Protein AF-A0A1B8FL77-F1 (afdb_monomer_lite)

Foldseek 3Di:
DPPLPPPELAVVHHDPLSVVLLLLLLQLLLLLQPFDPDDDDDDPDDPPDPDDDPDPPDDDDPPDDPDDDDDDDDPDDPQDPTRPVSLVSCVVQPHDPVLSVLLVVLSSLDDRNLSNVLLLVVCQLHQSSRLLSVLCVVVVNPSSSSNSVSSVVSCCCVPVPVVLVCQQCDLLVLVVQCPDPPDPSSVVSSVVVVVVVVDDCCVVCLVVDDPVVSVVDDDDDALVSCCVPDPLCVDDVVRPGNPPDDDDQDDDDNCQLVLLVPVVQLVVLVVVLVVLSVQLSVLSVQLSVCVVVVPVVSVVVSVVSNVLSSNVNNLSSLSNCSNRGDDDSCVVVCVCVVVSCPDPPVVVVVSVVVVVVVVVVVVVVVVVVVVVVVVVVD

pLDDT: mean 76.86, std 22.98, range [24.69, 97.5]

Sequence (378 aa):
MATDEKDTGLVGHLTPDQEVKLRQLWTIIMKAGDSQESSIVSSANVIDSQNPAQHQIRRLSSLSRIKSSASGEIRIPSPSTNCSSLMEALQTTDINAVDIKSAEEVLSRMSPGQLRMGFLSSIHHEHPDALMLRFLRARKWDVSKAFIMMAGVIEWRMKEMNVDHLMAEGELQALKLSQSTSNATDKKSGHDFLAQMQMGIWRFIKGWLDPAIASKIYFTNNARDLEKFIAREQIIRELGGDNDWTYEYFEPSLDENDIMKDTASRDVLLTERQRLDDDLLLATSAWIAATTAKDEAKITACKNQRATIAERLRSNYWQLDPYVRARTLLDRTGAFKDIRCHPSEESLAKIRRAQTEETAKMFKVEHIETIEAHAIKS

Structure (mmCIF, N/CA/C/O backbone):
data_AF-A0A1B8FL77-F1
#
_entry.id   AF-A0A1B8FL77-F1
#
loop_
_atom_site.group_PDB
_atom_site.id
_atom_site.type_symbol
_atom_site.label_atom_id
_atom_site.label_alt_id
_atom_site.label_comp_id
_atom_site.label_asym_id
_atom_site.label_entity_id
_atom_site.label_seq_id
_atom_site.pdbx_PDB_ins_code
_atom_site.Cartn_x
_atom_site.Cartn_y
_atom_site.Cartn_z
_atom_site.occupancy
_atom_site.B_iso_or_equiv
_atom_site.auth_seq_id
_atom_site.auth_comp_id
_atom_site.auth_asym_id
_atom_site.auth_atom_id
_atom_site.pdbx_PDB_model_num
ATOM 1 N N . MET A 1 1 ? -21.812 -26.667 10.367 1.00 35.66 1 MET A N 1
ATOM 2 C CA . MET A 1 1 ? -21.433 -25.277 10.707 1.00 35.66 1 MET A CA 1
ATOM 3 C C . MET A 1 1 ? -19.926 -25.065 10.509 1.00 35.66 1 MET A C 1
ATOM 5 O O . MET A 1 1 ? -19.237 -24.753 11.463 1.00 35.66 1 MET A O 1
ATOM 9 N N . ALA A 1 2 ? -19.387 -25.270 9.299 1.00 40.88 2 ALA A N 1
ATOM 10 C CA . ALA A 1 2 ? -17.934 -25.180 9.043 1.00 40.88 2 ALA A CA 1
ATOM 11 C C . ALA A 1 2 ? -17.595 -24.509 7.695 1.00 40.88 2 ALA A C 1
ATOM 13 O O . ALA A 1 2 ? -16.519 -24.712 7.145 1.00 40.88 2 ALA A O 1
ATOM 14 N N . THR A 1 3 ? -18.534 -23.750 7.129 1.00 41.69 3 THR A N 1
ATOM 15 C CA . THR A 1 3 ? -18.384 -23.115 5.810 1.00 41.69 3 THR A CA 1
ATOM 16 C C . THR A 1 3 ? -18.074 -21.620 5.885 1.00 41.69 3 THR A C 1
ATOM 18 O O . THR A 1 3 ? -17.757 -21.048 4.856 1.00 41.69 3 THR A O 1
ATOM 21 N N . ASP A 1 4 ? -18.117 -21.005 7.072 1.00 48.31 4 ASP A N 1
ATOM 22 C CA . ASP A 1 4 ? -18.064 -19.539 7.226 1.00 48.31 4 ASP A CA 1
ATOM 23 C C . ASP A 1 4 ? -16.670 -18.997 7.607 1.00 48.31 4 ASP A C 1
ATOM 25 O O . ASP A 1 4 ? -16.399 -17.810 7.500 1.00 48.31 4 ASP A O 1
ATOM 29 N N . GLU A 1 5 ? -15.737 -19.859 8.030 1.00 52.62 5 GLU A N 1
ATOM 30 C CA . GLU A 1 5 ? -14.416 -19.424 8.519 1.00 52.62 5 GLU A CA 1
ATOM 31 C C . GLU A 1 5 ? -13.421 -19.089 7.391 1.00 52.62 5 GLU A C 1
ATOM 33 O O . GLU A 1 5 ? -12.444 -18.373 7.616 1.00 52.62 5 GLU A O 1
ATOM 38 N N . LYS A 1 6 ? -13.658 -19.599 6.172 1.00 59.81 6 LYS A N 1
ATOM 39 C CA . LYS A 1 6 ? -12.687 -19.543 5.064 1.00 59.81 6 LYS A CA 1
ATOM 40 C C . LYS A 1 6 ? -12.534 -18.161 4.422 1.00 59.81 6 LYS A C 1
ATOM 42 O O . LYS A 1 6 ? -11.460 -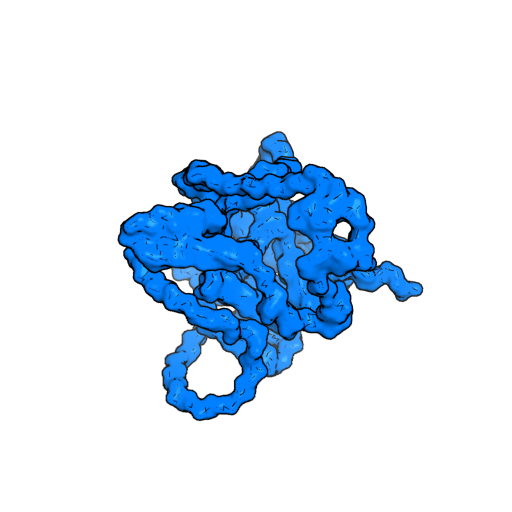17.893 3.892 1.00 59.81 6 LYS A O 1
ATOM 47 N N . ASP A 1 7 ? -13.542 -17.296 4.540 1.00 71.75 7 ASP A N 1
ATOM 48 C CA . ASP A 1 7 ? -13.589 -16.007 3.831 1.00 71.75 7 ASP A CA 1
ATOM 49 C C . ASP A 1 7 ? -13.519 -14.783 4.769 1.00 71.75 7 ASP A C 1
ATOM 51 O O . ASP A 1 7 ? -13.646 -13.640 4.328 1.00 71.75 7 ASP A O 1
ATOM 55 N N . THR A 1 8 ? -13.277 -14.997 6.069 1.00 90.00 8 THR A N 1
ATOM 56 C CA . THR A 1 8 ? -13.177 -13.899 7.046 1.00 90.00 8 THR A CA 1
ATOM 57 C C . THR A 1 8 ? -11.808 -13.214 7.034 1.00 90.00 8 THR A C 1
ATOM 59 O O . THR A 1 8 ? -10.789 -13.771 6.618 1.00 90.00 8 THR A O 1
ATOM 62 N N . GLY A 1 9 ? -11.751 -11.986 7.547 1.00 91.75 9 GLY A N 1
ATOM 63 C CA . GLY A 1 9 ? -10.508 -11.235 7.700 1.00 91.75 9 GLY A CA 1
ATOM 64 C C . GLY A 1 9 ? -10.148 -10.342 6.521 1.00 91.75 9 GLY A C 1
ATOM 65 O O . GLY A 1 9 ? -9.026 -9.829 6.461 1.00 91.75 9 GLY A O 1
ATOM 66 N N . LEU A 1 10 ? -11.079 -10.160 5.589 1.00 94.19 10 LEU A N 1
ATOM 67 C CA . LEU A 1 10 ? -10.978 -9.245 4.458 1.00 94.19 10 LEU A CA 1
ATOM 68 C C . LEU A 1 10 ? -11.933 -8.065 4.656 1.00 94.19 10 LEU A C 1
ATOM 70 O O . LEU A 1 10 ? -12.868 -8.124 5.453 1.00 94.19 10 LEU A O 1
ATOM 74 N N . VAL A 1 11 ? -11.696 -6.975 3.925 1.00 92.88 11 VAL A N 1
ATOM 75 C CA . VAL A 1 11 ? -12.606 -5.821 3.931 1.00 92.88 11 VAL A CA 1
ATOM 76 C C . VAL A 1 11 ? -14.016 -6.289 3.544 1.00 92.88 11 VAL A C 1
ATOM 78 O O . VAL A 1 11 ? -14.184 -7.081 2.617 1.00 92.88 11 VAL A O 1
ATOM 81 N N . GLY A 1 12 ? -15.021 -5.844 4.301 1.00 90.94 12 GLY A N 1
ATOM 82 C CA . GLY A 1 12 ? -16.420 -6.261 4.139 1.00 90.94 12 GLY A CA 1
ATOM 83 C C . GLY A 1 12 ? -16.776 -7.625 4.746 1.00 90.94 12 GLY A C 1
ATOM 84 O O . GLY A 1 12 ? -17.956 -7.924 4.870 1.00 90.94 12 GLY A O 1
ATOM 85 N N . HIS A 1 13 ? -15.791 -8.418 5.178 1.00 94.12 13 HIS A N 1
ATOM 86 C CA . HIS A 1 13 ? -15.980 -9.778 5.697 1.00 94.12 13 HIS A CA 1
ATOM 87 C C . HIS A 1 13 ? -15.205 -9.958 7.010 1.00 94.12 13 HIS A C 1
ATOM 89 O O . HIS A 1 13 ? -14.308 -10.796 7.122 1.00 94.12 13 HIS A O 1
ATOM 95 N N . LEU A 1 14 ? -15.502 -9.118 8.004 1.00 95.06 14 LEU A N 1
ATOM 96 C CA . LEU A 1 14 ? -14.897 -9.192 9.336 1.00 95.06 14 LEU A CA 1
ATOM 97 C C . LEU A 1 14 ? -15.892 -9.757 10.345 1.00 95.06 14 LEU A C 1
ATOM 99 O O . LEU A 1 14 ? -17.051 -9.349 10.381 1.00 95.06 14 LEU A O 1
ATOM 103 N N . THR A 1 15 ? -15.421 -10.655 11.207 1.00 95.88 15 THR A N 1
ATOM 104 C CA . THR A 1 15 ? -16.175 -11.030 12.408 1.00 95.88 15 THR A CA 1
ATOM 105 C C . THR A 1 15 ? -16.162 -9.881 13.430 1.00 95.88 15 THR A C 1
ATOM 107 O O . THR A 1 15 ? -15.289 -9.007 13.366 1.00 95.88 15 THR A O 1
ATOM 110 N N . PRO A 1 16 ? -17.077 -9.868 14.419 1.00 94.19 16 PRO A N 1
ATOM 111 C CA . PRO A 1 16 ? -17.086 -8.829 15.450 1.00 94.19 16 PRO A CA 1
ATOM 112 C C . PRO A 1 16 ? -15.753 -8.691 16.205 1.00 94.19 16 PRO A C 1
ATOM 114 O O . PRO A 1 16 ? -15.309 -7.573 16.458 1.00 94.19 16 PRO A O 1
ATOM 117 N N . ASP A 1 17 ? -15.087 -9.809 16.518 1.00 94.62 17 ASP A N 1
ATOM 118 C CA . ASP A 1 17 ? -13.771 -9.806 17.175 1.00 94.62 17 ASP A CA 1
ATOM 119 C C . ASP A 1 17 ? -12.678 -9.230 16.261 1.00 94.62 17 ASP A C 1
ATOM 121 O O . ASP A 1 17 ? -11.909 -8.358 16.664 1.00 94.62 17 ASP A O 1
ATOM 125 N N . GLN A 1 18 ? -12.666 -9.627 14.988 1.00 96.44 18 GLN A N 1
ATOM 126 C CA . GLN A 1 18 ? -11.727 -9.094 14.000 1.00 96.44 18 GLN A CA 1
ATOM 127 C C . GLN A 1 18 ? -11.865 -7.575 13.832 1.00 96.44 18 GLN A C 1
ATOM 129 O O . GLN A 1 18 ? -10.862 -6.866 13.716 1.00 96.44 18 GLN A O 1
ATOM 134 N N . GLU A 1 19 ? -13.095 -7.055 13.867 1.00 95.81 19 GLU A N 1
ATOM 135 C CA . GLU A 1 19 ? -13.350 -5.615 13.808 1.00 95.81 19 GLU A CA 1
ATOM 136 C C . GLU A 1 19 ? -12.832 -4.884 15.060 1.00 95.81 19 GLU A C 1
ATOM 138 O O . GLU A 1 19 ? -12.291 -3.780 14.953 1.00 95.81 19 GLU A O 1
ATOM 143 N N . VAL A 1 20 ? -12.917 -5.509 16.244 1.00 95.06 20 VAL A N 1
ATOM 144 C CA . VAL A 1 20 ? -12.280 -4.994 17.471 1.00 95.06 20 VAL A CA 1
ATOM 145 C C . VAL A 1 20 ? -10.767 -4.898 17.285 1.00 95.06 20 VAL A C 1
ATOM 147 O O . VAL A 1 20 ? -10.197 -3.838 17.544 1.00 95.06 20 VAL A O 1
ATOM 150 N N . LYS A 1 21 ? -10.113 -5.957 16.790 1.00 95.88 21 LYS A N 1
ATOM 151 C CA . LYS A 1 21 ? -8.654 -5.964 16.572 1.00 95.88 21 LYS A CA 1
ATOM 152 C C . LYS A 1 21 ? -8.211 -4.910 15.555 1.00 95.88 21 LYS A C 1
ATOM 154 O O . LYS A 1 21 ? -7.189 -4.253 15.751 1.00 95.88 21 LYS A O 1
ATOM 159 N N . LEU A 1 22 ? -8.999 -4.697 14.500 1.00 97.12 22 LEU A N 1
ATOM 160 C CA . LEU A 1 22 ? -8.759 -3.631 13.528 1.00 97.12 22 LEU A CA 1
ATOM 161 C C . LEU A 1 22 ? -8.838 -2.240 14.177 1.00 97.12 22 LEU A C 1
ATOM 163 O O . LEU A 1 22 ? -7.932 -1.431 13.984 1.00 97.12 22 LEU A O 1
ATOM 167 N N . ARG A 1 23 ? -9.868 -1.967 14.992 1.00 95.38 23 ARG A N 1
ATOM 168 C CA . ARG A 1 23 ? -9.981 -0.696 15.735 1.00 95.38 23 ARG A CA 1
ATOM 169 C C . ARG A 1 23 ? -8.820 -0.478 16.700 1.00 95.38 23 ARG A C 1
ATOM 171 O O . ARG A 1 23 ? -8.314 0.640 16.799 1.00 95.38 23 ARG A O 1
ATOM 178 N N . GLN A 1 24 ? -8.387 -1.530 17.394 1.00 93.50 24 GLN A N 1
ATOM 179 C CA . GLN A 1 24 ? -7.231 -1.474 18.291 1.00 93.50 24 GLN A CA 1
ATOM 180 C C . GLN A 1 24 ? -5.969 -1.062 17.524 1.00 93.50 24 GLN A C 1
ATOM 182 O O . GLN A 1 24 ? -5.286 -0.124 17.927 1.00 93.50 24 GLN A O 1
ATOM 187 N N . LEU A 1 25 ? -5.702 -1.680 16.370 1.00 94.25 25 LEU A N 1
ATOM 188 C CA . LEU A 1 25 ? -4.535 -1.335 15.559 1.00 94.25 25 LEU A CA 1
ATOM 189 C C . LEU A 1 25 ? -4.614 0.094 14.981 1.00 94.25 25 LEU A C 1
ATOM 191 O O . LEU A 1 25 ? -3.607 0.801 14.977 1.00 94.25 25 LEU A O 1
ATOM 195 N N . TRP A 1 26 ? -5.800 0.556 14.568 1.00 95.31 26 TRP A N 1
ATOM 196 C CA . TRP A 1 26 ? -6.030 1.960 14.186 1.00 95.31 26 TRP A CA 1
ATOM 197 C C . TRP A 1 26 ? -5.737 2.932 15.319 1.00 95.31 26 TRP A C 1
ATOM 199 O O . TRP A 1 26 ? -5.068 3.941 15.111 1.00 95.31 26 TRP A O 1
ATOM 209 N N . THR A 1 27 ? -6.195 2.609 16.526 1.00 91.50 27 THR A N 1
ATOM 210 C CA . THR A 1 27 ? -5.970 3.434 17.718 1.00 91.50 27 THR A CA 1
ATOM 211 C C . THR A 1 27 ? -4.479 3.616 17.980 1.00 91.50 27 THR A C 1
ATOM 213 O O . THR A 1 27 ? -4.031 4.734 18.234 1.00 91.50 27 THR A O 1
ATOM 216 N N . ILE A 1 28 ? -3.699 2.537 17.861 1.00 88.31 28 ILE A N 1
ATOM 217 C CA . ILE A 1 28 ? -2.244 2.578 18.031 1.00 88.31 28 ILE A CA 1
ATOM 218 C C . ILE A 1 28 ? -1.603 3.490 16.971 1.00 88.31 28 ILE A C 1
ATOM 220 O O . ILE A 1 28 ? -0.798 4.353 17.317 1.00 88.31 28 ILE A O 1
ATOM 224 N N . ILE A 1 29 ? -1.979 3.355 15.693 1.00 88.94 29 ILE A N 1
ATOM 225 C CA . ILE A 1 29 ? -1.396 4.160 14.604 1.00 88.94 29 ILE A CA 1
ATOM 226 C C . ILE A 1 29 ? -1.735 5.645 14.721 1.00 88.94 29 ILE A C 1
ATOM 228 O O . ILE A 1 29 ? -0.859 6.483 14.507 1.00 88.94 29 ILE A O 1
ATOM 232 N N . MET A 1 30 ? -2.971 5.984 15.093 1.00 87.88 30 MET A N 1
ATOM 233 C CA . MET A 1 30 ? -3.371 7.379 15.289 1.00 87.88 30 MET A CA 1
ATOM 234 C C . MET A 1 30 ? -2.558 8.027 16.411 1.00 87.88 30 MET A C 1
ATOM 236 O O . MET A 1 30 ? -1.937 9.068 16.191 1.00 87.88 30 MET A O 1
ATOM 240 N N . LYS A 1 31 ? -2.462 7.352 17.564 1.00 82.38 31 LYS A N 1
ATOM 241 C CA . LYS A 1 31 ? -1.717 7.845 18.730 1.00 82.38 31 LYS A CA 1
ATOM 242 C C . LYS A 1 31 ? -0.208 7.929 18.500 1.00 82.38 31 LYS A C 1
ATOM 244 O O . LYS A 1 31 ? 0.443 8.781 19.093 1.00 82.38 31 LYS A O 1
ATOM 249 N N . ALA A 1 32 ? 0.357 7.102 17.618 1.00 75.44 32 ALA A N 1
ATOM 250 C CA . ALA A 1 32 ? 1.775 7.176 17.260 1.00 75.44 32 ALA A CA 1
ATOM 251 C C . ALA A 1 32 ? 2.162 8.452 16.490 1.00 75.44 32 ALA A C 1
ATOM 253 O O . ALA A 1 32 ? 3.348 8.757 16.349 1.00 75.44 32 ALA A O 1
ATOM 254 N N . GLY A 1 33 ? 1.182 9.201 15.980 1.00 65.38 33 GLY A N 1
ATOM 255 C CA . GLY A 1 33 ? 1.421 10.506 15.376 1.00 65.38 33 GLY A CA 1
ATOM 256 C C . GLY A 1 33 ? 1.130 11.700 16.288 1.00 65.38 33 GLY A C 1
ATOM 257 O O . GLY A 1 33 ? 1.410 12.827 15.889 1.00 65.38 33 GLY A O 1
ATOM 258 N N . ASP A 1 34 ? 0.628 11.474 17.503 1.00 58.81 34 ASP A N 1
ATOM 259 C CA . ASP A 1 34 ? 0.286 12.539 18.444 1.00 58.81 34 ASP A CA 1
ATOM 260 C C . ASP A 1 34 ? 1.468 12.810 19.373 1.00 58.81 34 ASP A C 1
ATOM 262 O O . ASP A 1 34 ? 1.555 12.339 20.506 1.00 58.81 34 ASP A O 1
ATOM 266 N N . SER A 1 35 ? 2.428 13.583 18.878 1.00 49.50 35 SER A N 1
ATOM 267 C CA . SER A 1 35 ? 3.373 14.297 19.733 1.00 49.50 35 SER A CA 1
ATOM 268 C C . SER A 1 35 ? 3.352 15.762 19.325 1.00 49.50 35 SER A C 1
ATOM 270 O O . SER A 1 35 ? 4.085 16.168 18.434 1.00 49.50 35 SER A O 1
ATOM 272 N N . GLN A 1 36 ? 2.488 16.529 19.997 1.00 38.88 36 GLN A N 1
ATOM 273 C CA . GLN A 1 36 ? 2.433 17.995 19.972 1.00 38.88 36 GLN A CA 1
ATOM 274 C C . GLN A 1 36 ? 2.175 18.619 18.588 1.00 38.88 36 GLN A C 1
ATOM 276 O O . GLN A 1 36 ? 3.081 19.153 17.952 1.00 38.88 36 GLN A O 1
ATOM 281 N N . GLU A 1 37 ? 0.910 18.680 18.165 1.00 36.31 37 GLU A N 1
ATOM 282 C CA . GLU A 1 37 ? 0.497 19.782 17.292 1.00 36.31 37 GLU A CA 1
ATOM 283 C C . GLU A 1 37 ? 0.373 21.063 18.122 1.00 36.31 37 GLU A C 1
ATOM 285 O O . GLU A 1 37 ? -0.596 21.289 18.839 1.00 36.31 37 GLU A O 1
ATOM 290 N N . SER A 1 38 ? 1.393 21.910 18.018 1.00 28.22 38 SER A N 1
ATOM 291 C CA . SER A 1 38 ? 1.260 23.359 18.143 1.00 28.22 38 SER A CA 1
ATOM 292 C C . SER A 1 38 ? 2.489 24.013 17.518 1.00 28.22 38 SER A C 1
ATOM 294 O O . SER A 1 38 ? 3.429 24.391 18.217 1.00 28.22 38 SER A O 1
ATOM 296 N N . SER A 1 39 ? 2.483 24.151 16.192 1.00 25.06 39 SER A N 1
ATOM 297 C CA . SER A 1 39 ? 2.986 25.345 15.499 1.00 25.06 39 SER A CA 1
ATOM 298 C C . SER A 1 39 ? 2.504 25.333 14.051 1.00 25.06 39 SER A C 1
ATOM 300 O O . SER A 1 39 ? 2.971 24.580 13.203 1.00 25.06 39 SER A O 1
ATOM 302 N N . ILE A 1 40 ? 1.520 26.189 13.817 1.00 32.41 40 ILE A N 1
ATOM 303 C CA . ILE A 1 40 ? 0.952 26.576 12.532 1.00 32.41 40 ILE A CA 1
ATOM 304 C C . ILE A 1 40 ? 2.048 27.191 11.639 1.00 32.41 40 ILE A C 1
ATOM 306 O O . ILE A 1 40 ? 2.780 28.071 12.076 1.00 32.41 40 ILE A O 1
ATOM 310 N N . VAL A 1 41 ? 2.068 26.753 10.374 1.00 31.98 41 VAL A N 1
ATOM 311 C CA . VAL A 1 41 ? 2.570 27.445 9.167 1.00 31.98 41 VAL A CA 1
ATOM 312 C C . VAL A 1 41 ? 4.058 27.810 9.141 1.00 31.98 41 VAL A C 1
ATOM 314 O O . VAL A 1 41 ? 4.479 28.856 9.621 1.00 31.98 41 VAL A O 1
ATOM 317 N N . SER A 1 42 ? 4.830 26.999 8.415 1.00 28.59 42 SER A N 1
ATOM 318 C CA . SER A 1 42 ? 5.678 27.418 7.280 1.00 28.59 42 SER A CA 1
ATOM 319 C C . SER A 1 42 ? 6.788 26.399 7.075 1.00 28.59 42 SER A C 1
ATOM 321 O O . SER A 1 42 ? 7.717 26.321 7.872 1.00 28.59 42 SER A O 1
ATOM 323 N N . SER A 1 43 ? 6.722 25.660 5.973 1.00 25.27 43 SER A N 1
ATOM 324 C CA . SER A 1 43 ? 7.780 25.614 4.956 1.00 25.27 43 SER A CA 1
ATOM 325 C C . SER A 1 43 ? 7.555 24.387 4.090 1.00 25.27 43 SER A C 1
ATOM 327 O O . SER A 1 43 ? 7.903 23.265 4.453 1.00 25.27 43 SER A O 1
ATOM 329 N N . ALA A 1 44 ? 7.016 24.639 2.902 1.00 32.97 44 ALA A N 1
ATOM 330 C CA . ALA A 1 44 ? 7.417 23.888 1.732 1.00 32.97 44 ALA A CA 1
ATOM 331 C C . ALA A 1 44 ? 8.936 24.064 1.583 1.00 32.97 44 ALA A C 1
ATOM 333 O O . ALA A 1 44 ? 9.395 25.035 0.995 1.00 32.97 44 ALA A O 1
ATOM 334 N N . ASN A 1 45 ? 9.710 23.158 2.172 1.00 24.69 45 ASN A N 1
ATOM 335 C CA . ASN A 1 45 ? 11.099 22.960 1.800 1.00 24.69 45 ASN A CA 1
ATOM 336 C C . ASN A 1 45 ? 11.191 21.574 1.188 1.00 24.69 45 ASN A C 1
ATOM 338 O O . ASN A 1 45 ? 11.327 20.559 1.869 1.00 24.69 45 ASN A O 1
ATOM 342 N N . VAL A 1 46 ? 11.091 21.582 -0.139 1.00 29.23 46 VAL A N 1
ATOM 343 C CA . VAL A 1 46 ? 11.761 20.619 -1.001 1.00 29.23 46 VAL A CA 1
ATOM 344 C C . VAL A 1 46 ? 13.192 20.500 -0.486 1.00 29.23 46 VAL A C 1
ATOM 346 O O . VAL A 1 46 ? 13.965 21.454 -0.555 1.00 29.23 46 VAL A O 1
ATOM 349 N N . ILE A 1 47 ?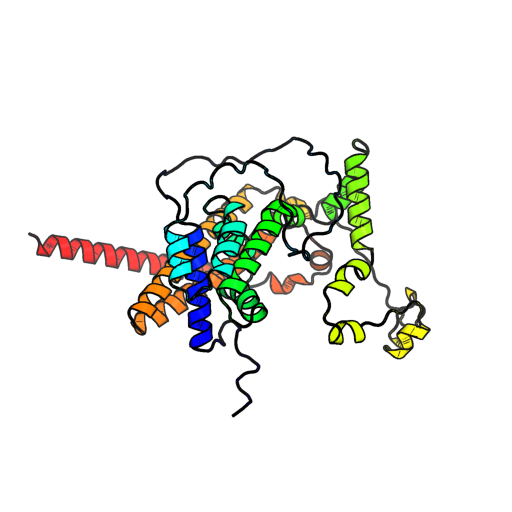 13.529 19.347 0.085 1.00 26.22 47 ILE A N 1
ATOM 350 C CA . ILE A 1 47 ? 14.924 19.002 0.316 1.00 26.22 47 ILE A CA 1
ATOM 351 C C . ILE A 1 47 ? 15.478 18.626 -1.054 1.00 26.22 47 ILE A C 1
ATOM 353 O O . ILE A 1 47 ? 15.362 17.489 -1.505 1.00 26.22 47 ILE A O 1
ATOM 357 N N . ASP A 1 48 ? 16.052 19.622 -1.722 1.00 27.83 48 ASP A N 1
ATOM 358 C CA . ASP A 1 48 ? 17.150 19.383 -2.640 1.00 27.83 48 ASP A CA 1
ATOM 359 C C . ASP A 1 48 ? 18.325 18.884 -1.790 1.00 27.83 48 ASP A C 1
ATOM 361 O O . ASP A 1 48 ? 18.845 19.579 -0.915 1.00 27.83 48 ASP A O 1
ATOM 365 N N . SER A 1 49 ? 18.676 17.618 -1.967 1.00 25.44 49 SER A N 1
ATOM 366 C CA . SER A 1 49 ? 19.932 17.063 -1.477 1.00 25.44 49 SER A CA 1
ATOM 367 C C . SER A 1 49 ? 20.699 16.529 -2.670 1.00 25.44 49 SER A C 1
ATOM 369 O O . SER A 1 49 ? 20.861 15.326 -2.851 1.00 25.44 49 SER A O 1
ATOM 371 N N . GLN A 1 50 ? 21.227 17.454 -3.468 1.00 28.88 50 GLN A N 1
ATOM 372 C CA . GLN A 1 50 ? 22.484 17.217 -4.157 1.00 28.88 50 GLN A CA 1
ATOM 373 C C . GLN A 1 50 ? 23.601 17.052 -3.118 1.00 28.88 50 GLN A C 1
ATOM 375 O O . GLN A 1 50 ? 24.226 18.011 -2.673 1.00 28.88 50 GLN A O 1
ATOM 380 N N . ASN A 1 51 ? 23.856 15.805 -2.724 1.00 25.66 51 ASN A N 1
ATOM 381 C CA . ASN A 1 51 ? 25.200 15.363 -2.373 1.00 25.66 51 ASN A CA 1
ATOM 382 C C . ASN A 1 51 ? 25.322 13.848 -2.614 1.00 25.66 51 ASN A C 1
ATOM 384 O O . ASN A 1 51 ? 24.468 13.090 -2.151 1.00 25.66 51 ASN A O 1
ATOM 388 N N . PRO A 1 52 ? 26.360 13.382 -3.333 1.00 25.47 52 PRO A N 1
ATOM 389 C CA . PRO A 1 52 ? 26.490 11.986 -3.723 1.00 25.47 52 PRO A CA 1
ATOM 390 C C . PRO A 1 52 ? 26.900 11.146 -2.510 1.00 25.47 52 PRO A C 1
ATOM 392 O O . PRO A 1 52 ? 28.076 11.062 -2.148 1.00 25.47 52 PRO A O 1
ATOM 395 N N . ALA A 1 53 ? 25.926 10.510 -1.863 1.00 25.56 53 ALA A N 1
ATOM 396 C CA . ALA A 1 53 ? 26.206 9.473 -0.885 1.00 25.56 53 ALA A CA 1
ATOM 397 C C . ALA A 1 53 ? 26.792 8.256 -1.618 1.00 25.56 53 ALA A C 1
ATOM 399 O O . ALA A 1 53 ? 26.124 7.593 -2.410 1.00 25.56 53 ALA A O 1
ATOM 400 N N . GLN A 1 54 ? 28.070 7.970 -1.364 1.00 26.86 54 GLN A N 1
ATOM 401 C CA . GLN A 1 54 ? 28.744 6.751 -1.804 1.00 26.86 54 GLN A CA 1
ATOM 402 C C . GLN A 1 54 ? 27.999 5.521 -1.265 1.00 26.86 54 GLN A C 1
ATOM 404 O O . GLN A 1 54 ? 28.207 5.092 -0.129 1.00 26.86 54 GLN A O 1
ATOM 409 N N . HIS A 1 55 ? 27.151 4.918 -2.094 1.00 31.00 55 HIS A N 1
ATOM 410 C CA . HIS A 1 55 ? 26.538 3.631 -1.803 1.00 31.00 55 HIS A CA 1
ATOM 411 C C . HIS A 1 55 ? 27.579 2.516 -1.960 1.00 31.00 55 HIS A C 1
ATOM 413 O O . HIS A 1 55 ? 27.738 1.904 -3.015 1.00 31.00 55 HIS A O 1
ATOM 419 N N . GLN A 1 56 ? 28.292 2.204 -0.876 1.00 25.97 56 GLN A N 1
ATOM 420 C CA . GLN A 1 56 ? 28.801 0.848 -0.707 1.00 25.97 56 GLN A CA 1
ATOM 421 C C . GLN A 1 56 ? 27.607 -0.054 -0.403 1.00 25.97 56 GLN A C 1
ATOM 423 O O . GLN A 1 56 ? 27.034 0.005 0.684 1.00 25.97 56 GLN A O 1
ATOM 428 N N . ILE A 1 57 ? 27.252 -0.896 -1.372 1.00 29.03 57 ILE A N 1
ATOM 429 C CA . ILE A 1 57 ? 26.313 -2.008 -1.221 1.00 29.03 57 ILE A CA 1
ATOM 430 C C . ILE A 1 57 ? 26.806 -2.887 -0.060 1.00 29.03 57 ILE A C 1
ATOM 432 O O . ILE A 1 57 ? 27.671 -3.753 -0.220 1.00 29.03 57 ILE A O 1
ATOM 436 N N . ARG A 1 58 ? 26.292 -2.642 1.150 1.00 27.08 58 ARG A N 1
ATOM 437 C CA . ARG A 1 58 ? 26.460 -3.551 2.284 1.00 27.08 58 ARG A CA 1
ATOM 438 C C . ARG A 1 58 ? 25.524 -4.733 2.063 1.00 27.08 58 ARG A C 1
ATOM 440 O O . ARG A 1 58 ? 24.337 -4.569 1.809 1.00 27.08 58 ARG A O 1
ATOM 447 N N . ARG A 1 59 ? 26.107 -5.933 2.121 1.00 29.16 59 ARG A N 1
ATOM 448 C CA . ARG A 1 59 ? 25.451 -7.234 1.934 1.00 29.16 59 ARG A CA 1
ATOM 449 C C . ARG A 1 59 ? 24.093 -7.294 2.648 1.00 29.16 59 ARG A C 1
ATOM 451 O O . ARG A 1 59 ? 24.029 -7.124 3.861 1.00 29.16 59 ARG A O 1
ATOM 458 N N . LEU A 1 60 ? 23.049 -7.614 1.883 1.00 34.50 60 LEU A N 1
ATOM 459 C CA . LEU A 1 60 ? 21.697 -7.901 2.359 1.00 34.50 60 LEU A CA 1
ATOM 460 C C . LEU A 1 60 ? 21.716 -9.085 3.339 1.00 34.50 60 LEU A C 1
ATOM 462 O O . LEU A 1 60 ? 21.825 -10.243 2.931 1.00 34.50 60 LEU A O 1
ATOM 466 N N . SER A 1 61 ? 21.610 -8.797 4.636 1.00 31.58 61 SER A N 1
ATOM 467 C CA . SER A 1 61 ? 21.332 -9.802 5.664 1.00 31.58 61 SER A CA 1
ATOM 468 C C . SER A 1 61 ? 20.751 -9.174 6.935 1.00 31.58 61 SER A C 1
ATOM 470 O O . SER A 1 61 ? 21.462 -9.053 7.930 1.00 31.58 61 SER A O 1
ATOM 472 N N . SER A 1 62 ? 19.463 -8.820 6.942 1.00 35.72 62 SER A N 1
ATOM 473 C CA . SER A 1 62 ? 18.762 -8.472 8.193 1.00 35.72 62 SER A CA 1
ATOM 474 C C . SER A 1 62 ? 17.232 -8.461 8.075 1.00 35.72 62 SER A C 1
ATOM 476 O O . SER A 1 62 ? 16.594 -7.464 8.363 1.00 35.72 62 SER A O 1
ATOM 478 N N . LEU A 1 63 ? 16.616 -9.601 7.742 1.00 38.72 63 LEU A N 1
ATOM 479 C CA . LEU A 1 63 ? 15.228 -9.882 8.168 1.00 38.72 63 LEU A CA 1
ATOM 480 C C . LEU A 1 63 ? 15.101 -11.199 8.952 1.00 38.72 63 LEU A C 1
ATOM 482 O O . LEU A 1 63 ? 14.013 -11.707 9.197 1.00 38.72 63 LEU A O 1
ATOM 486 N N . SER A 1 64 ? 16.224 -11.754 9.413 1.00 32.94 64 SER A N 1
ATOM 487 C CA . SER A 1 64 ? 16.231 -12.988 10.201 1.00 32.94 64 SER A CA 1
ATOM 488 C C . SER A 1 64 ? 17.445 -13.061 11.127 1.00 32.94 64 SER A C 1
ATOM 490 O O . SER A 1 64 ? 18.363 -13.853 10.903 1.00 32.94 64 SER A O 1
ATOM 492 N N . ARG A 1 65 ? 17.472 -12.226 12.176 1.00 32.41 65 ARG A N 1
ATOM 493 C CA . ARG A 1 65 ? 18.260 -12.498 13.389 1.00 32.41 65 ARG A CA 1
ATOM 494 C C . ARG A 1 65 ? 17.743 -11.710 14.596 1.00 32.41 65 ARG A C 1
ATOM 496 O O . ARG A 1 65 ? 18.364 -10.753 15.032 1.00 32.41 65 ARG A O 1
ATOM 503 N N . ILE A 1 66 ? 16.663 -12.192 15.203 1.00 34.16 66 ILE A N 1
ATOM 504 C CA . ILE A 1 66 ? 16.529 -12.075 16.658 1.00 34.16 66 ILE A CA 1
ATOM 505 C C . ILE A 1 66 ? 17.478 -13.137 17.230 1.00 34.16 66 ILE A C 1
ATOM 507 O O . ILE A 1 66 ? 17.187 -14.331 17.160 1.00 34.16 66 ILE A O 1
ATOM 511 N N . LYS A 1 67 ? 18.661 -12.733 17.708 1.00 27.03 67 LYS A N 1
ATOM 512 C CA . LYS A 1 67 ? 19.516 -13.571 18.566 1.00 27.03 67 LYS A CA 1
ATOM 513 C C . LYS A 1 67 ? 20.098 -12.745 19.713 1.00 27.03 67 LYS A C 1
ATOM 515 O O . LYS A 1 67 ? 20.905 -11.855 19.486 1.00 27.03 67 LYS A O 1
ATOM 520 N N . SER A 1 68 ? 19.640 -13.104 20.912 1.00 26.44 68 SER A N 1
ATOM 521 C CA . SER A 1 68 ? 20.376 -13.277 22.174 1.00 26.44 68 SER A CA 1
ATOM 522 C C . SER A 1 68 ? 21.688 -12.505 22.384 1.00 26.44 68 SER A C 1
ATOM 524 O O . SER A 1 68 ? 22.701 -12.812 21.760 1.00 26.44 68 SER A O 1
ATOM 526 N N . SER A 1 69 ? 21.632 -11.608 23.375 1.00 35.16 69 SER A N 1
ATOM 527 C CA . SER A 1 69 ? 22.669 -11.220 24.347 1.00 35.16 69 SER A CA 1
ATOM 528 C C . SER A 1 69 ? 24.142 -11.339 23.929 1.00 35.16 69 SER A C 1
ATOM 530 O O . SER A 1 69 ? 24.729 -12.421 23.980 1.00 35.16 69 SER A O 1
ATOM 532 N N . ALA A 1 70 ? 24.774 -10.188 23.705 1.00 25.38 70 ALA A N 1
ATOM 533 C CA . ALA A 1 70 ? 26.193 -9.991 23.974 1.00 25.38 70 ALA A CA 1
ATOM 534 C C . ALA A 1 70 ? 26.382 -8.595 24.581 1.00 25.38 70 ALA A C 1
ATOM 536 O O . ALA A 1 70 ? 26.016 -7.587 23.978 1.00 25.38 70 ALA A O 1
ATOM 537 N N . SER A 1 71 ? 26.895 -8.569 25.808 1.00 36.84 71 SER A N 1
ATOM 538 C CA . SER A 1 71 ? 27.211 -7.368 26.572 1.00 36.84 71 SER A CA 1
ATOM 539 C C . SER A 1 71 ? 28.341 -6.589 25.901 1.00 36.84 71 SER A C 1
ATOM 541 O O . SER A 1 71 ? 29.441 -7.107 25.729 1.00 36.84 71 SER A O 1
ATOM 543 N N . GLY A 1 72 ? 28.067 -5.336 25.558 1.00 25.98 72 GLY A N 1
ATOM 544 C CA . GLY A 1 72 ? 29.055 -4.340 25.168 1.00 25.98 72 GLY A CA 1
ATOM 545 C C . GLY A 1 72 ? 28.471 -2.969 25.475 1.00 25.98 72 GLY A C 1
ATOM 546 O O . GLY A 1 72 ? 27.481 -2.577 24.862 1.00 25.98 72 GLY A O 1
ATOM 547 N N . GLU A 1 73 ? 29.026 -2.284 26.474 1.00 28.08 73 GLU A N 1
ATOM 548 C CA . GLU A 1 73 ? 28.622 -0.934 26.870 1.00 28.08 73 GLU A CA 1
ATOM 549 C C . GLU A 1 73 ? 28.876 0.048 25.721 1.00 28.08 73 GLU A C 1
ATOM 551 O O . GLU A 1 73 ? 29.975 0.565 25.537 1.00 28.08 73 GLU A O 1
ATOM 556 N N . ILE A 1 74 ? 27.831 0.319 24.944 1.00 27.17 74 ILE A N 1
ATOM 557 C CA . ILE A 1 74 ? 27.734 1.514 24.112 1.00 27.17 74 ILE A CA 1
ATOM 558 C C . ILE A 1 74 ? 26.787 2.448 24.857 1.00 27.17 74 ILE A C 1
ATOM 560 O O . ILE A 1 74 ? 25.638 2.099 25.120 1.00 27.17 74 ILE A O 1
ATOM 564 N N . ARG A 1 75 ? 27.284 3.625 25.246 1.00 26.25 75 ARG A N 1
ATOM 565 C CA . ARG A 1 75 ? 26.501 4.664 25.925 1.00 26.25 75 ARG A CA 1
ATOM 566 C C . ARG A 1 75 ? 25.402 5.155 24.974 1.00 26.25 75 ARG A C 1
ATOM 568 O O . ARG A 1 75 ? 25.665 5.931 24.060 1.00 26.25 75 ARG A O 1
ATOM 575 N N . ILE A 1 76 ? 24.186 4.661 25.183 1.00 28.38 76 ILE A N 1
ATOM 576 C CA . ILE A 1 76 ? 22.962 5.094 24.502 1.00 28.38 76 ILE A CA 1
ATOM 577 C C . ILE A 1 76 ? 22.604 6.491 25.048 1.00 28.38 76 ILE A C 1
ATOM 579 O O . ILE A 1 76 ? 22.536 6.640 26.272 1.00 28.38 76 ILE A O 1
ATOM 583 N N . PRO A 1 77 ? 22.385 7.524 24.213 1.00 30.28 77 PRO A N 1
ATOM 584 C CA . PRO A 1 77 ? 21.751 8.754 24.673 1.00 30.28 77 PRO A CA 1
ATOM 585 C C . PRO A 1 77 ? 20.328 8.411 25.124 1.00 30.28 77 PRO A C 1
ATOM 587 O O . PRO A 1 77 ? 19.606 7.741 24.390 1.00 30.28 77 PRO A O 1
ATOM 590 N N . SER A 1 78 ? 19.945 8.826 26.330 1.00 30.83 78 SER A N 1
ATOM 591 C CA . SER A 1 78 ? 18.629 8.571 26.927 1.00 30.83 78 SER A CA 1
ATOM 592 C C . SER A 1 78 ? 17.484 8.770 25.919 1.00 30.83 78 SER A C 1
ATOM 594 O O . SER A 1 78 ? 17.526 9.749 25.168 1.00 30.83 78 SER A O 1
ATOM 596 N N . PRO A 1 79 ? 16.466 7.886 25.889 1.00 36.00 79 PRO A N 1
ATOM 597 C CA . PRO A 1 79 ? 15.369 7.999 24.936 1.00 36.00 79 PRO A CA 1
ATOM 598 C C . PRO A 1 79 ? 14.670 9.340 25.149 1.00 36.00 79 PRO A C 1
ATOM 600 O O . PRO A 1 79 ? 14.322 9.696 26.277 1.00 36.00 79 PRO A O 1
ATOM 603 N N . SER A 1 80 ? 14.488 10.102 24.073 1.00 39.22 80 SER A N 1
ATOM 604 C CA . SER A 1 80 ? 13.629 11.274 24.109 1.00 39.22 80 SER A CA 1
ATOM 605 C C . SER A 1 80 ? 12.223 10.814 24.493 1.00 39.22 80 SER A C 1
ATOM 607 O O . SER A 1 80 ? 11.583 10.015 23.812 1.00 39.22 80 SER A O 1
ATOM 609 N N . THR A 1 81 ? 11.772 11.289 25.646 1.00 44.66 81 THR A N 1
ATOM 610 C CA . THR A 1 81 ? 10.460 11.052 26.241 1.00 44.66 81 THR A CA 1
ATOM 611 C C . THR A 1 81 ? 9.348 11.589 25.342 1.00 44.66 81 THR A C 1
ATOM 613 O O . THR A 1 81 ? 8.837 12.662 25.614 1.00 44.66 81 THR A O 1
ATOM 616 N N . ASN A 1 82 ? 8.960 10.903 24.268 1.00 51.38 82 ASN A N 1
ATOM 617 C CA . ASN A 1 82 ? 7.881 11.377 23.394 1.00 51.38 82 ASN A CA 1
ATOM 618 C C . ASN A 1 82 ? 7.031 10.218 22.860 1.00 51.38 82 ASN A C 1
ATOM 620 O O . ASN A 1 82 ? 7.125 9.886 21.683 1.00 51.38 82 ASN A O 1
ATOM 624 N N . CYS A 1 83 ? 6.225 9.596 23.734 1.00 53.50 83 CYS A N 1
ATOM 625 C CA . CYS A 1 83 ? 4.983 8.893 23.357 1.00 53.50 83 CYS A CA 1
ATOM 626 C C . CYS A 1 83 ? 4.204 8.348 24.579 1.00 53.50 83 CYS A C 1
ATOM 628 O O . CYS A 1 83 ? 3.845 7.173 24.625 1.00 53.50 83 CYS A O 1
ATOM 630 N N . SER A 1 84 ? 3.933 9.167 25.605 1.00 59.75 84 SER A N 1
ATOM 631 C CA . SER A 1 84 ? 3.140 8.715 26.769 1.00 59.75 84 SER A CA 1
ATOM 632 C C . SER A 1 84 ? 1.746 8.202 26.369 1.00 59.75 84 SER A C 1
ATOM 634 O O . SER A 1 84 ? 1.303 7.172 26.871 1.00 59.75 84 SER A O 1
ATOM 636 N N . SER A 1 85 ? 1.102 8.859 25.400 1.00 63.47 85 SER A N 1
ATOM 637 C CA . SER A 1 85 ? -0.212 8.498 24.846 1.00 63.47 85 SER A CA 1
ATOM 638 C C . SER A 1 85 ? -0.215 7.153 24.110 1.00 63.47 85 SER A C 1
ATOM 640 O O . SER A 1 85 ? -1.172 6.382 24.220 1.00 63.47 85 SER A O 1
ATOM 642 N N . LEU A 1 86 ? 0.851 6.856 23.363 1.00 65.19 86 LEU A N 1
ATOM 643 C CA . LEU A 1 86 ? 1.038 5.593 22.653 1.00 65.19 86 LEU A CA 1
ATOM 644 C C . LEU A 1 86 ? 1.362 4.458 23.623 1.00 65.19 86 LEU A C 1
ATOM 646 O O . LEU A 1 86 ? 0.817 3.371 23.477 1.00 65.19 86 LEU A O 1
ATOM 650 N N . MET A 1 87 ? 2.179 4.715 24.645 1.00 65.19 87 MET A N 1
ATOM 651 C CA . MET A 1 87 ? 2.457 3.732 25.694 1.00 65.19 87 MET A CA 1
ATOM 652 C C . MET A 1 87 ? 1.194 3.370 26.480 1.00 65.19 87 MET A C 1
ATOM 654 O O . MET A 1 87 ? 0.949 2.193 26.731 1.00 65.19 87 MET A O 1
ATOM 658 N N . GLU A 1 88 ? 0.337 4.346 26.777 1.00 67.06 88 GLU A N 1
ATOM 659 C CA . GLU A 1 88 ? -0.993 4.110 27.351 1.00 67.06 88 GLU A CA 1
ATOM 660 C C . GLU A 1 88 ? -1.908 3.325 26.389 1.00 67.06 88 GLU A C 1
ATOM 662 O O . GLU A 1 88 ? -2.630 2.413 26.797 1.00 67.06 88 GLU A O 1
ATOM 667 N N . ALA A 1 89 ? -1.851 3.615 25.084 1.00 66.00 89 ALA A N 1
ATOM 668 C CA . ALA A 1 89 ? -2.559 2.831 24.068 1.00 66.00 89 ALA A CA 1
ATOM 669 C C . ALA A 1 89 ? -2.125 1.367 24.085 1.00 66.00 89 ALA A C 1
ATOM 671 O O . ALA A 1 89 ? -2.970 0.486 24.100 1.00 66.00 89 ALA A O 1
ATOM 672 N N . LEU A 1 90 ? -0.814 1.123 24.125 1.00 65.69 90 LEU A N 1
ATOM 673 C CA . LEU A 1 90 ? -0.245 -0.217 24.133 1.00 65.69 90 LEU A CA 1
ATOM 674 C C . LEU A 1 90 ? -0.618 -0.962 25.423 1.00 65.69 90 LEU A C 1
ATOM 676 O O . LEU A 1 90 ? -0.983 -2.133 25.366 1.00 65.69 90 LEU A O 1
ATOM 680 N N . GLN A 1 91 ? -0.622 -0.282 26.572 1.00 63.91 91 GLN A N 1
ATOM 681 C CA . GLN A 1 91 ? -1.016 -0.867 27.859 1.00 63.91 91 GLN A CA 1
ATOM 682 C C . GLN A 1 91 ? -2.511 -1.220 27.937 1.00 63.91 91 GLN A C 1
ATOM 684 O O . GLN A 1 91 ? -2.871 -2.204 28.578 1.00 63.91 91 GLN A O 1
ATOM 689 N N . THR A 1 92 ? -3.384 -0.469 27.260 1.00 62.72 92 THR A N 1
ATOM 690 C CA . THR A 1 92 ? -4.840 -0.726 27.244 1.00 62.72 92 THR A CA 1
ATOM 691 C C . THR A 1 92 ? -5.261 -1.872 26.311 1.00 62.72 92 THR A C 1
ATOM 693 O O . THR A 1 92 ? -6.403 -2.325 26.375 1.00 62.72 92 THR A O 1
ATOM 696 N N . THR A 1 93 ? -4.350 -2.388 25.478 1.00 61.84 93 THR A N 1
ATOM 697 C CA . THR A 1 93 ? -4.621 -3.429 24.461 1.00 61.84 93 THR A CA 1
ATOM 698 C C . THR A 1 93 ? -4.285 -4.876 24.852 1.00 61.84 93 THR A C 1
ATOM 700 O O . THR A 1 93 ? -4.269 -5.733 23.973 1.00 61.84 93 THR A O 1
ATOM 703 N N . ASP A 1 94 ? -4.081 -5.185 26.137 1.00 59.50 94 ASP A N 1
ATOM 704 C CA . ASP A 1 94 ? -3.739 -6.546 26.614 1.00 59.50 94 ASP A CA 1
ATOM 705 C C . ASP A 1 94 ? -2.416 -7.068 26.001 1.00 59.50 94 ASP A C 1
ATOM 707 O O . ASP A 1 94 ? -2.297 -8.190 25.506 1.00 59.50 94 ASP A O 1
ATOM 711 N N . ILE A 1 95 ? -1.409 -6.186 25.959 1.00 64.75 95 ILE A N 1
ATOM 712 C CA . ILE A 1 95 ? -0.099 -6.446 25.353 1.00 64.75 95 ILE A CA 1
ATOM 713 C C . ILE A 1 95 ? 0.875 -6.975 26.410 1.00 64.75 95 ILE A C 1
ATOM 715 O O . ILE A 1 95 ? 1.098 -6.349 27.446 1.00 64.75 95 ILE A O 1
ATOM 719 N N . ASN A 1 96 ? 1.523 -8.105 26.123 1.00 69.94 96 ASN A N 1
ATOM 720 C CA . ASN A 1 96 ? 2.553 -8.667 26.996 1.00 69.94 96 ASN A CA 1
ATOM 721 C C . ASN A 1 96 ? 3.774 -7.736 27.097 1.00 69.94 96 ASN A C 1
ATOM 723 O O . ASN A 1 96 ? 4.202 -7.144 26.109 1.00 69.94 96 ASN A O 1
ATOM 727 N N . ALA A 1 97 ? 4.425 -7.688 28.265 1.00 71.62 97 ALA A N 1
ATOM 728 C CA . ALA A 1 97 ? 5.572 -6.805 28.522 1.00 71.62 97 ALA A CA 1
ATOM 729 C C . ALA A 1 97 ? 6.740 -6.955 27.520 1.00 71.62 97 ALA A C 1
ATOM 731 O O . ALA A 1 97 ? 7.451 -5.991 27.241 1.00 71.62 97 ALA A O 1
ATOM 732 N N . VAL A 1 98 ? 6.932 -8.155 26.956 1.00 77.19 98 VAL A N 1
ATOM 733 C CA . VAL A 1 98 ? 7.939 -8.409 25.909 1.00 77.19 98 VAL A CA 1
ATOM 734 C C . VAL A 1 98 ? 7.607 -7.645 24.627 1.00 77.19 98 VAL A C 1
ATOM 736 O O . VAL A 1 98 ? 8.484 -7.009 24.048 1.00 77.19 98 VAL A O 1
ATOM 739 N N . ASP A 1 99 ? 6.340 -7.671 24.217 1.00 78.06 99 ASP A N 1
ATOM 740 C CA . ASP A 1 99 ? 5.877 -7.005 23.003 1.00 78.06 99 ASP A CA 1
ATOM 741 C C . ASP A 1 99 ? 5.891 -5.477 23.177 1.00 78.06 99 ASP A C 1
ATOM 743 O O . ASP A 1 99 ? 6.230 -4.767 22.234 1.00 78.06 99 ASP A O 1
ATOM 747 N N . ILE A 1 100 ? 5.634 -4.964 24.390 1.00 74.38 100 ILE A N 1
ATOM 748 C CA . ILE A 1 100 ? 5.786 -3.531 24.710 1.00 74.38 100 ILE A CA 1
ATOM 749 C C . ILE A 1 100 ? 7.222 -3.074 24.440 1.00 74.38 100 ILE A C 1
ATOM 751 O O . ILE A 1 100 ? 7.430 -2.108 23.712 1.00 74.38 100 ILE A O 1
ATOM 755 N N . LYS A 1 101 ? 8.220 -3.802 24.951 1.00 80.19 101 LYS A N 1
ATOM 756 C CA . LYS A 1 101 ? 9.632 -3.455 24.743 1.00 80.19 101 LYS A CA 1
ATOM 757 C C . LYS A 1 101 ? 10.032 -3.505 23.265 1.00 80.19 101 LYS A C 1
ATOM 759 O O . LYS A 1 101 ? 10.788 -2.659 22.796 1.00 80.19 101 LYS A O 1
ATOM 764 N N . SER A 1 102 ? 9.540 -4.494 22.519 1.00 82.06 102 SER A N 1
ATOM 765 C CA . SER A 1 102 ? 9.791 -4.579 21.076 1.00 82.06 102 SER A CA 1
ATOM 766 C C . SER A 1 102 ? 9.116 -3.449 20.296 1.00 82.06 102 SER A C 1
ATOM 768 O O . SER A 1 102 ? 9.705 -2.931 19.350 1.00 82.06 102 SER A O 1
ATOM 770 N N . ALA A 1 103 ? 7.913 -3.037 20.698 1.00 78.19 103 ALA A N 1
ATOM 771 C CA . ALA A 1 103 ? 7.242 -1.872 20.137 1.00 78.19 103 ALA A CA 1
ATOM 772 C C . ALA A 1 103 ? 8.033 -0.584 20.421 1.00 78.19 103 ALA A C 1
ATOM 774 O O . ALA A 1 103 ? 8.308 0.166 19.487 1.00 78.19 103 ALA A O 1
ATOM 775 N N . GLU A 1 104 ? 8.462 -0.365 21.669 1.00 78.50 104 GLU A N 1
ATOM 776 C CA . GLU A 1 104 ? 9.319 0.765 22.062 1.00 78.50 104 GLU A CA 1
ATOM 777 C C . GLU A 1 104 ? 10.610 0.818 21.241 1.00 78.50 104 GLU A C 1
ATOM 779 O O . GLU A 1 104 ? 11.003 1.884 20.773 1.00 78.50 104 GLU A O 1
ATOM 784 N N . GLU A 1 105 ? 11.262 -0.328 21.030 1.00 84.38 105 GLU A N 1
ATOM 785 C CA . GLU A 1 105 ? 12.502 -0.394 20.262 1.00 84.38 105 GLU A CA 1
ATOM 786 C C . GLU A 1 105 ? 12.294 0.074 18.817 1.00 84.38 105 GLU A C 1
ATOM 788 O O . GLU A 1 105 ? 13.050 0.917 18.337 1.00 84.38 105 GLU A O 1
ATOM 793 N N . VAL A 1 106 ? 11.260 -0.421 18.132 1.00 80.00 106 VAL A N 1
ATOM 794 C CA . VAL A 1 106 ? 10.956 -0.007 16.751 1.00 80.00 106 VAL A CA 1
ATOM 795 C C . VAL A 1 106 ? 10.569 1.473 16.694 1.00 80.00 106 VAL A C 1
ATOM 797 O O . VAL A 1 106 ? 11.026 2.205 15.818 1.00 80.00 106 VAL A O 1
ATOM 800 N N . LEU A 1 107 ? 9.774 1.942 17.657 1.00 80.69 107 LEU A N 1
ATOM 801 C CA . LEU A 1 107 ? 9.351 3.339 17.744 1.00 80.69 107 LEU A CA 1
ATOM 802 C C . LEU A 1 107 ? 10.517 4.290 18.014 1.00 80.69 107 LEU A C 1
ATOM 804 O O . LEU A 1 107 ? 10.563 5.363 17.428 1.00 80.69 107 LEU A O 1
ATOM 808 N N . SER A 1 108 ? 11.496 3.886 18.828 1.00 84.69 108 SER A N 1
ATOM 809 C CA . SER A 1 108 ? 12.678 4.702 19.142 1.00 84.69 108 SER A CA 1
ATOM 810 C C . SER A 1 108 ? 13.533 5.033 17.916 1.00 84.69 108 SER A C 1
ATOM 812 O O . SER A 1 108 ? 14.302 5.995 17.924 1.00 84.69 108 SER A O 1
ATOM 814 N N . ARG A 1 109 ? 13.389 4.249 16.843 1.00 85.75 109 ARG A N 1
ATOM 815 C CA . ARG A 1 109 ? 14.092 4.462 15.579 1.00 85.75 109 ARG A CA 1
ATOM 816 C C . ARG A 1 109 ? 13.343 5.397 14.642 1.00 85.75 109 ARG A C 1
ATOM 818 O O . ARG A 1 109 ? 13.881 5.732 13.591 1.00 85.75 109 ARG A O 1
ATOM 825 N N . MET A 1 110 ? 12.136 5.841 14.983 1.00 84.69 110 MET A N 1
ATOM 826 C CA . MET A 1 110 ? 11.315 6.748 14.184 1.00 84.69 110 MET A CA 1
ATOM 827 C C . MET A 1 110 ? 11.044 8.048 14.945 1.00 84.69 110 MET A C 1
ATOM 829 O O . MET A 1 110 ? 10.815 8.051 16.149 1.00 84.69 110 MET A O 1
ATOM 833 N N . SER A 1 111 ? 11.066 9.174 14.233 1.00 85.31 111 SER A N 1
ATOM 834 C CA . SER A 1 111 ? 10.613 10.443 14.807 1.00 85.31 111 SER A CA 1
ATOM 835 C C . SER A 1 111 ? 9.088 10.416 14.979 1.00 85.31 111 SER A C 1
ATOM 837 O O . SER A 1 111 ? 8.408 9.709 14.222 1.00 85.31 111 SER A O 1
ATOM 839 N N . PRO A 1 112 ? 8.520 11.204 15.910 1.00 80.00 112 PRO A N 1
ATOM 840 C CA . PRO A 1 112 ? 7.072 11.289 16.052 1.00 80.00 112 PRO A CA 1
ATOM 841 C C . PRO A 1 112 ? 6.384 11.628 14.726 1.00 80.00 112 PRO A C 1
ATOM 843 O O . PRO A 1 112 ? 6.914 12.392 13.918 1.00 80.00 112 PRO A O 1
ATOM 846 N N . GLY A 1 113 ? 5.235 11.006 14.460 1.00 83.56 113 GLY A N 1
ATOM 847 C CA . GLY A 1 113 ? 4.515 11.181 13.195 1.00 83.56 113 GLY A CA 1
ATOM 848 C C . GLY A 1 113 ? 5.057 10.371 12.012 1.00 83.56 113 GLY A C 1
ATOM 849 O O . GLY A 1 113 ? 4.273 10.057 11.118 1.00 83.56 113 GLY A O 1
ATOM 850 N N . GLN A 1 114 ? 6.329 9.939 12.003 1.00 88.62 114 GLN A N 1
ATOM 851 C CA . GLN A 1 114 ? 6.883 9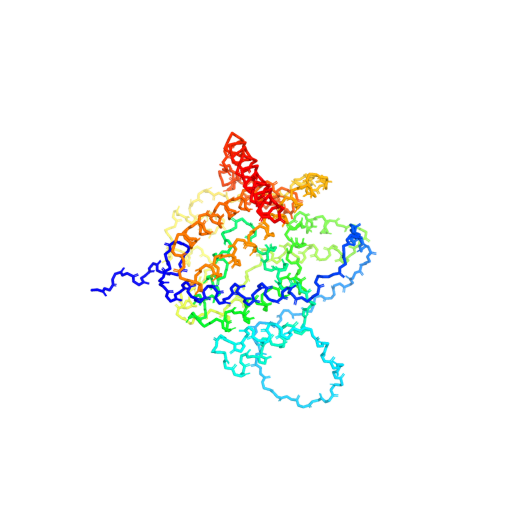.170 10.872 1.00 88.62 114 GLN A CA 1
ATOM 852 C C . GLN A 1 114 ? 6.167 7.840 10.658 1.00 88.62 114 GLN A C 1
ATOM 854 O O . GLN A 1 114 ? 5.942 7.460 9.514 1.00 88.62 114 GLN A O 1
ATOM 859 N N . LEU A 1 115 ? 5.760 7.158 11.732 1.00 90.75 115 LEU A N 1
ATOM 860 C CA . LEU A 1 115 ? 5.020 5.905 11.608 1.00 90.75 115 LEU A CA 1
ATOM 861 C C . LEU A 1 115 ? 3.658 6.119 10.933 1.00 90.75 115 LEU A C 1
ATOM 863 O O . LEU A 1 115 ? 3.290 5.362 10.038 1.00 90.75 115 LEU A O 1
ATOM 867 N N . ARG A 1 116 ? 2.927 7.166 11.339 1.00 91.50 116 ARG A N 1
ATOM 868 C CA . ARG A 1 116 ? 1.622 7.519 10.764 1.00 91.50 116 ARG A CA 1
ATOM 869 C C . ARG A 1 116 ? 1.765 7.937 9.303 1.00 91.50 116 ARG A C 1
ATOM 871 O O . ARG A 1 116 ? 1.058 7.402 8.457 1.00 91.50 116 ARG A O 1
ATOM 878 N N . MET A 1 117 ? 2.715 8.821 8.998 1.00 91.12 117 MET A N 1
ATOM 879 C CA . MET A 1 117 ? 2.996 9.240 7.620 1.00 91.12 117 MET A CA 1
ATOM 880 C C . MET A 1 117 ? 3.413 8.061 6.738 1.00 91.12 117 MET A C 1
ATOM 882 O O . MET A 1 117 ? 2.884 7.902 5.645 1.00 91.12 117 MET A O 1
ATOM 886 N N . GLY A 1 118 ? 4.319 7.206 7.219 1.00 93.12 118 GLY A N 1
ATOM 887 C CA . GLY A 1 118 ? 4.783 6.035 6.479 1.00 93.12 118 GLY A CA 1
ATOM 888 C C . GLY A 1 118 ? 3.696 4.984 6.268 1.00 93.12 118 GLY A C 1
ATOM 889 O O . GLY A 1 118 ? 3.664 4.323 5.231 1.00 93.12 118 GLY A O 1
ATOM 890 N N . PHE A 1 119 ? 2.772 4.842 7.222 1.00 94.81 119 PHE A N 1
ATOM 891 C CA . PHE A 1 119 ? 1.577 4.025 7.040 1.00 94.81 119 PHE A CA 1
ATOM 892 C C . PHE A 1 119 ? 0.687 4.591 5.925 1.00 94.81 119 PHE A C 1
ATOM 894 O O . PHE A 1 119 ? 0.373 3.861 4.987 1.00 94.81 119 PHE A O 1
ATOM 901 N N . LEU A 1 120 ? 0.336 5.880 5.992 1.00 94.94 120 LEU A N 1
ATOM 902 C CA . LEU A 1 120 ? -0.535 6.536 5.009 1.00 94.94 120 LEU A CA 1
ATOM 903 C C . LEU A 1 120 ? 0.072 6.517 3.597 1.00 94.94 120 LEU A C 1
ATOM 905 O O . LEU A 1 120 ? -0.600 6.139 2.634 1.00 94.94 120 LEU A O 1
ATOM 909 N N . SER A 1 121 ? 1.373 6.803 3.472 1.00 92.81 121 SER A N 1
ATOM 910 C CA . SER A 1 121 ? 2.081 6.742 2.187 1.00 92.81 121 SER A CA 1
ATOM 911 C C . SER A 1 121 ? 2.152 5.324 1.610 1.00 92.81 121 SER A C 1
ATOM 913 O O . SER A 1 121 ? 2.231 5.152 0.396 1.00 92.81 121 SER A O 1
ATOM 915 N N . SER A 1 122 ? 2.058 4.291 2.455 1.00 93.75 122 SER A N 1
ATOM 916 C CA . SER A 1 122 ? 2.072 2.887 2.033 1.00 93.75 122 SER A CA 1
ATOM 917 C C . SER A 1 122 ? 0.719 2.368 1.531 1.00 93.75 122 SER A C 1
ATOM 919 O O . SER A 1 122 ? 0.684 1.270 0.976 1.00 93.75 122 SER A O 1
ATOM 921 N N . ILE A 1 123 ? -0.382 3.113 1.700 1.00 93.50 123 ILE A N 1
ATOM 922 C CA . ILE A 1 123 ? -1.727 2.680 1.268 1.00 93.50 123 ILE A CA 1
ATOM 923 C C . ILE A 1 123 ? -1.843 2.657 -0.263 1.00 93.50 123 ILE A C 1
ATOM 925 O O . ILE A 1 123 ? -2.497 1.777 -0.823 1.00 93.50 123 ILE A O 1
ATOM 929 N N . HIS A 1 124 ? -1.199 3.602 -0.958 1.00 91.81 124 HIS A N 1
ATOM 930 C CA . HIS A 1 124 ? -1.284 3.755 -2.418 1.00 91.81 124 HIS A CA 1
ATOM 931 C C . HIS A 1 124 ? -2.746 3.725 -2.924 1.00 91.81 124 HIS A C 1
ATOM 933 O O . HIS A 1 124 ? -3.544 4.578 -2.538 1.00 91.81 124 HIS A O 1
ATOM 939 N N . HIS A 1 125 ? -3.124 2.760 -3.764 1.00 89.44 125 HIS A N 1
ATOM 940 C CA . HIS A 1 125 ? -4.477 2.606 -4.327 1.00 89.44 125 HIS A CA 1
ATOM 941 C C . HIS A 1 125 ? -5.364 1.602 -3.564 1.00 89.44 125 HIS A C 1
ATOM 943 O O . HIS A 1 125 ? -6.435 1.212 -4.048 1.00 89.44 125 HIS A O 1
ATOM 949 N N . GLU A 1 126 ? -4.899 1.100 -2.423 1.00 90.88 126 GLU A N 1
ATOM 950 C CA . GLU A 1 126 ? -5.601 0.075 -1.657 1.00 90.88 126 GLU A CA 1
ATOM 951 C C . GLU A 1 126 ? -6.600 0.683 -0.667 1.00 90.88 126 GLU A C 1
ATOM 953 O O . GLU A 1 126 ? -6.547 1.861 -0.323 1.00 90.88 126 GLU A O 1
ATOM 958 N N . HIS A 1 127 ? -7.520 -0.147 -0.172 1.00 93.69 127 HIS A N 1
ATOM 959 C CA . HIS A 1 127 ? -8.370 0.238 0.949 1.00 93.69 127 HIS A CA 1
ATOM 960 C C . HIS A 1 127 ? -7.509 0.363 2.225 1.00 93.69 127 HIS A C 1
ATOM 962 O O . HIS A 1 127 ? -6.744 -0.562 2.513 1.00 93.69 127 HIS A O 1
ATOM 968 N N . PRO A 1 128 ? -7.660 1.420 3.045 1.00 93.88 128 PRO A N 1
ATOM 969 C CA . PRO A 1 128 ? -6.787 1.673 4.196 1.00 93.88 128 PRO A CA 1
ATOM 970 C C . PRO A 1 128 ? -6.796 0.525 5.223 1.00 93.88 128 PRO A C 1
ATOM 972 O O . PRO A 1 128 ? -5.747 0.106 5.711 1.00 93.88 128 PRO A O 1
ATOM 975 N N . ASP A 1 129 ? -7.963 -0.082 5.471 1.00 96.69 129 ASP A N 1
ATOM 976 C CA . ASP A 1 129 ? -8.065 -1.258 6.352 1.00 96.69 129 ASP A CA 1
ATOM 977 C C . ASP A 1 129 ? -7.371 -2.505 5.769 1.00 96.69 129 ASP A C 1
ATOM 979 O O . ASP A 1 129 ? -6.886 -3.348 6.522 1.00 96.69 129 ASP A O 1
ATOM 983 N N . ALA A 1 130 ? -7.291 -2.651 4.439 1.00 95.81 130 ALA A N 1
ATOM 984 C CA . ALA A 1 130 ? -6.761 -3.864 3.815 1.00 95.81 130 ALA A CA 1
ATOM 985 C C . ALA A 1 130 ? -5.278 -4.082 4.145 1.00 95.81 130 ALA A C 1
ATOM 987 O O . ALA A 1 130 ? -4.873 -5.222 4.397 1.00 95.81 130 ALA A O 1
ATOM 988 N N . LEU A 1 131 ? -4.492 -3.000 4.199 1.00 94.06 131 LEU A N 1
ATOM 989 C CA . LEU A 1 131 ? -3.082 -3.045 4.577 1.00 94.06 131 LEU A CA 1
ATOM 990 C C . LEU A 1 131 ? -2.916 -3.562 6.014 1.00 94.06 131 LEU A C 1
ATOM 992 O O . LEU A 1 131 ? -2.170 -4.510 6.249 1.00 94.06 131 LEU A O 1
ATOM 996 N N . MET A 1 132 ? -3.678 -3.013 6.961 1.00 96.38 132 MET A N 1
ATOM 997 C CA . MET A 1 132 ? -3.644 -3.412 8.375 1.00 96.38 132 MET A CA 1
ATOM 998 C C . MET A 1 132 ? -4.107 -4.858 8.574 1.00 96.38 132 MET A C 1
ATOM 1000 O O . MET A 1 132 ? -3.483 -5.634 9.303 1.00 96.38 132 MET A O 1
ATOM 1004 N N . LEU A 1 133 ? -5.165 -5.255 7.862 1.00 97.50 133 LEU A N 1
ATOM 1005 C CA . LEU A 1 133 ? -5.704 -6.611 7.909 1.00 97.50 133 LEU A CA 1
ATOM 1006 C C . LEU A 1 133 ? -4.685 -7.659 7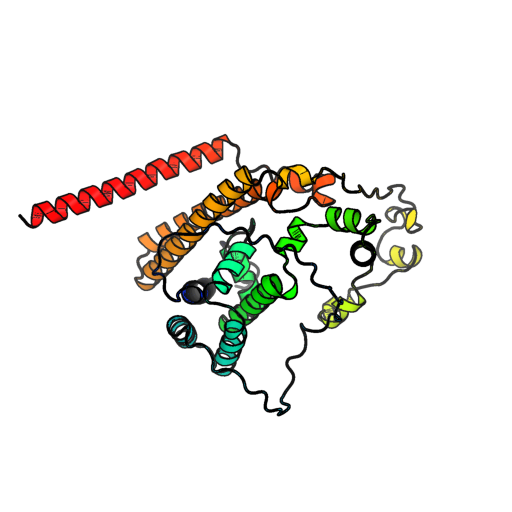.434 1.00 97.50 133 LEU A C 1
ATOM 1008 O O . LEU A 1 133 ? -4.684 -8.772 7.957 1.00 97.50 133 LEU A O 1
ATOM 1012 N N . ARG A 1 134 ? -3.776 -7.334 6.500 1.00 96.12 134 ARG A N 1
ATOM 1013 C CA . ARG A 1 134 ? -2.681 -8.251 6.114 1.00 96.12 134 ARG A CA 1
ATOM 1014 C C . ARG A 1 134 ? -1.783 -8.584 7.301 1.00 96.12 134 ARG A C 1
ATOM 1016 O O . ARG A 1 134 ? -1.476 -9.758 7.505 1.00 96.12 134 ARG A O 1
ATOM 1023 N N . PHE A 1 135 ? -1.404 -7.584 8.096 1.00 96.12 135 PHE A N 1
ATOM 1024 C CA . PHE A 1 135 ? -0.566 -7.786 9.280 1.00 96.12 135 PHE A CA 1
ATOM 1025 C C . PHE A 1 135 ? -1.309 -8.536 10.385 1.00 96.12 135 PHE A C 1
ATOM 1027 O O . PHE A 1 135 ? -0.750 -9.470 10.961 1.00 96.12 135 PHE A O 1
ATOM 1034 N N . LEU A 1 136 ? -2.581 -8.198 10.625 1.00 96.62 136 LEU A N 1
ATOM 1035 C CA . LEU A 1 136 ? -3.423 -8.913 11.589 1.00 96.62 136 LEU A CA 1
ATOM 1036 C C . LEU A 1 136 ? -3.557 -10.394 11.219 1.00 96.62 136 LEU A C 1
ATOM 1038 O O . LEU A 1 136 ? -3.260 -11.255 12.045 1.00 96.62 136 LEU A O 1
ATOM 1042 N N . ARG A 1 137 ? -3.889 -10.721 9.963 1.00 95.69 137 ARG A N 1
AT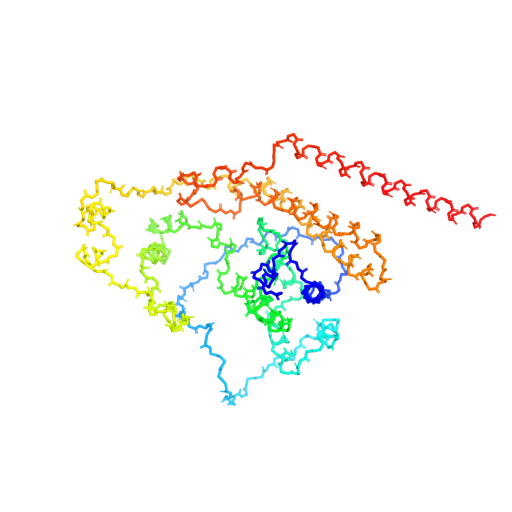OM 1043 C CA . ARG A 1 137 ? -3.960 -12.120 9.505 1.00 95.69 137 ARG A CA 1
ATOM 1044 C C . ARG A 1 137 ? -2.611 -12.829 9.620 1.00 95.69 137 ARG A C 1
ATOM 1046 O O . ARG A 1 137 ? -2.544 -13.929 10.166 1.00 95.69 137 ARG A O 1
ATOM 1053 N N . ALA A 1 138 ? -1.527 -12.191 9.170 1.00 93.38 138 ALA A N 1
ATOM 1054 C CA . ALA A 1 138 ? -0.176 -12.757 9.238 1.00 93.38 138 ALA A CA 1
ATOM 1055 C C . ALA A 1 138 ? 0.277 -13.060 10.678 1.00 93.38 138 ALA A C 1
ATOM 1057 O O . ALA A 1 138 ? 1.117 -13.935 10.897 1.00 93.38 138 ALA A O 1
ATOM 1058 N N . ARG A 1 139 ? -0.284 -12.355 11.666 1.00 94.00 139 ARG A N 1
ATOM 1059 C CA . ARG A 1 139 ? 0.019 -12.525 13.091 1.00 94.00 139 ARG A CA 1
ATOM 1060 C C . ARG A 1 139 ? -1.126 -13.143 13.882 1.00 94.00 139 ARG A C 1
ATOM 1062 O O . ARG A 1 139 ? -1.153 -13.013 15.097 1.00 94.00 139 ARG A O 1
ATOM 1069 N N . LYS A 1 140 ? -2.012 -13.891 13.211 1.00 93.50 140 LYS A N 1
ATOM 1070 C CA . LYS A 1 140 ? -3.110 -14.642 13.845 1.00 93.50 140 LYS A CA 1
ATOM 1071 C C . LYS A 1 140 ? -3.969 -13.759 14.763 1.00 93.50 140 LYS A C 1
ATOM 1073 O O . LYS A 1 140 ? -4.348 -14.187 15.846 1.00 93.50 140 LYS A O 1
ATOM 1078 N N . TRP A 1 141 ? -4.235 -12.530 14.325 1.00 94.19 141 TRP A N 1
ATOM 1079 C CA . TRP A 1 141 ? -5.025 -11.515 15.032 1.00 94.19 141 TRP A CA 1
ATOM 1080 C C . TRP A 1 141 ? -4.424 -11.007 16.353 1.00 94.19 141 TRP A C 1
ATOM 1082 O O . TRP A 1 141 ? -5.098 -10.326 17.124 1.00 94.19 141 TRP A O 1
ATOM 1092 N N . ASP A 1 142 ? -3.133 -11.263 16.582 1.00 91.62 142 ASP A N 1
ATOM 1093 C CA . ASP A 1 142 ? -2.349 -10.631 17.642 1.00 91.62 142 ASP A CA 1
ATOM 1094 C C . ASP A 1 142 ? -1.992 -9.192 17.234 1.00 91.62 142 ASP A C 1
ATOM 1096 O O . ASP A 1 142 ? -1.175 -8.966 16.334 1.00 91.62 142 ASP A O 1
ATOM 1100 N N . VAL A 1 143 ? -2.642 -8.217 17.876 1.00 91.44 143 VAL A N 1
ATOM 1101 C CA . VAL A 1 143 ? -2.523 -6.786 17.546 1.00 91.44 143 VAL A CA 1
ATOM 1102 C C . VAL A 1 143 ? -1.107 -6.274 17.775 1.00 91.44 143 VAL A C 1
ATOM 1104 O O . VAL A 1 143 ? -0.587 -5.542 16.936 1.00 91.44 143 VAL A O 1
ATOM 1107 N N . SER A 1 144 ? -0.455 -6.692 18.857 1.00 88.19 144 SER A N 1
ATOM 1108 C CA . SER A 1 144 ? 0.897 -6.262 19.223 1.00 88.19 144 SER A CA 1
ATOM 1109 C C . SER A 1 144 ? 1.913 -6.741 18.201 1.00 88.19 144 SER A C 1
ATOM 1111 O O . SER A 1 144 ? 2.687 -5.956 17.655 1.00 88.19 144 SER A O 1
ATOM 1113 N N . LYS A 1 145 ? 1.871 -8.035 17.871 1.00 90.19 145 LYS A N 1
ATOM 1114 C CA . LYS A 1 145 ? 2.764 -8.617 16.868 1.00 90.19 145 LYS A CA 1
ATOM 1115 C C . LYS A 1 145 ? 2.482 -8.062 15.477 1.00 90.19 145 LYS A C 1
ATOM 1117 O O . LYS A 1 145 ? 3.424 -7.874 14.705 1.00 90.19 145 LYS A O 1
ATOM 1122 N N . ALA A 1 146 ? 1.215 -7.800 15.143 1.00 93.75 146 ALA A N 1
ATOM 1123 C CA . ALA A 1 146 ? 0.837 -7.150 13.890 1.00 93.75 146 ALA A CA 1
ATOM 1124 C C . ALA A 1 146 ? 1.404 -5.728 13.810 1.00 93.75 146 ALA A C 1
ATOM 1126 O O . ALA A 1 146 ? 2.021 -5.381 12.803 1.00 93.75 146 ALA A O 1
ATOM 1127 N N . PHE A 1 147 ? 1.267 -4.947 14.883 1.00 92.31 147 PHE A N 1
ATOM 1128 C CA . PHE A 1 147 ? 1.822 -3.603 14.993 1.00 92.31 147 PHE A CA 1
ATOM 1129 C C . PHE A 1 147 ? 3.345 -3.593 14.842 1.00 92.31 147 PHE A C 1
ATOM 1131 O O . PHE A 1 147 ? 3.856 -2.881 13.985 1.00 92.31 147 PHE A O 1
ATOM 1138 N N . ILE A 1 148 ? 4.066 -4.419 15.609 1.00 90.00 148 ILE A N 1
ATOM 1139 C CA . ILE A 1 148 ? 5.535 -4.498 15.561 1.00 90.00 148 ILE A CA 1
ATOM 1140 C C . ILE A 1 148 ? 6.011 -4.867 14.151 1.00 90.00 148 ILE A C 1
ATOM 1142 O O . ILE A 1 148 ? 6.931 -4.244 13.622 1.00 90.00 148 ILE A O 1
ATOM 1146 N N . MET A 1 149 ? 5.367 -5.856 13.515 1.00 92.88 149 MET A N 1
ATOM 1147 C CA . MET A 1 149 ? 5.701 -6.242 12.143 1.00 92.88 149 MET A CA 1
ATOM 1148 C C . MET A 1 149 ? 5.445 -5.096 11.158 1.00 92.88 149 MET A C 1
ATOM 1150 O O . MET A 1 149 ? 6.282 -4.840 10.297 1.00 92.88 149 MET A O 1
ATOM 1154 N N . MET A 1 150 ? 4.307 -4.413 11.275 1.00 94.75 150 MET A N 1
ATOM 1155 C CA . MET A 1 150 ? 3.949 -3.301 10.397 1.00 94.75 150 MET A CA 1
ATOM 1156 C C . MET A 1 150 ? 4.904 -2.117 10.565 1.00 94.75 150 MET A C 1
ATOM 1158 O O . MET A 1 150 ? 5.402 -1.597 9.572 1.00 94.75 150 MET A O 1
ATOM 1162 N N . ALA A 1 151 ? 5.214 -1.731 11.803 1.00 92.31 151 ALA A N 1
ATOM 1163 C CA . ALA A 1 151 ? 6.135 -0.642 12.099 1.00 92.31 151 ALA A CA 1
ATOM 1164 C C . ALA A 1 151 ? 7.550 -0.936 11.576 1.00 92.31 151 ALA A C 1
ATOM 1166 O O . ALA A 1 151 ? 8.150 -0.072 10.944 1.00 92.31 151 ALA A O 1
ATOM 1167 N N . GLY A 1 152 ? 8.049 -2.168 11.736 1.00 92.62 152 GLY A N 1
ATOM 1168 C CA . GLY A 1 152 ? 9.335 -2.571 11.156 1.00 92.62 152 GLY A CA 1
ATOM 1169 C C . GLY A 1 152 ? 9.343 -2.539 9.622 1.00 92.62 152 GLY A C 1
ATOM 1170 O O . GLY A 1 152 ? 10.331 -2.132 9.017 1.00 92.62 152 GLY A O 1
ATOM 1171 N N . VAL A 1 153 ? 8.233 -2.910 8.972 1.00 94.25 153 VAL A N 1
ATOM 1172 C CA . VAL A 1 153 ? 8.102 -2.794 7.507 1.00 94.25 153 VAL A CA 1
ATOM 1173 C C . VAL A 1 153 ? 8.079 -1.332 7.061 1.00 94.25 153 VAL A C 1
ATOM 1175 O O . VAL A 1 153 ? 8.714 -1.003 6.061 1.00 94.25 153 VAL A O 1
ATOM 1178 N N . ILE A 1 154 ? 7.387 -0.454 7.789 1.00 93.38 154 ILE A N 1
ATOM 1179 C CA . ILE A 1 154 ? 7.362 0.987 7.503 1.00 93.38 154 ILE A CA 1
ATOM 1180 C C . ILE A 1 154 ? 8.765 1.590 7.669 1.00 93.38 154 ILE A C 1
ATOM 1182 O O . ILE A 1 154 ? 9.223 2.308 6.782 1.00 93.38 154 ILE A O 1
ATOM 1186 N N . GLU A 1 155 ? 9.483 1.245 8.742 1.00 90.62 155 GLU A N 1
ATOM 1187 C CA . GLU A 1 155 ? 10.873 1.668 8.958 1.00 90.62 155 GLU A CA 1
ATOM 1188 C C . GLU A 1 155 ? 11.769 1.254 7.787 1.00 90.62 155 GLU A C 1
ATOM 1190 O O . GLU A 1 155 ? 12.438 2.095 7.185 1.00 90.62 155 GLU A O 1
ATOM 1195 N N . TRP A 1 156 ? 11.737 -0.030 7.425 1.00 93.12 156 TRP A N 1
ATOM 1196 C CA . TRP A 1 156 ? 12.507 -0.574 6.311 1.00 93.12 156 TRP A CA 1
ATOM 1197 C C . TRP A 1 156 ? 12.177 0.136 4.994 1.00 93.12 156 TRP A C 1
ATOM 1199 O O . TRP A 1 156 ? 13.078 0.521 4.243 1.00 93.12 156 TRP A O 1
ATOM 1209 N N . ARG A 1 157 ? 10.882 0.369 4.736 1.00 93.38 157 ARG A N 1
ATOM 1210 C CA . ARG A 1 157 ? 10.398 1.050 3.531 1.00 93.38 157 ARG A CA 1
ATOM 1211 C C . ARG A 1 157 ? 10.966 2.464 3.428 1.00 93.38 157 ARG A C 1
ATOM 1213 O O . ARG A 1 157 ? 11.404 2.858 2.350 1.00 93.38 157 ARG A O 1
ATOM 1220 N N . MET A 1 158 ? 10.943 3.209 4.530 1.00 89.69 158 MET A N 1
ATOM 1221 C CA . MET A 1 158 ? 11.308 4.625 4.556 1.00 89.69 158 MET A CA 1
ATOM 1222 C C . MET A 1 158 ? 12.816 4.856 4.666 1.00 89.69 158 MET A C 1
ATOM 1224 O O . MET A 1 158 ? 13.338 5.765 4.030 1.00 89.69 158 MET A O 1
ATOM 1228 N N . LYS A 1 159 ? 13.513 4.075 5.497 1.00 87.75 159 LYS A N 1
ATOM 1229 C CA . LYS A 1 159 ? 14.895 4.369 5.909 1.00 87.75 159 LYS A CA 1
ATOM 1230 C C . LYS A 1 159 ? 15.932 3.462 5.278 1.00 87.75 159 LYS A C 1
ATOM 1232 O O . LYS A 1 159 ? 17.018 3.933 4.960 1.00 87.75 159 LYS A O 1
ATOM 1237 N N . GLU A 1 160 ? 15.626 2.176 5.126 1.00 87.50 160 GLU A N 1
ATOM 1238 C CA . GLU A 1 160 ? 16.603 1.223 4.594 1.00 87.50 160 GLU A CA 1
ATOM 1239 C C . GLU A 1 160 ? 16.589 1.199 3.069 1.00 87.50 160 GLU A C 1
ATOM 1241 O O . GLU A 1 160 ? 17.639 1.321 2.444 1.00 87.50 160 GLU A O 1
ATOM 1246 N N . MET A 1 161 ? 15.404 1.059 2.471 1.00 86.88 161 MET A N 1
ATOM 1247 C CA . MET A 1 161 ? 15.280 0.907 1.019 1.00 86.88 161 MET A CA 1
ATOM 1248 C C . MET A 1 161 ? 14.848 2.172 0.294 1.00 86.88 161 MET A C 1
ATOM 1250 O O . MET A 1 161 ? 15.053 2.250 -0.912 1.00 86.88 161 MET A 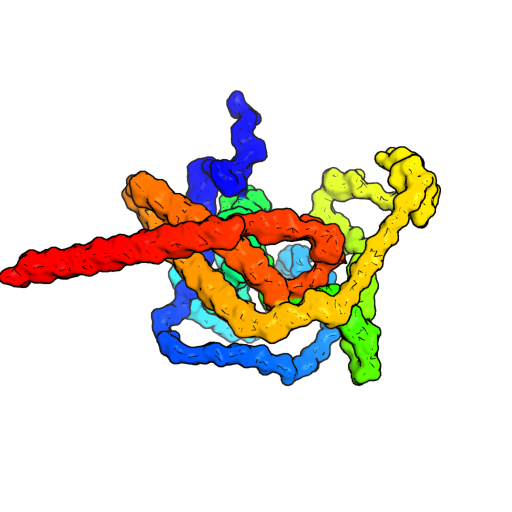O 1
ATOM 1254 N N . ASN A 1 162 ? 14.224 3.122 0.998 1.00 90.06 162 ASN A N 1
ATOM 1255 C CA . ASN A 1 162 ? 13.594 4.300 0.402 1.00 90.06 162 ASN A CA 1
ATOM 1256 C C . ASN A 1 162 ? 12.725 3.921 -0.815 1.00 90.06 162 ASN A C 1
ATOM 1258 O O . ASN A 1 162 ? 12.975 4.313 -1.955 1.00 90.06 162 ASN A O 1
ATOM 1262 N N . VAL A 1 163 ? 11.721 3.074 -0.568 1.00 91.56 163 VAL A N 1
ATOM 1263 C CA . VAL A 1 163 ? 10.937 2.438 -1.639 1.00 91.56 163 VAL A CA 1
ATOM 1264 C C . VAL A 1 163 ? 10.234 3.467 -2.516 1.00 91.56 163 VAL A C 1
ATOM 1266 O O . VAL A 1 163 ? 10.104 3.237 -3.710 1.00 91.56 163 VAL A O 1
ATOM 1269 N N . ASP A 1 164 ? 9.802 4.600 -1.966 1.00 91.12 164 ASP A N 1
ATOM 1270 C CA . ASP A 1 164 ? 9.122 5.628 -2.758 1.00 91.12 164 ASP A CA 1
ATOM 1271 C C . ASP A 1 164 ? 10.076 6.265 -3.784 1.00 91.12 164 ASP A C 1
ATOM 1273 O O . ASP A 1 164 ? 9.689 6.473 -4.931 1.00 91.12 164 ASP A O 1
ATOM 1277 N N . HIS A 1 165 ? 11.349 6.464 -3.425 1.00 91.12 165 HIS A N 1
ATOM 1278 C CA . HIS A 1 165 ? 12.379 6.890 -4.372 1.00 91.12 165 HIS A CA 1
ATOM 1279 C C . HIS A 1 165 ? 12.666 5.815 -5.426 1.00 91.12 165 HIS A C 1
ATOM 1281 O O . HIS A 1 165 ? 12.642 6.108 -6.618 1.00 91.12 165 HIS A O 1
ATOM 1287 N N . LEU A 1 166 ? 12.824 4.555 -5.006 1.00 90.75 166 LEU A N 1
ATOM 1288 C CA . LEU A 1 166 ? 13.010 3.431 -5.928 1.00 90.75 166 LEU A CA 1
ATOM 1289 C C . LEU A 1 166 ? 11.855 3.316 -6.938 1.00 90.75 166 LEU A C 1
ATOM 1291 O O . LEU A 1 166 ? 12.078 3.047 -8.115 1.00 90.75 166 LEU A O 1
ATOM 1295 N N . MET A 1 167 ? 10.618 3.527 -6.483 1.00 91.81 167 MET A N 1
ATOM 1296 C CA . MET A 1 167 ? 9.421 3.501 -7.325 1.00 91.81 167 MET A CA 1
ATOM 1297 C C . MET A 1 167 ? 9.364 4.688 -8.291 1.00 91.81 167 MET A C 1
ATOM 1299 O O . MET A 1 167 ? 8.853 4.528 -9.398 1.00 91.81 167 MET A O 1
ATOM 1303 N N . ALA A 1 168 ? 9.872 5.858 -7.897 1.00 93.19 168 ALA A N 1
ATOM 1304 C CA . ALA A 1 168 ? 9.942 7.042 -8.750 1.00 93.19 168 ALA A CA 1
ATOM 1305 C C . ALA A 1 168 ? 11.036 6.935 -9.828 1.00 93.19 168 ALA A C 1
ATOM 1307 O O . ALA A 1 168 ? 10.869 7.442 -10.933 1.00 93.19 168 ALA A O 1
ATOM 1308 N N . GLU A 1 169 ? 12.146 6.268 -9.519 1.00 92.38 169 GLU A N 1
ATOM 1309 C CA . GLU A 1 169 ? 13.275 6.083 -10.432 1.00 92.38 169 GLU A CA 1
ATOM 1310 C C . GLU A 1 169 ? 13.058 4.912 -11.402 1.00 92.38 169 GLU A C 1
ATOM 1312 O O . GLU A 1 169 ? 13.164 5.063 -12.625 1.00 92.38 169 GLU A O 1
ATOM 1317 N N . GLY A 1 170 ? 12.718 3.748 -10.845 1.00 91.31 170 GLY A N 1
ATOM 1318 C CA . GLY A 1 170 ? 12.432 2.522 -11.576 1.00 91.31 170 GLY A CA 1
ATOM 1319 C C . GLY A 1 170 ? 13.533 2.071 -12.540 1.00 91.31 170 GLY A C 1
ATOM 1320 O O . GLY A 1 170 ? 14.716 2.391 -12.415 1.00 91.31 170 GLY A O 1
ATOM 1321 N N . GLU A 1 171 ? 13.112 1.289 -13.530 1.00 92.38 171 GLU A N 1
ATOM 1322 C CA . GLU A 1 171 ? 13.986 0.705 -14.548 1.00 92.38 171 GLU A CA 1
ATOM 1323 C C . GLU A 1 171 ? 14.675 1.766 -15.418 1.00 92.38 171 GLU A C 1
ATOM 1325 O O . GLU A 1 171 ? 15.872 1.662 -15.691 1.00 92.38 171 GLU A O 1
ATOM 1330 N N . LEU A 1 172 ? 13.944 2.809 -15.830 1.00 92.69 172 LEU A N 1
ATOM 1331 C CA . LEU A 1 172 ? 14.476 3.843 -16.715 1.00 92.69 172 LEU A CA 1
ATOM 1332 C C . LEU A 1 172 ? 15.682 4.558 -16.099 1.00 92.69 172 LEU A C 1
ATOM 1334 O O . LEU A 1 172 ? 16.657 4.846 -16.797 1.00 92.69 172 LEU A O 1
ATOM 1338 N N . GLN A 1 173 ? 15.633 4.856 -14.800 1.00 93.62 173 GLN A N 1
ATOM 1339 C CA . GLN A 1 173 ? 16.767 5.475 -14.126 1.00 93.62 173 GLN A CA 1
ATOM 1340 C C . GLN A 1 173 ? 17.971 4.532 -14.100 1.00 93.62 173 GLN A C 1
ATOM 1342 O O . GLN A 1 173 ? 19.085 4.962 -14.398 1.00 93.62 173 GLN A O 1
ATOM 1347 N N . ALA A 1 174 ? 17.764 3.241 -13.829 1.00 92.44 174 ALA A N 1
ATOM 1348 C CA . ALA A 1 174 ? 18.840 2.256 -13.887 1.00 92.44 174 ALA A CA 1
ATOM 1349 C C . ALA A 1 174 ? 19.469 2.167 -15.289 1.00 92.44 174 ALA A C 1
ATOM 1351 O O . ALA A 1 174 ? 20.698 2.127 -15.407 1.00 92.44 174 ALA A O 1
ATOM 1352 N N . LEU A 1 175 ? 18.656 2.231 -16.352 1.00 92.12 175 LEU A N 1
ATOM 1353 C CA . LEU A 1 175 ? 19.139 2.295 -17.733 1.00 92.12 175 LEU A CA 1
ATOM 1354 C C . LEU A 1 175 ? 19.984 3.551 -17.980 1.00 92.12 175 LEU A C 1
ATOM 1356 O O . LEU A 1 175 ? 21.114 3.434 -18.460 1.00 92.12 175 LEU A O 1
ATOM 1360 N N . LYS A 1 176 ? 19.497 4.735 -17.586 1.00 92.00 176 LYS A N 1
ATOM 1361 C CA . LYS A 1 176 ? 20.239 6.005 -17.700 1.00 92.00 176 LYS A CA 1
ATOM 1362 C C . LYS A 1 176 ? 21.578 5.946 -16.964 1.00 92.00 176 LYS A C 1
ATOM 1364 O O . LYS A 1 176 ? 22.606 6.320 -17.527 1.00 92.00 176 LYS A O 1
ATOM 1369 N N . LEU A 1 177 ? 21.585 5.422 -15.738 1.00 92.69 177 LEU A N 1
ATOM 1370 C CA . LEU A 1 177 ? 22.800 5.250 -14.945 1.00 92.69 177 LEU A CA 1
ATOM 1371 C C . LEU A 1 177 ? 23.779 4.298 -15.638 1.00 92.69 177 LEU A C 1
ATOM 1373 O O . LEU A 1 177 ? 24.939 4.661 -15.798 1.00 92.69 177 LEU A O 1
ATOM 1377 N N . SER A 1 178 ? 23.319 3.148 -16.146 1.00 91.25 178 SER A N 1
ATOM 1378 C CA . SER A 1 178 ? 24.158 2.164 -16.859 1.00 91.25 178 SER A CA 1
ATOM 1379 C C . SER A 1 178 ? 24.841 2.720 -18.121 1.00 91.25 178 SER A C 1
ATOM 1381 O O . SER A 1 178 ? 25.887 2.228 -18.549 1.00 91.25 178 SER A O 1
ATOM 1383 N N . GLN A 1 179 ? 24.280 3.782 -18.702 1.00 91.69 179 GLN A N 1
ATOM 1384 C CA . GLN A 1 179 ? 24.814 4.468 -19.878 1.00 91.69 179 GLN A CA 1
ATOM 1385 C C . GLN A 1 179 ? 25.695 5.677 -19.521 1.00 91.69 179 GLN A C 1
ATOM 1387 O O . GLN A 1 179 ? 26.291 6.281 -20.413 1.00 91.69 179 GLN A O 1
ATOM 1392 N N . SER A 1 180 ? 25.820 6.023 -18.234 1.00 89.00 180 SER A N 1
ATOM 1393 C CA . SER A 1 180 ? 26.600 7.176 -17.780 1.00 89.00 180 SER A CA 1
ATOM 1394 C C . SER A 1 180 ? 28.072 7.061 -18.186 1.00 89.00 180 SER A C 1
ATOM 1396 O O . SER A 1 180 ? 28.746 6.064 -17.915 1.00 89.00 180 SER A O 1
ATOM 1398 N N . THR A 1 181 ? 28.590 8.102 -18.841 1.00 87.12 181 THR A N 1
ATOM 1399 C CA . THR A 1 181 ? 29.998 8.206 -19.263 1.00 87.12 181 THR A CA 1
ATOM 1400 C C . THR A 1 181 ? 30.844 9.040 -18.303 1.00 87.12 181 THR A C 1
ATOM 1402 O O . THR A 1 181 ? 32.070 8.954 -18.343 1.00 87.12 181 THR A O 1
ATOM 1405 N N . SER A 1 182 ? 30.210 9.825 -17.429 1.00 87.06 182 SER A N 1
ATOM 1406 C CA . SER A 1 182 ? 30.869 10.769 -16.521 1.00 87.06 182 SER A CA 1
ATOM 1407 C C . SER A 1 182 ? 31.133 10.199 -15.124 1.00 87.06 182 SER A C 1
ATOM 1409 O O . SER A 1 182 ? 32.064 10.652 -14.461 1.00 87.06 182 SER A O 1
ATOM 1411 N N . ASN A 1 183 ? 30.364 9.198 -14.674 1.00 90.81 183 ASN A N 1
ATOM 1412 C CA . ASN A 1 183 ? 30.503 8.605 -13.341 1.00 90.81 183 ASN A CA 1
ATOM 1413 C C . ASN A 1 183 ? 30.509 7.068 -13.391 1.00 90.81 183 ASN A C 1
ATOM 1415 O O . ASN A 1 183 ? 29.493 6.421 -13.641 1.00 90.81 183 ASN A O 1
ATOM 1419 N N . ALA A 1 184 ? 31.669 6.471 -13.098 1.00 92.56 184 ALA A N 1
ATOM 1420 C CA . ALA A 1 184 ? 31.848 5.019 -13.096 1.00 92.56 184 ALA A CA 1
ATOM 1421 C C . ALA A 1 184 ? 31.044 4.299 -11.995 1.00 92.56 184 ALA A C 1
ATOM 1423 O O . ALA A 1 184 ? 30.668 3.140 -12.176 1.00 92.56 184 ALA A O 1
ATOM 1424 N N . THR A 1 185 ? 30.775 4.965 -10.866 1.00 92.19 185 THR A N 1
ATOM 1425 C CA . THR A 1 185 ? 29.986 4.393 -9.762 1.00 92.19 185 THR A CA 1
ATOM 1426 C C . THR A 1 185 ? 28.522 4.275 -10.163 1.00 92.19 185 THR A C 1
ATOM 1428 O O . THR A 1 185 ? 27.933 3.209 -10.007 1.00 92.19 185 THR A O 1
ATOM 1431 N N . ASP A 1 186 ? 27.972 5.333 -10.758 1.00 90.69 186 ASP A N 1
ATOM 1432 C CA . ASP A 1 186 ? 26.602 5.362 -11.279 1.00 90.69 186 ASP A CA 1
ATOM 1433 C C . ASP A 1 186 ? 26.423 4.315 -12.373 1.00 90.69 186 ASP A C 1
ATOM 1435 O O . ASP A 1 186 ? 25.502 3.500 -12.315 1.00 90.69 186 ASP A O 1
ATOM 1439 N N . LYS A 1 187 ? 27.380 4.258 -13.308 1.00 92.50 187 LYS A N 1
ATOM 1440 C CA . LYS A 1 187 ? 27.416 3.242 -14.361 1.00 92.50 187 LYS A CA 1
ATOM 1441 C C . LYS A 1 187 ? 27.332 1.829 -13.808 1.00 92.50 187 LYS A C 1
ATOM 1443 O O . LYS A 1 187 ? 26.529 1.020 -14.272 1.00 92.50 187 LYS A O 1
ATOM 1448 N N . LYS A 1 188 ? 28.156 1.533 -12.803 1.00 92.38 188 LYS A N 1
ATOM 1449 C CA . LYS A 1 188 ? 28.150 0.229 -12.148 1.00 92.38 188 LYS A CA 1
ATOM 1450 C C . LYS A 1 188 ? 26.823 -0.036 -11.433 1.00 92.38 188 LYS A C 1
ATOM 1452 O O . LYS A 1 188 ? 26.280 -1.118 -11.597 1.00 92.38 188 LYS A O 1
ATOM 1457 N N . SER A 1 189 ? 26.296 0.937 -10.693 1.00 88.69 189 SER A N 1
ATOM 1458 C CA . SER A 1 189 ? 25.027 0.804 -9.967 1.00 88.69 189 SER A CA 1
ATOM 1459 C C . SER A 1 189 ? 23.859 0.478 -10.906 1.00 88.69 189 SER A C 1
ATOM 1461 O O . SER A 1 189 ? 23.123 -0.478 -10.667 1.00 88.69 189 SER A O 1
ATOM 1463 N N . GLY A 1 190 ? 23.740 1.202 -12.026 1.00 90.19 190 GLY A N 1
ATOM 1464 C CA . GLY A 1 190 ? 22.717 0.938 -13.041 1.00 90.19 190 GLY A CA 1
ATOM 1465 C C . GLY A 1 190 ? 22.847 -0.454 -13.665 1.00 90.19 190 GLY A C 1
ATOM 1466 O O . GLY A 1 190 ? 21.860 -1.178 -13.773 1.00 90.19 190 GLY A O 1
ATOM 1467 N N . HIS A 1 191 ? 24.071 -0.872 -14.012 1.00 90.12 191 HIS A N 1
ATOM 1468 C CA . HIS A 1 191 ? 24.316 -2.230 -14.506 1.00 90.12 191 HIS A CA 1
ATOM 1469 C C . HIS A 1 191 ? 23.970 -3.311 -13.475 1.00 90.12 191 HIS A C 1
ATOM 1471 O O . HIS A 1 191 ? 23.319 -4.292 -13.831 1.00 90.12 191 HIS A O 1
ATOM 1477 N N . ASP A 1 192 ? 24.385 -3.141 -12.217 1.00 88.88 192 ASP A N 1
ATOM 1478 C CA . ASP A 1 192 ? 24.127 -4.103 -11.143 1.00 88.88 192 ASP A CA 1
ATOM 1479 C C . ASP A 1 192 ? 22.613 -4.242 -10.888 1.00 88.88 192 ASP A C 1
ATOM 1481 O O . ASP A 1 192 ? 22.123 -5.359 -10.711 1.00 88.88 192 ASP A O 1
ATOM 1485 N N . PHE A 1 193 ? 21.855 -3.141 -10.947 1.00 88.12 193 PHE A N 1
ATOM 1486 C CA . PHE A 1 193 ? 20.395 -3.157 -10.825 1.00 88.12 193 PHE A CA 1
ATOM 1487 C C . PHE A 1 193 ? 19.719 -3.933 -11.965 1.00 88.12 193 PHE A C 1
ATOM 1489 O O . PHE A 1 193 ? 18.924 -4.840 -11.708 1.00 88.12 193 PHE A O 1
ATOM 1496 N N . LEU A 1 194 ? 20.058 -3.628 -13.223 1.00 87.06 194 LEU A N 1
ATOM 1497 C CA . LEU A 1 194 ? 19.489 -4.314 -14.391 1.00 87.06 194 LEU A CA 1
ATOM 1498 C C . LEU A 1 194 ? 19.849 -5.806 -14.401 1.00 87.06 194 LEU A C 1
ATOM 1500 O O . LEU A 1 194 ? 18.999 -6.654 -14.670 1.00 87.06 194 LEU A O 1
ATOM 1504 N N . ALA A 1 195 ? 21.086 -6.146 -14.030 1.00 85.75 195 ALA A N 1
ATOM 1505 C CA . ALA A 1 195 ? 21.499 -7.534 -13.867 1.00 85.75 195 ALA A CA 1
ATOM 1506 C C . ALA A 1 195 ? 20.695 -8.227 -12.756 1.00 85.75 195 ALA A C 1
ATOM 1508 O O . ALA A 1 195 ? 20.251 -9.361 -12.931 1.00 85.75 195 ALA A O 1
ATOM 1509 N N . GLN A 1 196 ? 20.453 -7.552 -11.628 1.00 82.44 196 GLN A N 1
ATOM 1510 C CA . GLN A 1 196 ? 19.647 -8.098 -10.539 1.00 82.44 196 GLN A CA 1
ATOM 1511 C C . GLN A 1 196 ? 18.194 -8.363 -10.961 1.00 82.44 196 GLN A C 1
ATOM 1513 O O . GLN A 1 196 ? 17.645 -9.385 -10.550 1.00 82.44 196 GLN A O 1
ATOM 1518 N N . MET A 1 197 ? 17.588 -7.514 -11.798 1.00 76.75 197 MET A N 1
ATOM 1519 C CA . MET A 1 197 ? 16.251 -7.767 -12.361 1.00 76.75 197 MET A CA 1
ATOM 1520 C C . MET A 1 197 ? 16.192 -9.057 -13.192 1.00 76.75 197 MET A C 1
ATOM 1522 O O . MET A 1 197 ? 15.152 -9.707 -13.249 1.00 76.75 197 MET A O 1
ATOM 1526 N N . GLN A 1 198 ? 17.310 -9.444 -13.808 1.00 72.50 198 GLN A N 1
ATOM 1527 C CA . GLN A 1 198 ? 17.428 -10.639 -14.649 1.00 72.50 198 GLN A CA 1
ATOM 1528 C C . GLN A 1 198 ? 17.887 -11.882 -13.865 1.00 72.50 198 GLN A C 1
ATOM 1530 O O . GLN A 1 198 ? 17.790 -13.009 -14.352 1.00 72.50 198 GLN A O 1
ATOM 1535 N N . MET A 1 199 ? 18.396 -11.709 -12.642 1.00 74.44 199 MET A N 1
ATOM 1536 C CA . MET A 1 199 ? 18.911 -12.802 -11.821 1.00 74.44 199 MET A CA 1
ATOM 1537 C C . MET A 1 199 ? 17.807 -13.516 -11.032 1.00 74.44 199 MET A C 1
ATOM 1539 O O . MET A 1 199 ? 16.990 -12.910 -10.344 1.00 74.44 199 MET A O 1
ATOM 1543 N N . GLY A 1 200 ? 17.854 -14.851 -11.028 1.00 66.81 200 GLY A N 1
ATOM 1544 C CA . GLY A 1 200 ? 16.972 -15.672 -10.199 1.00 66.81 200 GLY A CA 1
ATOM 1545 C C . GLY A 1 200 ? 17.159 -15.406 -8.698 1.00 66.81 200 GLY A C 1
ATOM 1546 O O . GLY A 1 200 ? 18.210 -15.690 -8.119 1.00 66.81 200 GLY A O 1
ATOM 1547 N N . ILE A 1 201 ? 16.103 -14.939 -8.030 1.00 71.25 201 ILE A N 1
ATOM 1548 C CA . ILE A 1 201 ? 16.109 -14.585 -6.598 1.00 71.25 201 ILE A CA 1
ATOM 1549 C C . ILE A 1 201 ? 16.056 -15.794 -5.643 1.00 71.25 201 ILE A C 1
ATOM 1551 O O . ILE A 1 201 ? 16.078 -15.626 -4.422 1.00 71.25 201 ILE A O 1
ATOM 1555 N N . TRP A 1 202 ? 16.024 -17.028 -6.169 1.00 71.38 202 TRP A N 1
ATOM 1556 C CA . TRP A 1 202 ? 15.823 -18.262 -5.393 1.00 71.38 202 TRP A CA 1
ATOM 1557 C C . TRP A 1 202 ? 16.745 -18.395 -4.179 1.00 71.38 202 TRP A C 1
ATOM 1559 O O . TRP A 1 202 ? 16.310 -18.752 -3.081 1.00 71.38 202 TRP A O 1
ATOM 1569 N N . ARG A 1 203 ? 18.036 -18.087 -4.366 1.00 68.00 203 ARG A N 1
ATOM 1570 C CA . ARG A 1 203 ? 19.053 -18.231 -3.315 1.00 68.00 203 ARG A CA 1
ATOM 1571 C C . ARG A 1 203 ? 18.731 -17.387 -2.079 1.00 68.00 203 ARG A C 1
ATOM 1573 O O . ARG A 1 203 ? 19.135 -17.774 -0.985 1.00 68.00 203 ARG A O 1
ATOM 1580 N N . PHE A 1 204 ? 18.002 -16.287 -2.259 1.00 65.12 204 PHE A N 1
ATOM 1581 C CA . PHE A 1 204 ? 17.570 -15.391 -1.193 1.00 65.12 204 PHE A CA 1
ATOM 1582 C C . PHE A 1 204 ? 16.256 -15.851 -0.554 1.00 65.12 204 PHE A C 1
ATOM 1584 O O . PHE A 1 204 ? 16.150 -15.869 0.668 1.00 65.12 204 PHE A O 1
ATOM 1591 N N . ILE A 1 205 ? 15.284 -16.294 -1.356 1.00 71.81 205 ILE A N 1
ATOM 1592 C CA . ILE A 1 205 ? 13.932 -16.598 -0.859 1.00 71.81 205 ILE A CA 1
ATOM 1593 C C . ILE A 1 205 ? 13.787 -17.992 -0.237 1.00 71.81 205 ILE A C 1
ATOM 1595 O O . ILE A 1 205 ? 12.933 -18.182 0.627 1.00 71.81 205 ILE A O 1
ATOM 1599 N N . LYS A 1 206 ? 14.628 -18.971 -0.604 1.00 73.06 206 LYS A N 1
ATOM 1600 C CA . LYS A 1 206 ? 14.484 -20.363 -0.128 1.00 73.06 206 LYS A CA 1
ATOM 1601 C C . LYS A 1 206 ? 14.523 -20.515 1.396 1.00 73.06 206 LYS A C 1
ATOM 1603 O O . LYS A 1 206 ? 13.929 -21.442 1.927 1.00 73.06 206 LYS A O 1
ATOM 1608 N N . GLY A 1 207 ? 15.231 -19.623 2.097 1.00 72.69 207 GLY A N 1
ATOM 1609 C CA . GLY A 1 207 ? 15.340 -19.648 3.559 1.00 72.69 207 GLY A CA 1
ATOM 1610 C C . GLY A 1 207 ? 14.113 -19.088 4.284 1.00 72.69 207 GLY A C 1
ATOM 1611 O O . GLY A 1 207 ? 13.994 -19.272 5.491 1.00 72.69 207 GLY A O 1
ATOM 1612 N N . TRP A 1 208 ? 13.222 -18.400 3.567 1.00 75.31 208 TRP A N 1
ATOM 1613 C CA . TRP A 1 208 ? 12.007 -17.784 4.110 1.00 75.31 208 TRP A CA 1
ATOM 1614 C C . TRP A 1 208 ? 10.741 -18.583 3.787 1.00 75.31 208 TRP A C 1
ATOM 1616 O O . TRP A 1 208 ? 9.673 -18.285 4.316 1.00 75.31 208 TRP A O 1
ATOM 1626 N N . LEU A 1 209 ? 10.851 -19.585 2.915 1.00 77.44 209 LEU A N 1
ATOM 1627 C CA . LEU A 1 209 ? 9.740 -20.426 2.494 1.00 77.44 209 LEU A CA 1
ATOM 1628 C C . LEU A 1 209 ? 9.500 -21.548 3.504 1.00 77.44 209 LEU A C 1
ATOM 1630 O O . LEU A 1 209 ? 10.424 -22.258 3.900 1.00 77.44 209 LEU A O 1
ATOM 1634 N N . ASP A 1 210 ? 8.234 -21.727 3.876 1.00 84.06 210 ASP A N 1
ATOM 1635 C CA . ASP A 1 210 ? 7.793 -22.899 4.626 1.00 84.06 210 ASP A CA 1
ATOM 1636 C C . ASP A 1 210 ? 8.184 -24.192 3.875 1.00 84.06 210 ASP A C 1
ATOM 1638 O O . ASP A 1 210 ? 8.032 -24.241 2.646 1.00 84.06 210 ASP A O 1
ATOM 1642 N N . PRO A 1 211 ? 8.659 -25.251 4.563 1.00 85.38 211 PRO A N 1
ATOM 1643 C CA . PRO A 1 211 ? 9.106 -26.481 3.913 1.00 85.38 211 PRO A CA 1
ATOM 1644 C C . PRO A 1 211 ? 8.071 -27.123 2.980 1.00 85.38 211 PRO A C 1
ATOM 1646 O O . PRO A 1 211 ? 8.451 -27.690 1.956 1.00 85.38 211 PRO A O 1
ATOM 1649 N N . ALA A 1 212 ? 6.774 -27.014 3.288 1.00 86.12 212 ALA A N 1
ATOM 1650 C CA . ALA A 1 212 ? 5.713 -27.581 2.460 1.00 86.12 212 ALA A CA 1
ATOM 1651 C C . ALA A 1 212 ? 5.462 -26.781 1.171 1.00 86.12 212 ALA A C 1
ATOM 1653 O O . ALA A 1 212 ? 4.915 -27.322 0.210 1.00 86.12 212 ALA A O 1
ATOM 1654 N N . ILE A 1 213 ? 5.835 -25.497 1.133 1.00 84.94 213 ILE A N 1
ATOM 1655 C CA . ILE A 1 213 ? 5.830 -24.690 -0.095 1.00 84.94 213 ILE A CA 1
ATOM 1656 C C . ILE A 1 213 ? 7.140 -24.909 -0.849 1.00 84.94 213 ILE A C 1
ATOM 1658 O O . ILE A 1 213 ? 7.118 -25.123 -2.058 1.00 84.94 213 ILE A O 1
ATOM 1662 N N . ALA A 1 214 ? 8.271 -24.913 -0.140 1.00 85.75 214 ALA A N 1
ATOM 1663 C CA . ALA A 1 214 ? 9.587 -25.123 -0.734 1.00 85.75 214 ALA A CA 1
ATOM 1664 C C . ALA A 1 214 ? 9.677 -26.458 -1.493 1.00 85.75 214 ALA A C 1
ATOM 1666 O O . ALA A 1 214 ? 10.273 -26.504 -2.566 1.00 85.75 214 ALA A O 1
ATOM 1667 N N . SER A 1 215 ? 9.038 -27.521 -0.992 1.00 88.19 215 SER A N 1
ATOM 1668 C CA . SER A 1 215 ? 8.992 -28.832 -1.657 1.00 88.19 215 SER A CA 1
ATOM 1669 C C . SER A 1 215 ? 8.192 -28.855 -2.966 1.00 88.19 215 SER A C 1
ATOM 1671 O O . SER A 1 215 ? 8.318 -29.804 -3.734 1.00 88.19 215 SER A O 1
ATOM 1673 N N . LYS A 1 216 ? 7.385 -27.822 -3.242 1.00 89.06 216 LYS A N 1
ATOM 1674 C CA . LYS A 1 216 ? 6.608 -27.677 -4.485 1.00 89.06 216 LYS A CA 1
ATOM 1675 C C . LYS A 1 216 ? 7.359 -26.903 -5.571 1.00 89.06 216 LYS A C 1
ATOM 1677 O O . LYS A 1 216 ? 6.806 -26.682 -6.644 1.00 89.06 216 LYS A O 1
ATOM 1682 N N . ILE A 1 217 ? 8.586 -26.459 -5.295 1.00 86.44 217 ILE A N 1
ATOM 1683 C CA . ILE A 1 217 ? 9.388 -25.653 -6.214 1.00 86.44 217 ILE A CA 1
ATOM 1684 C C . ILE A 1 217 ? 10.375 -26.566 -6.937 1.00 86.44 217 ILE A C 1
ATOM 1686 O O . ILE A 1 217 ? 11.265 -27.154 -6.324 1.00 86.44 217 ILE A O 1
ATOM 1690 N N . TYR A 1 218 ? 10.220 -26.658 -8.255 1.00 87.50 218 TYR A N 1
ATOM 1691 C CA . TYR A 1 218 ? 11.048 -27.486 -9.125 1.00 87.50 218 TYR A CA 1
ATOM 1692 C C . TYR A 1 218 ? 11.938 -26.596 -9.998 1.00 87.50 218 TYR A C 1
ATOM 1694 O O . TYR A 1 218 ? 11.449 -25.668 -10.637 1.00 87.50 218 TYR A O 1
ATOM 1702 N N . PHE A 1 219 ? 13.242 -26.886 -10.035 1.00 87.44 219 PHE A N 1
ATOM 1703 C CA . PHE A 1 219 ? 14.186 -26.225 -10.940 1.00 87.44 219 PHE A CA 1
ATOM 1704 C C . PHE A 1 219 ? 14.353 -27.057 -12.200 1.00 87.44 219 PHE A C 1
ATOM 1706 O O . PHE A 1 219 ? 14.745 -28.222 -12.132 1.00 87.44 219 PHE A O 1
ATOM 1713 N N . THR A 1 220 ? 14.083 -26.441 -13.342 1.00 89.50 220 THR A N 1
ATOM 1714 C CA . THR A 1 220 ? 14.270 -27.030 -14.664 1.00 89.50 220 THR A CA 1
ATOM 1715 C C . THR A 1 220 ? 15.402 -26.290 -15.369 1.00 89.50 220 THR A C 1
ATOM 1717 O O . THR A 1 220 ? 15.518 -25.072 -15.258 1.00 89.50 220 THR A O 1
ATOM 1720 N N . ASN A 1 221 ? 16.281 -27.023 -16.058 1.00 87.31 221 ASN A N 1
ATOM 1721 C CA . ASN A 1 221 ? 17.416 -26.421 -16.777 1.00 87.31 221 ASN A CA 1
ATOM 1722 C C . ASN A 1 221 ? 17.312 -26.595 -18.299 1.00 87.31 221 ASN A C 1
ATOM 1724 O O . ASN A 1 221 ? 18.168 -26.118 -19.035 1.00 87.31 221 ASN A O 1
ATOM 1728 N N . ASN A 1 222 ? 16.315 -27.343 -18.775 1.00 90.62 222 ASN A N 1
ATOM 1729 C CA . ASN A 1 222 ? 16.130 -27.684 -20.182 1.00 90.62 222 ASN A CA 1
ATOM 1730 C C . ASN A 1 222 ? 14.665 -28.073 -20.455 1.00 90.62 222 ASN A C 1
ATOM 1732 O O . ASN A 1 222 ? 13.898 -28.339 -19.525 1.00 90.62 222 ASN A O 1
ATOM 1736 N N . ALA A 1 223 ? 14.305 -28.166 -21.738 1.00 91.38 223 ALA A N 1
ATOM 1737 C CA . ALA A 1 223 ? 12.967 -28.553 -22.189 1.00 91.38 223 ALA A CA 1
ATOM 1738 C C . ALA A 1 223 ? 12.477 -29.890 -21.608 1.00 91.38 223 ALA A C 1
ATOM 1740 O O . ALA A 1 223 ? 11.334 -29.977 -21.178 1.00 91.38 223 ALA A O 1
ATOM 1741 N N . ARG A 1 224 ? 13.341 -30.913 -21.513 1.00 93.12 224 ARG A N 1
ATOM 1742 C CA . ARG A 1 224 ? 12.946 -32.240 -20.996 1.00 93.12 224 ARG A CA 1
ATOM 1743 C C . ARG A 1 224 ? 12.542 -32.195 -19.523 1.00 93.12 224 ARG A C 1
ATOM 1745 O O . ARG A 1 224 ? 11.697 -32.969 -19.086 1.00 93.12 224 ARG A O 1
ATOM 1752 N N . ASP A 1 225 ? 13.161 -31.314 -18.740 1.00 93.88 225 ASP A N 1
ATOM 1753 C CA . ASP A 1 225 ? 12.765 -31.099 -17.350 1.00 93.88 225 ASP A CA 1
ATOM 1754 C C . ASP A 1 225 ? 11.433 -30.350 -17.247 1.00 93.88 225 ASP A C 1
ATOM 1756 O O . ASP A 1 225 ? 10.625 -30.680 -16.381 1.00 93.88 225 ASP A O 1
ATOM 1760 N N . LEU A 1 226 ? 11.189 -29.381 -18.137 1.00 92.88 226 LEU A N 1
ATOM 1761 C CA . LEU A 1 226 ? 9.917 -28.654 -18.228 1.00 92.88 226 LEU A CA 1
ATOM 1762 C C . LEU A 1 226 ? 8.759 -29.550 -18.694 1.00 92.88 226 LEU A C 1
ATOM 1764 O O . LEU A 1 226 ? 7.656 -29.424 -18.167 1.00 92.88 226 LEU A O 1
ATOM 1768 N N . GLU A 1 227 ? 9.017 -30.500 -19.597 1.00 94.69 227 GLU A N 1
ATOM 1769 C CA . GLU A 1 227 ? 8.033 -31.466 -20.122 1.00 94.69 227 GLU A CA 1
ATOM 1770 C C . GLU A 1 227 ? 7.364 -32.327 -19.047 1.00 94.69 227 GLU A C 1
ATOM 1772 O O . GLU A 1 227 ? 6.258 -32.827 -19.238 1.00 94.69 227 GLU A O 1
ATOM 1777 N N . LYS A 1 228 ? 8.001 -32.469 -17.880 1.00 94.62 228 LYS A N 1
ATOM 1778 C CA . LYS A 1 228 ? 7.417 -33.154 -16.716 1.00 94.62 228 LYS A CA 1
ATOM 1779 C C . LYS A 1 228 ? 6.197 -32.415 -16.149 1.00 94.62 228 LYS A C 1
ATOM 1781 O O . LYS A 1 228 ? 5.436 -33.012 -15.391 1.00 94.62 228 LYS A O 1
ATOM 1786 N N . PHE A 1 229 ? 6.036 -31.131 -16.477 1.00 93.94 229 PHE A N 1
ATOM 1787 C CA . PHE A 1 229 ? 5.021 -30.239 -15.912 1.00 93.94 229 PHE A CA 1
ATOM 1788 C C . PHE A 1 229 ? 4.169 -29.529 -16.972 1.00 93.94 229 PHE A C 1
ATOM 1790 O O . PHE A 1 229 ? 3.020 -29.194 -16.694 1.00 93.94 229 PHE A O 1
ATOM 1797 N N . ILE A 1 230 ? 4.718 -29.274 -18.163 1.00 93.62 230 ILE A N 1
ATOM 1798 C CA . ILE A 1 230 ? 4.083 -28.507 -19.242 1.00 93.62 230 ILE A CA 1
ATOM 1799 C C . ILE A 1 230 ? 4.234 -29.295 -20.548 1.00 93.62 230 ILE A C 1
ATOM 1801 O O . ILE A 1 230 ? 5.328 -29.757 -20.849 1.00 93.62 230 ILE A O 1
ATOM 1805 N N . ALA A 1 231 ? 3.166 -29.443 -21.337 1.00 95.88 231 ALA A N 1
ATOM 1806 C CA . ALA A 1 231 ? 3.237 -30.125 -22.634 1.00 95.88 231 ALA A CA 1
ATOM 1807 C C . ALA A 1 231 ? 4.268 -29.461 -23.565 1.00 95.88 231 ALA A C 1
ATOM 1809 O O . ALA A 1 231 ? 4.392 -28.234 -23.582 1.00 95.88 231 ALA A O 1
ATOM 1810 N N . ARG A 1 232 ? 4.998 -30.256 -24.359 1.00 93.19 232 ARG A N 1
ATOM 1811 C CA . ARG A 1 232 ? 6.106 -29.754 -25.189 1.00 93.19 232 ARG A CA 1
ATOM 1812 C C . ARG A 1 232 ? 5.657 -28.697 -26.203 1.00 93.19 232 ARG A C 1
ATOM 1814 O O . ARG A 1 232 ? 6.370 -27.712 -26.395 1.00 93.19 232 ARG A O 1
ATOM 1821 N N . GLU A 1 233 ? 4.449 -28.834 -26.756 1.00 95.56 233 GLU A N 1
ATOM 1822 C CA . GLU A 1 233 ? 3.850 -27.834 -27.649 1.00 95.56 233 GLU A CA 1
ATOM 1823 C C . GLU A 1 233 ? 3.509 -26.492 -26.982 1.00 95.56 233 GLU A C 1
ATOM 1825 O O . GLU A 1 233 ? 3.222 -25.528 -27.680 1.00 95.56 233 GLU A O 1
ATOM 1830 N N . GLN A 1 234 ? 3.525 -26.409 -25.648 1.00 95.00 234 GLN A N 1
ATOM 1831 C CA . GLN A 1 234 ? 3.299 -25.170 -24.895 1.00 95.00 234 GLN A CA 1
ATOM 1832 C C . GLN A 1 234 ? 4.613 -24.517 -24.436 1.00 95.00 234 GLN A C 1
ATOM 1834 O O . GLN A 1 234 ? 4.608 -23.358 -24.022 1.00 95.00 234 GLN A O 1
ATOM 1839 N N . ILE A 1 235 ? 5.742 -25.228 -24.523 1.00 93.00 235 ILE A N 1
ATOM 1840 C CA . ILE A 1 235 ? 7.066 -24.706 -24.169 1.00 93.00 235 ILE A CA 1
ATOM 1841 C C . ILE A 1 235 ? 7.614 -23.899 -25.351 1.00 93.00 235 ILE A C 1
ATOM 1843 O O . ILE A 1 235 ? 7.670 -24.396 -26.474 1.00 93.00 235 ILE A O 1
ATOM 1847 N N . ILE A 1 236 ? 8.042 -22.662 -25.095 1.00 93.00 236 ILE A N 1
ATOM 1848 C CA . ILE A 1 236 ? 8.576 -21.750 -26.119 1.00 93.00 236 ILE A CA 1
ATOM 1849 C C . ILE A 1 236 ? 9.890 -22.264 -26.716 1.00 93.00 236 ILE A C 1
ATOM 1851 O O . ILE A 1 236 ? 10.697 -22.905 -26.031 1.00 93.00 236 ILE A O 1
ATOM 1855 N N . ARG A 1 237 ? 10.131 -21.951 -27.992 1.00 93.00 237 ARG A N 1
ATOM 1856 C CA . ARG A 1 237 ? 11.338 -22.379 -28.725 1.00 93.00 237 ARG A CA 1
ATOM 1857 C C . ARG A 1 237 ? 12.647 -21.976 -28.052 1.00 93.00 237 ARG A C 1
ATOM 1859 O O . ARG A 1 237 ? 13.584 -22.768 -28.042 1.00 93.00 237 ARG A O 1
ATOM 1866 N N . GLU A 1 238 ? 12.704 -20.797 -27.439 1.00 88.81 238 GLU A N 1
ATOM 1867 C CA . GLU A 1 238 ? 13.880 -20.300 -26.702 1.00 88.81 238 GLU A CA 1
ATOM 1868 C C . GLU A 1 238 ? 14.276 -21.208 -25.526 1.00 88.81 238 GLU A C 1
ATOM 1870 O O . GLU A 1 238 ? 15.450 -21.301 -25.174 1.00 88.81 238 GLU A O 1
ATOM 1875 N N . LEU A 1 239 ? 13.308 -21.929 -24.950 1.00 89.75 239 LEU A N 1
ATOM 1876 C CA . LEU A 1 239 ? 13.521 -22.916 -23.889 1.00 89.75 239 LEU A CA 1
ATOM 1877 C C . LEU A 1 239 ? 13.630 -24.356 -24.425 1.00 89.75 239 LEU A C 1
ATOM 1879 O O . LEU A 1 239 ? 13.772 -25.296 -23.640 1.00 89.75 239 LEU A O 1
ATOM 1883 N N . GLY A 1 240 ? 13.593 -24.537 -25.750 1.00 90.75 240 GLY A N 1
ATOM 1884 C CA . GLY A 1 240 ? 13.754 -25.815 -26.442 1.00 90.75 240 GLY A CA 1
ATOM 1885 C C . GLY A 1 240 ? 12.467 -26.613 -26.670 1.00 90.75 240 GLY A C 1
ATOM 1886 O O . GLY A 1 240 ? 12.571 -27.826 -26.873 1.00 90.75 240 GLY A O 1
ATOM 1887 N N . GLY A 1 241 ? 11.290 -25.980 -26.604 1.00 92.81 241 GLY A N 1
ATOM 1888 C CA . GLY A 1 241 ? 9.995 -26.577 -26.962 1.00 92.81 241 GLY A CA 1
ATOM 1889 C C . GLY A 1 241 ? 9.524 -26.235 -28.380 1.00 92.81 241 GLY A C 1
ATOM 1890 O O . GLY A 1 241 ? 10.317 -25.764 -29.197 1.00 92.81 241 GLY A O 1
ATOM 1891 N N . ASP A 1 242 ? 8.240 -26.475 -28.665 1.00 94.31 242 ASP A N 1
ATOM 1892 C CA . ASP A 1 242 ? 7.690 -26.366 -30.026 1.00 94.31 242 ASP A CA 1
ATOM 1893 C C . ASP A 1 242 ? 6.793 -25.124 -30.235 1.00 94.31 242 ASP A C 1
ATOM 1895 O O . ASP A 1 242 ? 6.495 -24.777 -31.382 1.00 94.31 242 ASP A O 1
ATOM 1899 N N . ASN A 1 243 ? 6.419 -24.417 -29.158 1.00 93.25 243 ASN A N 1
ATOM 1900 C CA . ASN A 1 243 ? 5.623 -23.186 -29.219 1.00 93.25 243 ASN A CA 1
ATOM 1901 C C . ASN A 1 243 ? 6.428 -22.062 -29.890 1.00 93.25 243 ASN A C 1
ATOM 1903 O O . ASN A 1 243 ? 7.529 -21.721 -29.449 1.00 93.25 243 ASN A O 1
ATOM 1907 N N . ASP A 1 244 ? 5.882 -21.498 -30.965 1.00 93.44 244 ASP A N 1
ATOM 1908 C CA . ASP A 1 244 ? 6.517 -20.468 -31.786 1.00 93.44 244 ASP A CA 1
ATOM 1909 C C . ASP A 1 244 ? 6.347 -19.042 -31.251 1.00 93.44 244 ASP A C 1
ATOM 1911 O O . ASP A 1 244 ? 6.931 -18.116 -31.812 1.00 93.44 244 ASP A O 1
ATOM 1915 N N . TRP A 1 245 ? 5.622 -18.863 -30.146 1.00 91.94 245 TRP A N 1
ATOM 1916 C CA . TRP A 1 245 ? 5.563 -17.593 -29.438 1.00 91.94 245 TRP A CA 1
ATOM 1917 C C . TRP A 1 245 ? 6.943 -17.200 -28.888 1.00 91.94 245 TRP A C 1
ATOM 1919 O O . TRP A 1 245 ? 7.601 -17.972 -28.185 1.00 91.94 245 TRP A O 1
ATOM 1929 N N . THR A 1 246 ? 7.358 -15.972 -29.185 1.00 86.69 246 THR A N 1
ATOM 1930 C CA . THR A 1 246 ? 8.592 -15.343 -28.697 1.00 86.69 246 THR A CA 1
ATOM 1931 C C . THR A 1 246 ? 8.259 -14.218 -27.735 1.00 86.69 246 THR A C 1
ATOM 1933 O O . THR A 1 246 ? 7.391 -13.388 -28.018 1.00 86.69 246 THR A O 1
ATOM 1936 N N . TYR A 1 247 ? 8.969 -14.174 -26.609 1.00 83.12 247 TYR A N 1
ATOM 1937 C CA . TYR A 1 247 ? 8.821 -13.083 -25.660 1.00 83.12 247 TYR A CA 1
ATOM 1938 C C . TYR A 1 247 ? 9.565 -11.848 -26.165 1.00 83.12 247 TYR A C 1
ATOM 1940 O O . TYR A 1 247 ? 10.782 -11.867 -26.334 1.00 83.12 247 TYR A O 1
ATOM 1948 N N . GLU A 1 248 ? 8.837 -10.755 -26.363 1.00 85.25 248 GLU A N 1
ATOM 1949 C CA . GLU A 1 248 ? 9.425 -9.461 -26.689 1.00 85.25 248 GLU A CA 1
ATOM 1950 C C . GLU A 1 248 ? 9.493 -8.592 -25.431 1.00 85.25 248 GLU A C 1
ATOM 1952 O O . GLU A 1 248 ? 8.475 -8.281 -24.805 1.00 85.25 248 GLU A O 1
ATOM 1957 N N . TYR A 1 249 ? 10.711 -8.202 -25.051 1.00 86.19 249 TYR A N 1
ATOM 1958 C CA . TYR A 1 249 ? 10.923 -7.237 -23.982 1.00 86.19 249 TYR A CA 1
ATOM 1959 C C . TYR A 1 249 ? 10.903 -5.814 -24.540 1.00 86.19 249 TYR A C 1
ATOM 1961 O O . TYR A 1 249 ? 11.759 -5.445 -25.342 1.00 86.19 249 TYR A O 1
ATOM 1969 N N . PHE A 1 250 ? 9.954 -4.998 -24.082 1.00 89.88 250 PHE A N 1
ATOM 1970 C CA . PHE A 1 250 ? 9.892 -3.583 -24.443 1.00 89.88 250 PHE A CA 1
ATOM 1971 C C . PHE A 1 250 ? 10.752 -2.761 -23.484 1.00 89.88 250 PHE A C 1
ATOM 1973 O O . PHE A 1 250 ? 10.372 -2.558 -22.325 1.00 89.88 250 PHE A O 1
ATOM 1980 N N . GLU A 1 251 ? 11.891 -2.282 -23.982 1.00 89.69 251 GLU A N 1
ATOM 1981 C CA . GLU A 1 251 ? 12.775 -1.351 -23.274 1.00 89.69 251 GLU A CA 1
ATOM 1982 C C . GLU A 1 251 ? 12.058 -0.020 -22.963 1.00 89.69 251 GLU A C 1
ATOM 1984 O O . GLU A 1 251 ? 11.182 0.409 -23.726 1.00 89.69 251 GLU A O 1
ATOM 1989 N N . PRO A 1 252 ? 12.401 0.650 -21.849 1.00 92.94 252 PRO A N 1
ATOM 1990 C CA . PRO A 1 252 ? 11.826 1.938 -21.491 1.00 92.94 252 PRO A CA 1
ATOM 1991 C C . PRO A 1 252 ? 12.265 3.029 -22.479 1.00 92.94 252 PRO A C 1
ATOM 1993 O O . PRO A 1 252 ? 13.438 3.109 -22.856 1.00 92.94 252 PRO A O 1
ATOM 1996 N N . SER A 1 253 ? 11.345 3.912 -22.880 1.00 90.94 253 SER A N 1
ATOM 1997 C CA . SER A 1 253 ? 11.721 5.096 -23.664 1.00 90.94 253 SER A CA 1
ATOM 1998 C C . SER A 1 253 ? 12.338 6.164 -22.756 1.00 90.94 253 SER A C 1
ATOM 2000 O O . SER A 1 253 ? 12.014 6.262 -21.574 1.00 90.94 253 SER A O 1
ATOM 2002 N N . LEU A 1 254 ? 13.248 6.992 -23.278 1.00 89.88 254 LEU A N 1
ATOM 2003 C CA . LEU A 1 254 ? 13.964 7.977 -22.448 1.00 89.88 254 LEU A CA 1
ATOM 2004 C C . LEU A 1 254 ? 13.053 9.055 -21.835 1.00 89.88 254 LEU A C 1
ATOM 2006 O O . LEU A 1 254 ? 13.428 9.670 -20.827 1.00 89.88 254 LEU A O 1
ATOM 2010 N N . ASP A 1 255 ? 11.886 9.239 -22.444 1.00 91.38 255 ASP A N 1
ATOM 2011 C CA . ASP A 1 255 ? 10.843 10.215 -22.154 1.00 91.38 255 ASP A CA 1
ATOM 2012 C C . ASP A 1 255 ? 9.587 9.614 -21.488 1.00 91.38 255 ASP A C 1
ATOM 2014 O O . ASP A 1 255 ? 8.689 10.372 -21.132 1.00 91.38 255 ASP A O 1
ATOM 2018 N N . GLU A 1 256 ? 9.494 8.294 -21.247 1.00 92.62 256 GLU A N 1
ATOM 2019 C CA . GLU A 1 256 ? 8.255 7.673 -20.717 1.00 92.62 256 GLU A CA 1
ATOM 2020 C C . GLU A 1 256 ? 7.826 8.216 -19.338 1.00 92.62 256 GLU A C 1
ATOM 2022 O O . GLU A 1 256 ? 6.651 8.143 -18.977 1.00 92.62 256 GLU A O 1
ATOM 2027 N N . ASN A 1 257 ? 8.773 8.777 -18.575 1.00 94.75 257 ASN A N 1
ATOM 2028 C CA . ASN A 1 257 ? 8.554 9.362 -17.249 1.00 94.75 257 ASN A CA 1
ATOM 2029 C C . ASN A 1 257 ? 8.543 10.902 -17.265 1.00 94.75 257 ASN A C 1
ATOM 2031 O O . ASN A 1 257 ? 8.560 11.525 -16.205 1.00 94.75 257 ASN A O 1
ATOM 2035 N N . ASP A 1 258 ? 8.515 11.550 -18.435 1.00 95.38 258 ASP A N 1
ATOM 2036 C CA . ASP A 1 258 ? 8.602 13.014 -18.534 1.00 95.38 258 ASP A CA 1
ATOM 2037 C C . ASP A 1 258 ? 7.443 13.742 -17.847 1.00 95.38 258 ASP A C 1
ATOM 2039 O O . ASP A 1 258 ? 7.635 14.844 -17.335 1.00 95.38 258 ASP A O 1
ATOM 2043 N N . ILE A 1 259 ? 6.275 13.104 -17.735 1.00 93.88 259 ILE A N 1
ATOM 2044 C CA . ILE A 1 259 ? 5.136 13.629 -16.969 1.00 93.88 259 ILE A CA 1
ATOM 2045 C C . ILE A 1 259 ? 5.473 13.864 -15.485 1.00 93.88 259 ILE A C 1
ATOM 2047 O O . ILE A 1 259 ? 4.914 14.762 -14.866 1.00 93.88 259 ILE A O 1
ATOM 2051 N N . MET A 1 260 ? 6.444 13.139 -14.916 1.00 95.06 260 MET A N 1
ATOM 2052 C CA . MET A 1 260 ? 6.886 13.332 -13.528 1.00 95.06 260 MET A CA 1
ATOM 2053 C C . MET A 1 260 ? 7.611 14.670 -13.312 1.00 95.06 260 MET A C 1
ATOM 2055 O O . MET A 1 260 ? 7.794 15.094 -12.170 1.00 95.06 260 MET A O 1
ATOM 2059 N N . LYS A 1 261 ? 8.010 15.357 -14.394 1.00 95.69 261 LYS A N 1
ATOM 2060 C CA . LYS A 1 261 ? 8.561 16.720 -14.343 1.00 95.69 261 LYS A CA 1
ATOM 2061 C C . LYS A 1 261 ? 7.482 17.769 -14.052 1.00 95.69 261 LYS A C 1
ATOM 2063 O O . LYS A 1 261 ? 7.825 18.866 -13.618 1.00 95.69 261 LYS A O 1
ATOM 2068 N N . ASP A 1 262 ? 6.201 17.455 -14.262 1.00 94.81 262 ASP A N 1
ATOM 2069 C CA . ASP A 1 262 ? 5.083 18.317 -13.870 1.00 94.81 262 ASP A CA 1
ATOM 2070 C C . ASP A 1 262 ? 4.835 18.222 -12.358 1.00 94.81 262 ASP A C 1
ATOM 2072 O O . ASP A 1 262 ? 3.948 17.525 -11.857 1.00 94.81 262 ASP A O 1
ATOM 2076 N N . THR A 1 263 ? 5.670 18.940 -11.609 1.00 96.00 263 THR A N 1
ATOM 2077 C CA . THR A 1 263 ? 5.575 19.003 -10.152 1.00 96.00 263 THR A CA 1
ATOM 2078 C C . THR A 1 263 ? 4.350 19.782 -9.689 1.00 96.00 263 THR A C 1
ATOM 2080 O O . THR A 1 263 ? 3.837 19.502 -8.614 1.00 96.00 263 THR A O 1
ATOM 2083 N N . ALA A 1 264 ? 3.843 20.722 -10.489 1.00 94.69 264 ALA A N 1
ATOM 2084 C CA . ALA A 1 264 ? 2.693 21.535 -10.111 1.00 94.69 264 ALA A CA 1
ATOM 2085 C C . ALA A 1 264 ? 1.423 20.679 -9.993 1.00 94.69 264 ALA A C 1
ATOM 2087 O O . ALA A 1 264 ? 0.754 20.714 -8.958 1.00 94.69 264 ALA A O 1
ATOM 2088 N N . SER A 1 265 ? 1.123 19.857 -11.005 1.00 92.94 265 SER A N 1
ATOM 2089 C CA . SER A 1 265 ? -0.021 18.933 -10.952 1.00 92.94 265 SER A CA 1
ATOM 2090 C C . SER A 1 265 ? 0.149 17.883 -9.855 1.00 92.94 265 SER A C 1
ATOM 2092 O O . SER A 1 265 ? -0.793 17.598 -9.110 1.00 92.94 265 SER A O 1
ATOM 2094 N N . ARG A 1 266 ? 1.369 17.350 -9.704 1.00 95.06 266 ARG A N 1
ATOM 2095 C CA . ARG A 1 266 ? 1.706 16.408 -8.631 1.00 95.06 266 ARG A CA 1
ATOM 2096 C C . ARG A 1 266 ? 1.403 16.992 -7.254 1.00 95.06 266 ARG A C 1
ATOM 2098 O O . ARG A 1 266 ? 0.754 16.338 -6.444 1.00 95.06 266 ARG A O 1
ATOM 2105 N N . ASP A 1 267 ? 1.859 18.210 -6.986 1.00 95.50 267 ASP A N 1
ATOM 2106 C CA . ASP A 1 267 ? 1.757 18.829 -5.666 1.00 95.50 267 ASP A CA 1
ATOM 2107 C C . ASP A 1 267 ? 0.297 19.182 -5.323 1.00 95.50 267 ASP A C 1
ATOM 2109 O O . ASP A 1 267 ? -0.117 19.052 -4.166 1.00 95.50 267 ASP A O 1
ATOM 2113 N N . VAL A 1 268 ? -0.528 19.523 -6.324 1.00 94.94 268 VAL A N 1
ATOM 2114 C CA . VAL A 1 268 ? -1.987 19.663 -6.160 1.00 94.94 268 VAL A CA 1
ATOM 2115 C C . VAL A 1 268 ? -2.623 18.335 -5.738 1.00 94.94 268 VAL A C 1
ATOM 2117 O O . VAL A 1 268 ? -3.380 18.301 -4.764 1.00 94.94 268 VAL A O 1
ATOM 2120 N N . LEU A 1 269 ? -2.295 17.236 -6.423 1.00 94.75 269 LEU A N 1
ATOM 2121 C CA . LEU A 1 269 ? -2.839 15.906 -6.122 1.00 94.75 269 LEU A CA 1
ATOM 2122 C C . LEU A 1 269 ? -2.358 15.368 -4.770 1.00 94.75 269 LEU A C 1
ATOM 2124 O O . LEU A 1 269 ? -3.148 14.756 -4.050 1.00 94.75 269 LEU A O 1
ATOM 2128 N N . LEU A 1 270 ? -1.100 15.626 -4.399 1.00 95.69 270 LEU A N 1
ATOM 2129 C CA . LEU A 1 270 ? -0.550 15.306 -3.079 1.00 95.69 270 LEU A CA 1
ATOM 2130 C C . LEU A 1 270 ? -1.232 16.113 -1.971 1.00 95.69 270 LEU A C 1
ATOM 2132 O O . LEU A 1 270 ? -1.532 15.564 -0.916 1.00 95.69 270 LEU A O 1
ATOM 2136 N N . THR A 1 271 ? -1.536 17.389 -2.215 1.00 96.06 271 THR A N 1
ATOM 2137 C CA . THR A 1 271 ? -2.283 18.219 -1.259 1.00 96.06 271 THR A CA 1
ATOM 2138 C C . THR A 1 271 ? -3.712 17.706 -1.076 1.00 96.06 271 THR A C 1
ATOM 2140 O O . THR A 1 271 ? -4.204 17.640 0.049 1.00 96.06 271 THR A O 1
ATOM 2143 N N . GLU A 1 272 ? -4.394 17.317 -2.161 1.00 95.56 272 GLU A N 1
ATOM 2144 C CA . GLU A 1 272 ? -5.706 16.660 -2.070 1.00 95.56 272 GLU A CA 1
ATOM 2145 C C . GLU A 1 272 ? -5.607 15.343 -1.295 1.00 95.56 272 GLU A C 1
ATOM 2147 O O . GLU A 1 272 ? -6.437 15.080 -0.427 1.00 95.56 272 GLU A O 1
ATOM 2152 N N . ARG A 1 273 ? -4.568 14.546 -1.560 1.00 96.56 273 ARG A N 1
ATOM 2153 C CA . ARG A 1 273 ? -4.328 13.284 -0.863 1.00 96.56 273 ARG A CA 1
ATOM 2154 C C . ARG A 1 273 ? -4.131 13.476 0.636 1.00 96.56 273 ARG A C 1
ATOM 2156 O O . ARG A 1 273 ? -4.782 12.783 1.404 1.00 96.56 273 ARG A O 1
ATOM 2163 N N . GLN A 1 274 ? -3.317 14.449 1.043 1.00 96.44 274 GLN A N 1
ATOM 2164 C CA . GLN A 1 274 ? -3.097 14.756 2.455 1.00 96.44 274 GLN A CA 1
ATOM 2165 C C . GLN A 1 274 ? -4.412 15.115 3.160 1.00 96.44 274 GLN A C 1
ATOM 2167 O O . GLN A 1 274 ? -4.683 14.610 4.242 1.00 96.44 274 GLN A O 1
ATOM 2172 N N . ARG A 1 275 ? -5.276 15.916 2.520 1.00 96.44 275 ARG A N 1
ATOM 2173 C CA . ARG A 1 275 ? -6.607 16.226 3.072 1.00 96.44 275 ARG A CA 1
ATOM 2174 C C . ARG A 1 275 ? -7.475 14.978 3.222 1.00 96.44 275 ARG A C 1
ATOM 2176 O O . ARG A 1 275 ? -8.168 14.839 4.220 1.00 96.44 275 ARG A O 1
ATOM 2183 N N . LEU A 1 276 ? -7.440 14.070 2.245 1.00 97.25 276 LEU A N 1
ATOM 2184 C CA . LEU A 1 276 ? -8.160 12.796 2.323 1.00 97.25 276 LEU A CA 1
ATOM 2185 C C . LEU A 1 276 ? -7.626 11.893 3.441 1.00 97.25 276 LEU A C 1
ATOM 2187 O O . LEU A 1 276 ? -8.410 11.185 4.073 1.00 97.25 276 LEU A O 1
ATOM 2191 N N . ASP A 1 277 ? -6.315 11.908 3.677 1.00 96.25 277 ASP A N 1
ATOM 2192 C CA . ASP A 1 277 ? -5.692 11.187 4.783 1.00 96.25 277 ASP A CA 1
ATOM 2193 C C . ASP A 1 277 ? -6.152 11.762 6.134 1.00 96.25 277 ASP A C 1
ATOM 2195 O O . ASP A 1 277 ? -6.547 11.003 7.021 1.00 96.25 277 ASP A O 1
ATOM 2199 N N . ASP A 1 278 ? -6.193 13.089 6.276 1.00 95.12 278 ASP A N 1
ATOM 2200 C CA . ASP A 1 278 ? -6.692 13.758 7.483 1.00 95.12 278 ASP A CA 1
ATOM 2201 C C . ASP A 1 278 ? -8.187 13.453 7.715 1.00 95.12 278 ASP A C 1
ATOM 2203 O O . ASP A 1 278 ? -8.583 13.051 8.815 1.00 95.12 278 ASP A O 1
ATOM 2207 N N . ASP A 1 279 ? -9.011 13.538 6.662 1.00 95.94 279 ASP A N 1
ATOM 2208 C CA . ASP A 1 279 ? -10.432 13.162 6.684 1.00 95.94 279 ASP A CA 1
ATOM 2209 C C . ASP A 1 279 ? -10.616 11.697 7.117 1.00 95.94 279 ASP A C 1
ATOM 2211 O O . ASP A 1 279 ? -11.513 11.374 7.905 1.00 95.94 279 ASP A O 1
ATOM 2215 N N . LEU A 1 280 ? -9.765 10.789 6.622 1.00 96.75 280 LEU A N 1
ATOM 2216 C CA . LEU A 1 280 ? -9.792 9.372 6.985 1.00 96.75 280 LEU A CA 1
ATOM 2217 C C . LEU A 1 280 ? -9.494 9.174 8.472 1.00 96.75 280 LEU A C 1
ATOM 2219 O O . LEU A 1 280 ? -10.181 8.383 9.129 1.00 96.75 280 LEU A O 1
ATOM 2223 N N . LEU A 1 281 ? -8.477 9.856 9.004 1.00 95.25 281 LEU A N 1
ATOM 2224 C CA . LEU A 1 281 ? -8.107 9.770 10.417 1.00 95.25 281 LEU A CA 1
ATOM 2225 C C . LEU A 1 281 ? -9.233 10.305 11.310 1.00 95.25 281 LEU A C 1
ATOM 2227 O O . LEU A 1 281 ? -9.627 9.627 12.263 1.00 95.25 281 LEU A O 1
ATOM 2231 N N . LEU A 1 282 ? -9.817 11.455 10.961 1.00 95.31 282 LEU A N 1
ATOM 2232 C CA . LEU A 1 282 ? -10.958 12.036 11.674 1.00 95.31 282 LEU A CA 1
ATOM 2233 C C . LEU A 1 282 ? -12.173 11.100 11.664 1.00 95.31 282 LEU A C 1
ATOM 2235 O O . LEU A 1 282 ? -12.716 10.776 12.724 1.00 95.31 282 LEU A O 1
ATOM 2239 N N . ALA A 1 283 ? -12.566 10.591 10.492 1.00 96.75 283 ALA A N 1
ATOM 2240 C CA . ALA A 1 283 ? -13.691 9.665 10.363 1.00 96.75 283 ALA A CA 1
ATOM 2241 C C . ALA A 1 283 ? -13.444 8.335 11.100 1.00 96.75 283 ALA A C 1
ATOM 2243 O O . ALA A 1 283 ? -14.368 7.734 11.652 1.00 96.75 283 ALA A O 1
ATOM 2244 N N . THR A 1 284 ? -12.193 7.870 11.145 1.00 97.19 284 THR A N 1
ATOM 2245 C CA . THR A 1 284 ? -11.802 6.659 11.881 1.00 97.19 284 THR A CA 1
ATOM 2246 C C . THR A 1 284 ? -11.856 6.875 13.392 1.00 97.19 284 THR A C 1
ATOM 2248 O O . THR A 1 284 ? -12.383 6.020 14.106 1.00 97.19 284 THR A O 1
ATOM 2251 N N . SER A 1 285 ? -11.394 8.027 13.881 1.00 95.50 285 SER A N 1
ATOM 2252 C CA . SER A 1 285 ? -11.526 8.416 15.288 1.00 95.50 285 SER A CA 1
ATOM 2253 C C . SER A 1 285 ? -13.000 8.508 15.707 1.00 95.50 285 SER A C 1
ATOM 2255 O O . SER A 1 285 ? -13.402 7.899 16.702 1.00 95.50 285 SER A O 1
ATOM 2257 N N . ALA A 1 286 ? -13.842 9.157 14.893 1.00 96.00 286 ALA A N 1
ATOM 2258 C CA . ALA A 1 286 ? -15.284 9.245 15.124 1.00 96.00 286 ALA A CA 1
ATOM 2259 C C . ALA A 1 286 ? -15.961 7.863 15.150 1.00 96.00 286 ALA A C 1
ATOM 2261 O O . ALA A 1 286 ? -16.768 7.584 16.037 1.00 96.00 286 ALA A O 1
ATOM 2262 N N . TRP A 1 287 ? -15.586 6.962 14.235 1.00 97.25 287 TRP A N 1
ATOM 2263 C CA . TRP A 1 287 ? -16.070 5.579 14.229 1.00 97.25 287 TRP A CA 1
ATOM 2264 C C . TRP A 1 287 ? -15.705 4.821 15.516 1.00 97.25 287 TRP A C 1
ATOM 2266 O O . TRP A 1 287 ? -16.550 4.126 16.091 1.00 97.25 287 TRP A O 1
ATOM 2276 N N . ILE A 1 288 ? -14.468 4.965 16.001 1.00 95.25 288 ILE A N 1
ATOM 2277 C CA . ILE A 1 288 ? -14.011 4.342 17.253 1.00 95.25 288 ILE A CA 1
ATOM 2278 C C . ILE A 1 288 ? -14.779 4.910 18.457 1.00 95.25 288 ILE A C 1
ATOM 2280 O O . ILE A 1 288 ? -15.240 4.142 19.309 1.00 95.25 288 ILE A O 1
ATOM 2284 N N . ALA A 1 289 ? -14.987 6.228 18.504 1.00 94.69 289 ALA A N 1
ATOM 2285 C CA . ALA A 1 289 ? -15.756 6.889 19.555 1.00 94.69 289 ALA A CA 1
ATOM 2286 C C . ALA A 1 289 ? -17.230 6.443 19.564 1.00 94.69 289 ALA A C 1
ATOM 2288 O O . ALA A 1 289 ? -17.745 6.046 20.610 1.00 94.69 289 ALA A O 1
ATOM 2289 N N . ALA A 1 290 ? -17.890 6.419 18.401 1.00 96.56 290 ALA A N 1
ATOM 2290 C CA . ALA A 1 290 ? -19.269 5.949 18.256 1.00 96.56 290 ALA A CA 1
ATOM 2291 C C . ALA A 1 290 ? -19.423 4.482 18.683 1.00 96.56 290 ALA A C 1
ATOM 2293 O O . ALA A 1 290 ? -20.376 4.131 19.380 1.00 96.56 290 ALA A O 1
ATOM 2294 N N . THR A 1 291 ? -18.445 3.638 18.335 1.00 95.06 291 THR A N 1
ATOM 2295 C CA . THR A 1 291 ? -18.428 2.229 18.753 1.00 95.06 291 THR A CA 1
ATOM 2296 C C . THR A 1 291 ? -18.303 2.089 20.269 1.00 95.06 291 THR A C 1
ATOM 2298 O O . THR A 1 291 ? -18.988 1.271 20.878 1.00 95.06 291 THR A O 1
ATOM 2301 N N . THR A 1 292 ? -17.467 2.918 20.896 1.00 93.56 292 THR A N 1
ATOM 2302 C CA . THR A 1 292 ? -17.299 2.941 22.357 1.00 93.56 292 THR A CA 1
ATOM 2303 C C . THR A 1 292 ? -18.582 3.392 23.060 1.00 93.56 292 THR A C 1
ATOM 2305 O O . THR A 1 292 ? -18.971 2.811 24.072 1.00 93.56 292 THR A O 1
ATOM 2308 N N . ALA A 1 293 ? -19.276 4.378 22.486 1.00 95.50 293 ALA A N 1
ATOM 2309 C CA . ALA A 1 293 ? -20.566 4.869 22.968 1.00 95.50 293 ALA A CA 1
ATOM 2310 C C . ALA A 1 293 ? -21.750 3.929 22.664 1.00 95.50 293 ALA A C 1
ATOM 2312 O O . ALA A 1 293 ? -22.846 4.169 23.166 1.00 95.50 293 ALA A O 1
ATOM 2313 N N . LYS A 1 294 ? -21.541 2.865 21.871 1.00 96.12 294 LYS A N 1
ATOM 2314 C CA . LYS A 1 294 ? -22.585 1.938 21.395 1.00 96.12 294 LYS A CA 1
ATOM 2315 C C . LYS A 1 294 ? -23.726 2.647 20.645 1.00 96.12 294 LYS A C 1
ATOM 2317 O O . LYS A 1 294 ? -24.887 2.258 20.748 1.00 96.12 294 LYS A O 1
ATOM 2322 N N . ASP A 1 295 ? -23.391 3.699 19.900 1.00 96.25 295 ASP A N 1
ATOM 2323 C CA . ASP A 1 295 ? -24.337 4.467 19.083 1.00 96.25 295 ASP A CA 1
ATOM 2324 C C . ASP A 1 295 ? -24.405 3.871 17.666 1.00 96.25 295 ASP A C 1
ATOM 2326 O O . ASP A 1 295 ? -23.645 4.256 16.778 1.00 96.25 295 ASP A O 1
ATOM 2330 N N . GLU A 1 296 ? -25.296 2.897 17.454 1.00 95.44 296 GLU A N 1
ATOM 2331 C CA . GLU A 1 296 ? -25.401 2.137 16.192 1.00 95.44 296 GLU A CA 1
ATOM 2332 C C . GLU A 1 296 ? -25.678 3.009 14.957 1.00 95.44 296 GLU A C 1
ATOM 2334 O O . GLU A 1 296 ? -25.167 2.741 13.861 1.00 95.44 296 GLU A O 1
ATOM 2339 N N . ALA A 1 297 ? -26.445 4.090 15.128 1.00 95.56 297 ALA A N 1
ATOM 2340 C CA . ALA A 1 297 ? -26.732 5.026 14.047 1.00 95.56 297 ALA A CA 1
ATOM 2341 C C . ALA A 1 297 ? -25.454 5.763 13.619 1.00 95.56 297 ALA A C 1
ATOM 2343 O O . ALA A 1 297 ? -25.131 5.802 12.427 1.00 95.56 297 ALA A O 1
ATOM 2344 N N . LYS A 1 298 ? -24.674 6.272 14.584 1.00 95.25 298 LYS A N 1
ATOM 2345 C CA . LYS A 1 298 ? -23.381 6.908 14.291 1.00 95.25 298 LYS A CA 1
ATOM 2346 C C . LYS A 1 298 ? -22.341 5.918 13.785 1.00 95.25 298 LYS A C 1
ATOM 2348 O O . LYS A 1 298 ? -21.607 6.258 12.865 1.00 95.25 298 LYS A O 1
ATOM 2353 N N . ILE A 1 299 ? -22.292 4.694 14.316 1.00 95.69 299 ILE A N 1
ATOM 2354 C CA . ILE A 1 299 ? -21.378 3.647 13.826 1.00 95.69 299 ILE A CA 1
ATOM 2355 C C . ILE A 1 299 ? -21.604 3.418 12.329 1.00 95.69 299 ILE A C 1
ATOM 2357 O O . ILE A 1 299 ? -20.645 3.420 11.554 1.00 95.69 299 ILE A O 1
ATOM 2361 N N . THR A 1 300 ? -22.864 3.264 11.918 1.00 95.38 300 THR A N 1
ATOM 2362 C CA . THR A 1 300 ? -23.232 3.052 10.512 1.00 95.38 300 THR A CA 1
ATOM 2363 C C . THR A 1 300 ? -22.856 4.256 9.647 1.00 95.38 300 THR A C 1
ATOM 2365 O O . THR A 1 300 ? -22.229 4.088 8.599 1.00 95.38 300 THR A O 1
ATOM 2368 N N . ALA A 1 301 ? -23.164 5.475 10.102 1.00 95.12 301 ALA A N 1
ATOM 2369 C CA . ALA A 1 301 ? -22.812 6.703 9.392 1.00 95.12 301 ALA A CA 1
ATOM 2370 C C . ALA A 1 301 ? -21.290 6.849 9.202 1.00 95.12 301 ALA A C 1
ATOM 2372 O O . ALA A 1 301 ? -20.825 7.053 8.079 1.00 95.12 301 ALA A O 1
ATOM 2373 N N . CYS A 1 302 ? -20.498 6.652 10.261 1.00 95.31 302 CYS A N 1
ATOM 2374 C CA . CYS A 1 302 ? -19.042 6.741 10.182 1.00 95.31 302 CYS A CA 1
ATOM 2375 C C . CYS A 1 302 ? -18.443 5.652 9.278 1.00 95.31 302 CYS A C 1
ATOM 2377 O O . CYS A 1 302 ? -17.511 5.934 8.527 1.00 95.31 302 CYS A O 1
ATOM 2379 N N . LYS A 1 303 ? -18.973 4.417 9.291 1.00 94.62 303 LYS A N 1
ATOM 2380 C CA . LYS A 1 303 ? -18.527 3.355 8.367 1.00 94.62 303 LYS A CA 1
ATOM 2381 C C . LYS A 1 303 ? -18.752 3.748 6.902 1.00 94.62 303 LYS A C 1
ATOM 2383 O O . LYS A 1 303 ? -17.835 3.603 6.095 1.00 94.62 303 LYS A O 1
ATOM 2388 N N . ASN A 1 304 ? -19.920 4.300 6.574 1.00 94.44 304 ASN A N 1
ATOM 2389 C CA . ASN A 1 304 ? -20.233 4.769 5.218 1.00 94.44 304 ASN A CA 1
ATOM 2390 C C . ASN A 1 304 ? -19.340 5.944 4.786 1.00 94.44 304 ASN A C 1
ATOM 2392 O O . ASN A 1 304 ? -18.854 5.977 3.652 1.00 94.44 304 ASN A O 1
ATOM 2396 N N . GLN A 1 305 ? -19.071 6.880 5.700 1.00 95.44 305 GLN A N 1
ATOM 2397 C CA . GLN A 1 305 ? -18.159 7.995 5.449 1.00 95.44 305 GLN A CA 1
ATOM 2398 C C . GLN A 1 305 ? -16.729 7.499 5.185 1.00 95.44 305 GLN A C 1
ATOM 2400 O O . GLN A 1 305 ? -16.118 7.888 4.189 1.00 95.44 305 GLN A O 1
ATOM 2405 N N . ARG A 1 306 ? -16.212 6.578 6.012 1.00 96.50 306 ARG A N 1
ATOM 2406 C CA . ARG A 1 306 ? -14.889 5.956 5.812 1.00 96.50 306 ARG A CA 1
ATOM 2407 C C . ARG A 1 306 ? -14.795 5.231 4.470 1.00 96.50 306 ARG A C 1
ATOM 2409 O O . ARG A 1 306 ? -13.795 5.388 3.779 1.00 96.50 306 ARG A O 1
ATOM 2416 N N . ALA A 1 307 ? -15.827 4.479 4.082 1.00 94.50 307 ALA A N 1
ATOM 2417 C CA . ALA A 1 307 ? -15.863 3.788 2.792 1.00 94.50 307 ALA A CA 1
ATOM 2418 C C . ALA A 1 307 ? -15.813 4.776 1.612 1.00 94.50 307 ALA A C 1
ATOM 2420 O O . ALA A 1 307 ? -15.061 4.571 0.660 1.00 94.50 307 ALA A O 1
ATOM 2421 N N . THR A 1 308 ? -16.545 5.890 1.710 1.00 95.88 308 THR A N 1
ATOM 2422 C CA . THR A 1 308 ? -16.495 6.972 0.714 1.00 95.88 308 THR A CA 1
ATOM 2423 C C . THR A 1 308 ? -15.093 7.579 0.612 1.00 95.88 308 THR A C 1
ATOM 2425 O O . THR A 1 308 ? -14.580 7.762 -0.491 1.00 95.88 308 THR A O 1
ATOM 2428 N N . ILE A 1 309 ? -14.444 7.872 1.743 1.00 96.44 309 ILE A N 1
ATOM 2429 C CA . ILE A 1 309 ? -13.079 8.425 1.764 1.00 96.44 309 ILE A CA 1
ATOM 2430 C C . ILE A 1 309 ? -12.070 7.425 1.185 1.00 96.44 309 ILE A C 1
ATOM 2432 O O . ILE A 1 309 ? -11.223 7.813 0.383 1.00 96.44 309 ILE A O 1
ATOM 2436 N N . ALA A 1 310 ? -12.186 6.138 1.524 1.00 95.62 310 ALA A N 1
ATOM 2437 C CA . ALA A 1 310 ? -11.323 5.085 0.993 1.00 95.62 310 ALA A CA 1
ATOM 2438 C C . ALA A 1 310 ? -11.373 5.007 -0.543 1.00 95.62 310 ALA A C 1
ATOM 2440 O O . ALA A 1 310 ? -10.327 4.906 -1.186 1.00 95.62 310 ALA A O 1
ATOM 2441 N N . GLU A 1 311 ? -12.560 5.123 -1.145 1.00 94.25 311 GLU A N 1
ATOM 2442 C CA . GLU A 1 311 ? -12.691 5.131 -2.607 1.00 94.25 311 GLU A CA 1
ATOM 2443 C C . GLU A 1 311 ? -12.075 6.389 -3.237 1.00 94.25 311 GLU A C 1
ATOM 2445 O O . GLU A 1 311 ? -11.421 6.322 -4.280 1.00 94.25 311 GLU A O 1
ATOM 2450 N N . ARG A 1 312 ? -12.195 7.548 -2.578 1.00 94.88 312 ARG A N 1
ATOM 2451 C CA . ARG A 1 312 ? -11.521 8.773 -3.036 1.00 94.88 312 ARG A CA 1
ATOM 2452 C C . ARG A 1 312 ? -10.006 8.655 -2.965 1.00 94.88 312 ARG A C 1
ATOM 2454 O O . ARG A 1 312 ? -9.348 9.069 -3.910 1.00 94.88 312 ARG A O 1
ATOM 2461 N N . LEU A 1 313 ? -9.454 8.093 -1.888 1.00 95.56 313 LEU A N 1
ATOM 2462 C CA . LEU A 1 313 ? -8.012 7.857 -1.745 1.00 95.56 313 LEU A CA 1
ATOM 2463 C C . LEU A 1 313 ? -7.482 6.957 -2.861 1.00 95.56 313 LEU A C 1
ATOM 2465 O O . LEU A 1 313 ? -6.433 7.244 -3.448 1.00 95.56 313 LEU A O 1
ATOM 2469 N N . ARG A 1 314 ? -8.236 5.901 -3.183 1.00 93.56 314 ARG A N 1
ATOM 2470 C CA . ARG A 1 314 ? -7.948 5.004 -4.303 1.00 93.56 314 ARG A CA 1
ATOM 2471 C C . ARG A 1 314 ? -7.956 5.750 -5.637 1.00 93.56 314 ARG A C 1
ATOM 2473 O O . ARG A 1 314 ? -6.992 5.645 -6.392 1.00 93.56 314 ARG A O 1
ATOM 2480 N N . SER A 1 315 ? -9.014 6.506 -5.930 1.00 92.00 315 SER A N 1
ATOM 2481 C CA . SER A 1 315 ? -9.127 7.245 -7.193 1.00 92.00 315 SER A CA 1
ATOM 2482 C C . SER A 1 315 ? -8.076 8.354 -7.321 1.00 92.00 315 SER A C 1
ATOM 2484 O O . SER A 1 315 ? -7.457 8.503 -8.375 1.00 92.00 315 SER A O 1
ATOM 2486 N N . ASN A 1 316 ? -7.820 9.098 -6.243 1.00 95.25 316 ASN A N 1
ATOM 2487 C CA . ASN A 1 316 ? -6.762 10.102 -6.183 1.00 95.25 316 ASN A CA 1
ATOM 2488 C C . ASN A 1 316 ? -5.387 9.469 -6.447 1.00 95.25 316 ASN A C 1
ATOM 2490 O O . ASN A 1 316 ? -4.614 10.038 -7.212 1.00 95.25 316 ASN A O 1
ATOM 2494 N N . TYR A 1 317 ? -5.094 8.279 -5.901 1.00 94.50 317 TYR A N 1
ATOM 2495 C CA . TYR A 1 317 ? -3.820 7.615 -6.187 1.00 94.50 317 TYR A CA 1
ATOM 2496 C C . TYR A 1 317 ? -3.644 7.330 -7.676 1.00 94.50 317 TYR A C 1
ATOM 2498 O O . TYR A 1 317 ? -2.566 7.547 -8.208 1.00 94.50 317 TYR A O 1
ATOM 2506 N N . TRP A 1 318 ? -4.687 6.870 -8.368 1.00 91.25 318 TRP A N 1
ATOM 2507 C CA . TRP A 1 318 ? -4.582 6.597 -9.803 1.00 91.25 318 TRP A CA 1
ATOM 2508 C C . TRP A 1 318 ? -4.387 7.856 -10.650 1.00 91.25 318 TRP A C 1
ATOM 2510 O O . TRP A 1 318 ? -3.734 7.783 -11.688 1.00 91.25 318 TRP A O 1
ATOM 2520 N N . GLN A 1 319 ? -4.888 9.005 -10.192 1.00 92.00 319 GLN A N 1
ATOM 2521 C CA . GLN A 1 319 ? -4.581 10.306 -10.794 1.00 92.00 319 GLN A CA 1
ATOM 2522 C C . GLN A 1 319 ? -3.143 10.750 -10.486 1.00 92.00 319 GLN A C 1
ATOM 2524 O O . GLN A 1 319 ? -2.496 11.361 -11.330 1.00 92.00 319 GLN A O 1
ATOM 2529 N N . LEU A 1 320 ? -2.637 10.429 -9.293 1.00 94.00 320 LEU A N 1
ATOM 2530 C CA . LEU A 1 320 ? -1.289 10.766 -8.833 1.00 94.00 320 LEU A CA 1
ATOM 2531 C C . LEU A 1 320 ? -0.201 9.864 -9.439 1.00 94.00 320 LEU A C 1
ATOM 2533 O O . LEU A 1 320 ? 0.909 10.332 -9.680 1.00 94.00 320 LEU A O 1
ATOM 2537 N N . ASP A 1 321 ? -0.510 8.592 -9.699 1.00 94.25 321 ASP A N 1
ATOM 2538 C CA . ASP A 1 321 ? 0.413 7.542 -10.147 1.00 94.25 321 ASP A CA 1
ATOM 2539 C C . ASP A 1 321 ? 1.348 7.978 -11.290 1.00 94.25 321 ASP A C 1
ATOM 2541 O O . ASP A 1 321 ? 2.554 7.750 -11.148 1.00 94.25 321 ASP A O 1
ATOM 2545 N N . PRO A 1 322 ? 0.874 8.635 -12.375 1.00 93.00 322 PRO A N 1
ATOM 2546 C CA . PRO A 1 322 ? 1.736 9.126 -13.454 1.00 93.00 322 PRO A CA 1
ATOM 2547 C C . PRO A 1 322 ? 2.877 10.024 -12.976 1.00 93.00 322 PRO A C 1
ATOM 2549 O O . PRO A 1 322 ? 3.956 9.994 -13.554 1.00 93.00 322 PRO A O 1
ATOM 2552 N N . TYR A 1 323 ? 2.658 10.786 -11.907 1.00 95.56 323 TYR A N 1
ATOM 2553 C CA . TYR A 1 323 ? 3.575 11.816 -11.429 1.00 95.56 323 TYR A CA 1
ATOM 2554 C C . TYR A 1 323 ? 4.566 11.330 -10.363 1.00 95.56 323 TYR A C 1
ATOM 2556 O O . TYR A 1 323 ? 5.530 12.036 -10.067 1.00 95.56 323 TYR A O 1
ATOM 2564 N N . VAL A 1 324 ? 4.334 10.160 -9.756 1.00 94.56 324 VAL A N 1
ATOM 2565 C CA . VAL A 1 324 ? 5.116 9.678 -8.597 1.00 94.56 324 VAL A CA 1
ATOM 2566 C C . VAL A 1 324 ? 5.770 8.315 -8.799 1.00 94.56 324 VAL A C 1
ATOM 2568 O O . VAL A 1 324 ? 6.615 7.929 -7.996 1.00 94.56 324 VAL A O 1
ATOM 2571 N N . ARG A 1 325 ? 5.404 7.579 -9.854 1.00 94.38 325 ARG A N 1
ATOM 2572 C CA . ARG A 1 325 ? 5.933 6.241 -10.134 1.00 94.38 325 ARG A CA 1
ATOM 2573 C C . ARG A 1 325 ? 6.449 6.142 -11.566 1.00 94.38 325 ARG A C 1
ATOM 2575 O O . ARG A 1 325 ? 5.729 6.473 -12.511 1.00 94.38 325 ARG A O 1
ATOM 2582 N N . ALA A 1 326 ? 7.647 5.589 -11.723 1.00 95.38 326 ALA A N 1
ATOM 2583 C CA . ALA A 1 326 ? 8.206 5.230 -13.016 1.00 95.38 326 ALA A CA 1
ATOM 2584 C C . ALA A 1 326 ? 7.344 4.178 -13.731 1.00 95.38 326 ALA A C 1
ATOM 2586 O O . ALA A 1 326 ? 6.785 3.258 -13.116 1.00 95.38 326 ALA A O 1
ATOM 2587 N N . ARG A 1 327 ? 7.248 4.298 -15.056 1.00 93.62 327 ARG A N 1
ATOM 2588 C CA . ARG A 1 327 ? 6.598 3.290 -15.891 1.00 93.62 327 ARG A CA 1
ATOM 2589 C C . ARG A 1 327 ? 7.403 1.989 -15.879 1.00 93.62 327 ARG A C 1
ATOM 2591 O O . ARG A 1 327 ? 8.627 1.974 -15.815 1.00 93.62 327 ARG A O 1
ATOM 2598 N N . THR A 1 328 ? 6.676 0.880 -15.901 1.00 91.69 328 THR A N 1
ATOM 2599 C CA . THR A 1 328 ? 7.224 -0.480 -15.923 1.00 91.69 328 THR A CA 1
ATOM 2600 C C . THR A 1 328 ? 6.810 -1.190 -17.206 1.00 91.69 328 THR A C 1
ATOM 2602 O O . THR A 1 328 ? 5.922 -0.724 -17.925 1.00 91.69 328 THR A O 1
ATOM 2605 N N . LEU A 1 329 ? 7.361 -2.379 -17.458 1.00 89.38 329 LEU A N 1
ATOM 2606 C CA . LEU A 1 329 ? 6.906 -3.237 -18.554 1.00 89.38 329 LEU A CA 1
ATOM 2607 C C . LEU A 1 329 ? 5.379 -3.450 -18.545 1.00 89.38 329 LEU A C 1
ATOM 2609 O O . LEU A 1 329 ? 4.756 -3.465 -19.602 1.00 89.38 329 LEU A O 1
ATOM 2613 N N . LEU A 1 330 ? 4.756 -3.562 -17.367 1.00 88.69 330 LEU A N 1
ATOM 2614 C CA . LEU A 1 330 ? 3.302 -3.719 -17.233 1.00 88.69 330 LEU A CA 1
ATOM 2615 C C . LEU A 1 330 ? 2.527 -2.479 -17.712 1.00 88.69 330 LEU A C 1
ATOM 2617 O O . LEU A 1 330 ? 1.419 -2.595 -18.235 1.00 88.69 330 LEU A O 1
ATOM 2621 N N . ASP A 1 331 ? 3.100 -1.283 -17.556 1.00 90.56 331 ASP A N 1
ATOM 2622 C CA . ASP A 1 331 ? 2.526 -0.061 -18.117 1.00 90.56 331 ASP A CA 1
ATOM 2623 C C . ASP A 1 331 ? 2.626 -0.071 -19.650 1.00 90.56 331 ASP A C 1
ATOM 2625 O O . ASP A 1 331 ? 1.638 0.241 -20.321 1.00 90.56 331 ASP A O 1
ATOM 2629 N N . ARG A 1 332 ? 3.788 -0.473 -20.190 1.00 90.12 332 ARG A N 1
ATOM 2630 C CA . ARG A 1 332 ? 4.075 -0.515 -21.635 1.00 90.12 332 ARG A CA 1
ATOM 2631 C C . ARG A 1 332 ? 3.226 -1.549 -22.377 1.00 90.12 332 ARG A C 1
ATOM 2633 O O . ARG A 1 332 ? 2.711 -1.256 -23.452 1.00 90.12 332 ARG A O 1
ATOM 2640 N N . THR A 1 333 ? 2.990 -2.715 -21.775 1.00 88.88 333 THR A N 1
ATOM 2641 C CA . THR A 1 333 ? 2.120 -3.766 -22.339 1.00 88.88 333 THR A CA 1
ATOM 2642 C C . THR A 1 333 ? 0.628 -3.489 -22.145 1.00 88.88 333 THR A C 1
ATOM 2644 O O . THR A 1 333 ? -0.216 -4.217 -22.661 1.00 88.88 333 THR A O 1
ATOM 2647 N N . GLY A 1 334 ? 0.276 -2.419 -21.427 1.00 84.44 334 GLY A N 1
ATOM 2648 C CA . GLY A 1 334 ? -1.109 -2.015 -21.216 1.00 84.44 334 GLY A CA 1
ATOM 2649 C C . GLY A 1 334 ? -1.852 -2.806 -20.139 1.00 84.44 334 GLY A C 1
ATOM 2650 O O . GLY A 1 334 ? -3.061 -2.624 -20.018 1.00 84.44 334 GLY A O 1
ATOM 2651 N N . ALA A 1 335 ? -1.162 -3.598 -19.311 1.00 81.69 335 ALA A N 1
ATOM 2652 C CA . ALA A 1 335 ? -1.773 -4.395 -18.241 1.00 81.69 335 ALA A CA 1
ATOM 2653 C C . ALA A 1 335 ? -2.579 -3.550 -17.230 1.00 81.69 335 ALA A C 1
ATOM 2655 O O . ALA A 1 335 ? -3.515 -4.041 -16.605 1.00 81.69 335 ALA A O 1
ATOM 2656 N N . PHE A 1 336 ? -2.245 -2.262 -17.092 1.00 71.69 336 PHE A N 1
ATOM 2657 C CA . PHE A 1 336 ? -2.941 -1.317 -16.211 1.00 71.69 336 PHE A CA 1
ATOM 2658 C C . PHE A 1 336 ? -3.909 -0.360 -16.927 1.00 71.69 336 PHE A C 1
ATOM 2660 O O . PHE A 1 336 ? -4.375 0.591 -16.299 1.00 71.69 336 PHE A O 1
ATOM 2667 N N . LYS A 1 337 ? -4.183 -0.519 -18.232 1.00 69.81 337 LYS A N 1
ATOM 2668 C CA . LYS A 1 337 ? -5.075 0.412 -18.958 1.00 69.81 337 LYS A CA 1
ATOM 2669 C C . LYS A 1 337 ? -6.493 0.414 -18.378 1.00 69.81 337 LYS A C 1
ATOM 2671 O O . LYS A 1 337 ? -6.981 1.481 -18.026 1.00 69.81 337 LYS A O 1
ATOM 2676 N N . ASP A 1 338 ? -7.083 -0.758 -18.163 1.00 59.19 338 ASP A N 1
ATOM 2677 C CA . ASP A 1 338 ? -8.456 -0.862 -17.646 1.00 59.19 338 ASP A CA 1
ATOM 2678 C C . ASP A 1 338 ? -8.550 -0.506 -16.152 1.00 59.19 338 ASP A C 1
ATOM 2680 O O . ASP A 1 338 ? -9.529 0.080 -15.702 1.00 59.19 338 ASP A O 1
ATOM 2684 N N . ILE A 1 339 ? -7.495 -0.786 -15.376 1.00 59.84 339 ILE A N 1
ATOM 2685 C CA . ILE A 1 339 ? -7.455 -0.535 -13.924 1.00 59.84 339 ILE A CA 1
ATOM 2686 C C . ILE A 1 339 ? -7.344 0.965 -13.605 1.00 59.84 339 ILE A C 1
ATOM 2688 O O . ILE A 1 339 ? -7.930 1.425 -12.625 1.00 59.84 339 ILE A O 1
ATOM 2692 N N . ARG A 1 340 ? -6.626 1.738 -14.435 1.00 56.50 340 ARG A N 1
ATOM 2693 C CA . ARG A 1 340 ? -6.554 3.210 -14.332 1.00 56.50 340 ARG A CA 1
ATOM 2694 C C . ARG A 1 340 ? -7.861 3.899 -14.740 1.00 56.50 340 ARG A C 1
ATOM 2696 O O . ARG A 1 340 ? -8.070 5.060 -14.401 1.00 56.50 340 ARG A O 1
ATOM 2703 N N . CYS A 1 341 ? -8.745 3.194 -15.441 1.00 49.44 341 CYS A N 1
ATOM 2704 C CA . CYS A 1 341 ? -10.016 3.709 -15.931 1.00 49.44 341 CYS A CA 1
ATOM 2705 C C . CYS A 1 341 ? -11.177 3.450 -14.953 1.00 49.44 341 CYS A C 1
ATOM 2707 O O . CYS A 1 341 ? -12.130 2.796 -15.343 1.00 49.44 341 CYS A O 1
ATOM 2709 N N . HIS A 1 342 ? -11.179 3.996 -13.725 1.00 49.22 342 HIS A N 1
ATOM 2710 C CA . HIS A 1 342 ? -12.432 4.152 -12.950 1.00 49.22 342 HIS A CA 1
ATOM 2711 C C . HIS A 1 342 ? -12.378 5.282 -11.895 1.00 49.22 342 HIS A C 1
ATOM 2713 O O . HIS A 1 342 ? -11.378 5.390 -11.185 1.00 49.22 342 HIS A O 1
ATOM 2719 N N . PRO A 1 343 ? -13.463 6.059 -11.679 1.00 47.03 343 PRO A N 1
ATOM 2720 C CA . PRO A 1 343 ? -14.697 6.171 -12.455 1.00 47.03 343 PRO A CA 1
ATOM 2721 C C . PRO A 1 343 ? -14.596 7.326 -13.481 1.00 47.03 343 PRO A C 1
ATOM 2723 O O . PRO A 1 343 ? -13.625 8.076 -13.476 1.00 47.03 343 PRO A O 1
ATOM 2726 N N . SER A 1 344 ? -15.568 7.458 -14.392 1.00 47.50 344 SER A N 1
ATOM 2727 C CA . SER A 1 344 ? -15.571 8.528 -15.411 1.00 47.50 344 SER A CA 1
ATOM 2728 C C . SER A 1 344 ? -15.360 9.922 -14.791 1.00 47.50 344 SER A C 1
ATOM 2730 O O . SER A 1 344 ? -15.762 10.147 -13.647 1.00 47.50 344 SER A O 1
ATOM 2732 N N . GLU A 1 345 ? -14.803 10.882 -15.541 1.00 48.84 345 GLU A N 1
ATOM 2733 C CA . GLU A 1 345 ? -14.773 12.307 -15.146 1.00 48.84 345 GLU A CA 1
ATOM 2734 C C . GLU A 1 345 ? -16.132 12.783 -14.593 1.00 48.84 345 GLU A C 1
ATOM 2736 O O . GLU A 1 345 ? -16.207 13.533 -13.621 1.00 48.84 345 GLU A O 1
ATOM 2741 N N . GLU A 1 346 ? -17.225 12.262 -15.153 1.00 41.41 346 GLU A N 1
ATOM 2742 C CA . GLU A 1 346 ? -18.594 12.535 -14.728 1.00 41.41 346 GLU A CA 1
ATOM 2743 C C . GLU A 1 346 ? -18.905 12.015 -13.312 1.00 41.41 346 GLU A C 1
ATOM 2745 O O . GLU A 1 346 ? -19.597 12.667 -12.530 1.00 41.41 346 GLU A O 1
ATOM 2750 N N . SER A 1 347 ? -18.374 10.851 -12.947 1.00 47.75 347 SER A N 1
ATOM 2751 C CA . SER A 1 347 ? -18.506 10.269 -11.612 1.00 47.75 347 SER A CA 1
ATOM 2752 C C . SER A 1 347 ? -17.679 11.034 -10.579 1.00 47.75 347 SER A C 1
ATOM 2754 O O . SER A 1 347 ? -18.165 11.273 -9.476 1.00 47.75 347 SER A O 1
ATOM 2756 N N . LEU A 1 348 ? -16.476 11.491 -10.942 1.00 49.44 348 LEU A N 1
ATOM 2757 C CA . LEU A 1 348 ? -15.650 12.345 -10.080 1.00 49.44 348 LEU A CA 1
ATOM 2758 C C . LEU A 1 348 ? -16.283 13.725 -9.876 1.00 49.44 348 LEU A C 1
ATOM 2760 O O . LEU A 1 348 ? -16.302 14.237 -8.756 1.00 49.44 348 LEU A O 1
ATOM 2764 N N . ALA A 1 349 ? -16.882 14.296 -10.921 1.00 51.84 349 ALA A N 1
ATOM 2765 C CA . ALA A 1 349 ? -17.647 15.534 -10.827 1.00 51.84 349 ALA A CA 1
ATOM 2766 C C . ALA A 1 349 ? -18.893 15.378 -9.936 1.00 51.84 349 ALA A C 1
ATOM 2768 O O . ALA A 1 349 ? -19.191 16.271 -9.141 1.00 51.84 349 ALA A O 1
ATOM 2769 N N . LYS A 1 350 ? -19.599 14.241 -10.016 1.00 52.03 350 LYS A N 1
ATOM 2770 C CA . LYS A 1 350 ? -20.737 13.925 -9.133 1.00 52.03 350 LYS A CA 1
ATOM 2771 C C . LYS A 1 350 ? -20.305 13.769 -7.674 1.00 52.03 350 LYS A C 1
ATOM 2773 O O . LYS A 1 350 ? -20.953 14.341 -6.804 1.00 52.03 350 LYS A O 1
ATOM 2778 N N . ILE A 1 351 ? -19.192 13.081 -7.409 1.00 50.53 351 ILE A N 1
ATOM 2779 C CA . ILE A 1 351 ? -18.639 12.913 -6.053 1.00 50.53 351 ILE A CA 1
ATOM 2780 C C . ILE A 1 351 ? -18.199 14.265 -5.466 1.00 50.53 351 ILE A C 1
ATOM 2782 O O . ILE A 1 351 ? -18.564 14.589 -4.337 1.00 50.53 351 ILE A O 1
ATOM 2786 N N . ARG A 1 352 ? -17.484 15.094 -6.243 1.00 52.38 352 ARG A N 1
ATOM 2787 C CA . ARG A 1 352 ? -17.065 16.445 -5.821 1.00 52.38 352 ARG A CA 1
ATOM 2788 C C . ARG A 1 352 ? -18.261 17.362 -5.538 1.00 52.38 352 ARG A C 1
ATOM 2790 O O . ARG A 1 352 ? -18.255 18.086 -4.541 1.00 52.38 352 ARG A O 1
ATOM 2797 N N . ARG A 1 353 ? -19.310 17.320 -6.371 1.00 54.47 353 ARG A N 1
ATOM 2798 C CA . ARG A 1 353 ? -20.554 18.080 -6.134 1.00 54.47 353 ARG A CA 1
ATOM 2799 C C . ARG A 1 353 ? -21.280 17.610 -4.875 1.00 54.47 353 ARG A C 1
ATOM 2801 O O . ARG A 1 353 ? -21.599 18.446 -4.036 1.00 54.47 353 ARG A O 1
ATOM 2808 N N . ALA A 1 354 ? -21.453 16.299 -4.700 1.00 49.56 354 ALA A N 1
ATOM 2809 C CA . ALA A 1 354 ? -22.103 15.731 -3.519 1.00 49.56 354 ALA A CA 1
ATOM 2810 C C . ALA A 1 354 ? -21.395 16.139 -2.213 1.00 49.56 354 ALA A C 1
ATOM 2812 O O . ALA A 1 354 ? -22.051 16.517 -1.249 1.00 49.56 354 ALA A O 1
ATOM 2813 N N . GLN A 1 355 ? -20.059 16.174 -2.207 1.00 54.44 355 GLN A N 1
ATOM 2814 C CA . GLN A 1 355 ? -19.268 16.615 -1.050 1.00 54.44 355 GLN A CA 1
ATOM 2815 C C . GLN A 1 355 ? -19.365 18.103 -0.767 1.00 54.44 355 GLN A C 1
ATOM 2817 O O . GLN A 1 355 ? -19.431 18.494 0.394 1.00 54.44 355 GLN A O 1
ATOM 2822 N N . THR A 1 356 ? -19.379 18.935 -1.808 1.00 57.84 356 THR A N 1
ATOM 2823 C CA . THR A 1 356 ? -19.552 20.386 -1.648 1.00 57.84 356 THR A CA 1
ATOM 2824 C C . THR A 1 356 ? -20.927 20.689 -1.044 1.00 57.84 356 THR A C 1
ATOM 2826 O O . THR A 1 356 ? -21.061 21.562 -0.194 1.00 57.84 356 THR A O 1
ATOM 2829 N N . GLU A 1 357 ? -21.951 19.926 -1.429 1.00 54.44 357 GLU A N 1
ATOM 2830 C CA . GLU A 1 357 ? -23.301 20.047 -0.876 1.00 54.44 357 GLU A CA 1
ATOM 2831 C C . GLU A 1 357 ? -23.419 19.497 0.553 1.00 54.44 357 GLU A C 1
ATOM 2833 O O . GLU A 1 357 ? -24.114 20.090 1.374 1.00 54.44 357 GLU A O 1
ATOM 2838 N N . GLU A 1 358 ? -22.758 18.384 0.872 1.00 49.00 358 GLU A N 1
ATOM 2839 C CA . GLU A 1 358 ? -22.788 17.768 2.205 1.00 49.00 358 GLU A CA 1
ATOM 2840 C C . GLU A 1 358 ? -21.989 18.579 3.234 1.00 49.00 358 GLU A C 1
ATOM 2842 O O . GLU A 1 358 ? -22.498 18.875 4.315 1.00 49.00 358 GLU A O 1
ATOM 2847 N N . THR A 1 359 ? -20.800 19.064 2.865 1.00 48.97 359 THR A N 1
ATOM 2848 C CA . THR A 1 359 ? -20.023 20.006 3.690 1.00 48.97 359 THR A CA 1
ATOM 2849 C C . THR A 1 359 ? -20.772 21.322 3.886 1.00 48.97 359 THR A C 1
ATOM 2851 O O . THR A 1 359 ? -20.887 21.791 5.016 1.00 48.97 359 THR A O 1
ATOM 2854 N N . ALA A 1 360 ? -21.383 21.886 2.838 1.00 49.91 360 ALA A N 1
ATOM 2855 C CA . ALA A 1 360 ? -22.208 23.088 2.968 1.00 49.91 360 ALA A CA 1
ATOM 2856 C C . ALA A 1 360 ? -23.438 22.882 3.871 1.00 49.91 360 ALA A C 1
ATOM 2858 O O . ALA A 1 360 ? -23.854 23.815 4.561 1.00 49.91 360 ALA A O 1
ATOM 2859 N N . LYS A 1 361 ? -24.023 21.675 3.896 1.00 58.62 361 LYS A N 1
ATOM 2860 C CA . LYS A 1 361 ? -25.101 21.320 4.833 1.00 58.62 361 LYS A CA 1
ATOM 2861 C C . LYS A 1 361 ? -24.585 21.237 6.267 1.00 58.62 361 LYS A C 1
ATOM 2863 O O . LYS A 1 361 ? -25.227 21.795 7.148 1.00 58.62 361 LYS A O 1
ATOM 2868 N N . MET A 1 362 ? -23.426 20.622 6.489 1.00 44.78 362 MET A N 1
ATOM 2869 C CA . MET A 1 362 ? -22.820 20.491 7.818 1.00 44.78 362 MET A CA 1
ATOM 2870 C C . MET A 1 362 ? -22.456 21.860 8.419 1.00 44.78 362 MET A C 1
ATOM 2872 O O . MET A 1 362 ? -22.859 22.158 9.539 1.00 44.78 362 MET A O 1
ATOM 2876 N N . PHE A 1 363 ? -21.837 22.749 7.631 1.00 47.19 363 PHE A N 1
ATOM 2877 C CA . PHE A 1 363 ? -21.547 24.130 8.046 1.00 47.19 363 PHE A CA 1
ATOM 2878 C C . PHE A 1 363 ? -22.813 24.957 8.309 1.00 47.19 363 PHE A C 1
ATOM 2880 O O . PHE A 1 363 ? -22.826 25.811 9.195 1.00 47.19 363 PHE A O 1
ATOM 2887 N N . LYS A 1 364 ? -23.900 24.718 7.562 1.00 53.84 364 LYS A N 1
ATOM 2888 C CA . LYS A 1 364 ? -25.195 25.353 7.846 1.00 53.84 364 LYS A CA 1
ATOM 2889 C C . LYS A 1 364 ? -25.796 24.874 9.164 1.00 53.84 364 LYS A C 1
ATOM 2891 O O . LYS A 1 364 ? -26.352 25.698 9.879 1.00 53.84 364 LYS A O 1
ATOM 2896 N N . VAL A 1 365 ? -25.693 23.582 9.474 1.00 50.53 365 VAL A N 1
ATOM 2897 C CA . VAL A 1 365 ? -26.202 23.014 10.732 1.00 50.53 365 VAL A CA 1
ATOM 2898 C C . VAL A 1 365 ? -25.417 23.567 11.922 1.00 50.53 365 VAL A C 1
ATOM 2900 O O . VAL A 1 365 ? -26.040 24.104 12.831 1.00 50.53 365 VAL A O 1
ATOM 2903 N N . GLU A 1 366 ? -24.081 23.587 11.870 1.00 46.12 366 GLU A N 1
ATOM 2904 C CA . GLU A 1 366 ? -23.259 24.202 12.929 1.00 46.12 366 GLU A CA 1
ATOM 2905 C C . GLU A 1 366 ? -23.553 25.698 13.112 1.00 46.12 366 GLU A C 1
ATOM 2907 O O . GLU A 1 366 ? -23.623 26.189 14.242 1.00 46.12 366 GLU A O 1
ATOM 2912 N N . HIS A 1 367 ? -23.751 26.448 12.020 1.00 43.97 367 HIS A N 1
ATOM 2913 C CA . HIS A 1 367 ? -24.056 27.875 12.121 1.00 43.97 367 HIS A CA 1
ATOM 2914 C C . HIS A 1 367 ? -25.437 28.127 12.749 1.00 43.97 367 HIS A C 1
ATOM 2916 O O . HIS A 1 367 ? -25.575 29.048 13.553 1.00 43.97 367 HIS A O 1
ATOM 2922 N N . ILE A 1 368 ? -26.436 27.291 12.440 1.00 53.56 368 ILE A N 1
ATOM 2923 C CA . ILE A 1 368 ? -27.776 27.361 13.043 1.00 53.56 368 ILE A CA 1
ATOM 2924 C C . ILE A 1 368 ? -27.724 26.984 14.529 1.00 53.56 368 ILE A C 1
ATOM 2926 O O . ILE A 1 368 ? -28.220 27.750 15.352 1.00 53.56 368 ILE A O 1
ATOM 2930 N N . GLU A 1 369 ? -27.053 25.888 14.896 1.00 53.81 369 GLU A N 1
ATOM 2931 C CA . GLU A 1 369 ? -26.885 25.474 16.299 1.00 53.81 369 GLU A CA 1
ATOM 2932 C C . GLU A 1 369 ? -26.141 26.539 17.124 1.00 53.81 369 GLU A C 1
ATOM 2934 O O . GLU A 1 369 ? -26.486 26.808 18.276 1.00 53.81 369 GLU A O 1
ATOM 2939 N N . THR A 1 370 ? -25.162 27.221 16.519 1.00 51.81 370 THR A N 1
ATOM 2940 C CA . THR A 1 370 ? -24.442 28.331 17.159 1.00 51.81 370 THR A CA 1
ATOM 2941 C C . THR A 1 370 ? -25.349 29.542 17.385 1.00 51.81 370 THR A C 1
ATOM 2943 O O . THR A 1 370 ? -25.279 30.162 18.447 1.00 51.81 370 THR A O 1
ATOM 2946 N N . ILE A 1 371 ? -26.212 29.887 16.424 1.00 57.97 371 ILE A N 1
ATOM 2947 C CA . ILE A 1 371 ? -27.163 31.003 16.551 1.00 57.97 371 ILE A CA 1
ATOM 2948 C C . ILE A 1 371 ? -28.229 30.692 17.612 1.00 57.97 371 ILE A C 1
ATOM 2950 O O . ILE A 1 371 ? -28.512 31.544 18.455 1.00 57.97 371 ILE A O 1
ATOM 2954 N N . GLU A 1 372 ? -28.769 29.473 17.634 1.00 50.97 372 GLU A N 1
ATOM 2955 C CA . GLU A 1 372 ? -29.748 29.043 18.641 1.00 50.97 372 GLU A CA 1
ATOM 2956 C C . GLU A 1 372 ? -29.143 29.021 20.054 1.00 50.97 372 GLU A C 1
ATOM 2958 O O . GLU A 1 372 ? -29.760 29.508 21.003 1.00 50.97 372 GLU A O 1
ATOM 2963 N N . ALA A 1 373 ? -27.893 28.570 20.205 1.00 53.09 373 ALA A N 1
ATOM 2964 C CA . ALA A 1 373 ? -27.188 28.592 21.488 1.00 53.09 373 ALA A CA 1
ATOM 2965 C C . ALA A 1 373 ? -26.913 30.014 22.020 1.00 53.09 373 ALA A C 1
ATOM 2967 O O . ALA A 1 373 ? -26.830 30.208 23.237 1.00 53.09 373 ALA A O 1
ATOM 2968 N N . HIS A 1 374 ? -26.775 31.007 21.134 1.00 53.53 374 HIS A N 1
ATOM 2969 C CA . HIS A 1 374 ? -26.637 32.416 21.518 1.00 53.53 374 HIS A CA 1
ATOM 2970 C C . HIS A 1 374 ? -27.990 33.063 21.838 1.00 53.53 374 HIS A C 1
ATOM 2972 O O . HIS A 1 374 ? -28.065 33.836 22.787 1.00 53.53 374 HIS A O 1
ATOM 2978 N N . ALA A 1 375 ? -29.057 32.702 21.119 1.00 54.56 375 ALA A N 1
ATOM 2979 C CA . ALA A 1 375 ? -30.408 33.217 21.350 1.00 54.56 375 ALA A CA 1
ATOM 2980 C C . ALA A 1 375 ? -31.047 32.713 22.659 1.00 54.56 375 ALA A C 1
ATOM 2982 O O . ALA A 1 375 ? -31.899 33.388 23.222 1.00 54.56 375 ALA A O 1
ATOM 2983 N N . ILE A 1 376 ? -30.632 31.547 23.168 1.00 55.53 376 ILE A N 1
ATOM 2984 C CA . ILE A 1 376 ? -31.118 30.986 24.446 1.00 55.53 376 ILE A CA 1
ATOM 2985 C C . ILE A 1 376 ? -30.388 31.602 25.664 1.00 55.53 376 ILE A C 1
ATOM 2987 O O . ILE A 1 376 ? -30.829 31.447 26.802 1.00 55.53 376 ILE A O 1
ATOM 2991 N N . LYS A 1 377 ? -29.269 32.312 25.448 1.00 49.56 377 LYS A N 1
ATOM 2992 C CA . LYS A 1 377 ? -28.446 32.941 26.504 1.00 49.56 377 LYS A CA 1
ATOM 2993 C C . LYS A 1 377 ? -28.654 34.454 26.667 1.00 49.56 377 LYS A C 1
ATOM 2995 O O . LYS A 1 377 ? -27.962 35.066 27.482 1.00 49.56 377 LYS A O 1
ATOM 3000 N N . SER A 1 378 ? -29.585 35.036 25.922 1.00 42.19 378 SER A N 1
ATOM 3001 C CA . SER A 1 378 ? -30.003 36.444 25.972 1.00 42.19 378 SER A CA 1
ATOM 3002 C C . SER A 1 378 ? -31.481 36.528 26.300 1.00 42.19 378 SER A C 1
ATOM 3004 O O . SER A 1 378 ? -31.847 37.379 27.139 1.00 42.19 378 SER A O 1
#

Radius of gyration: 25.46 Å; chains: 1; bounding box: 63×70×60 Å

Secondary structure (DSSP, 8-state):
--SSSTT-SBTTB--HHHHHHHHHHHHHHHHTT-S---------------------------SS-------------------HHHHHHHHHTT--HHHHHHHHHHHHTS-TTHHHHHHHHTTTTS-HHHHHHHHHHHTTT-HHHHHHHHHHHHHIIIIIS-HHHHHHHHHHHHHHHHT-SS-HHHHHHHHHHHHHHHS-THHHHTTTS-HHHHTT-----SHHHHTTTS-GGGSBGGGTSSB---PPP-PPPTTTTGGGG-HHHHHHHHHHHHHHHHHHHHHHHHHHHHHHHT-HHHHHHHHHHHHHHHHHHHHHHHHHHHHHS---HHHHTTTTHHHH--S-HHHHHHHHHHHHHHHHHHHHHHHHHHHHHHHTT-